Protein AF-A0AA96CML4-F1 (afdb_monomer)

Sequence (615 aa):
MNKSKNEIIFENEDHRKCHQTLMEILKNGTLKPNLGMIVRLTKGVSQSLFKPQCINSFWKIEFISLVKQEAQKWEKEGGTVGEKLRQTLQKMVNAEEQILPKWICDKAGVEQWYLRKYNLKYQWQKDLYRLVKKEQLKWEKNGGNAFKLGIEALKNITISGERPSIKTIALKMGKNPSYLHKKSYIWQKRLIKNIERADYQWKQKGGKYRRLFNKILNEYIQKGIRPQINTICDEINYNSTNILKPHFFWQRTIKNNIINAEKYWLTHGGSNATKCKIALIQIVKEGKKPTQNNVLKKAGFGSSFLKRELNEWKIKILNLIERKASKGLDKINIIYIDINSLINKEIIKNYHKIGIIIKSEKTDIYNYFILSKIMYDESHIIKYKTRNSLYANKNTFKEKRKVYIDGIINACEGIKYSLIITLIPRMIKAALWLGDNIPVTLNDAKKSFFEYSIFLRKKIKSTELSNSVANQEQLAITKLLAGMFNVDYDEIIKDNRSLLIPQKPPRSNAFTKETKFTQKELSYAFNFYFSLFNQITNFLLNKENFPHIIQLPRGSAIILGVGQNLIVPSYNLPKQQCIGIDYLDGHILDDTELKNLAIKKIKSNVYIVTIKIEK

Structure (mmCIF, N/CA/C/O backbone):
data_AF-A0AA96CML4-F1
#
_entry.id   AF-A0AA96CML4-F1
#
loop_
_atom_site.group_PDB
_atom_site.id
_atom_site.type_symbol
_atom_site.label_atom_id
_atom_site.label_alt_id
_atom_site.label_comp_id
_atom_site.label_asym_id
_atom_site.label_entity_id
_atom_site.label_seq_id
_atom_site.pdbx_PDB_ins_code
_atom_site.Cartn_x
_atom_site.Cartn_y
_atom_site.Cartn_z
_atom_site.occupancy
_atom_site.B_iso_or_equiv
_atom_site.auth_seq_id
_atom_site.auth_comp_id
_atom_site.auth_asym_id
_atom_site.auth_atom_id
_atom_site.pdbx_PDB_model_num
ATOM 1 N N . MET A 1 1 ? 67.243 16.226 -54.005 1.00 31.83 1 MET A N 1
ATOM 2 C CA . MET A 1 1 ? 67.588 16.449 -55.425 1.00 31.83 1 MET A CA 1
ATOM 3 C C . MET A 1 1 ? 66.656 17.506 -55.990 1.00 31.83 1 MET A C 1
ATOM 5 O O . MET A 1 1 ? 65.458 17.270 -56.091 1.00 31.83 1 MET A O 1
ATOM 9 N N . ASN A 1 2 ? 67.222 18.683 -56.252 1.00 33.56 2 ASN A N 1
ATOM 10 C CA . ASN A 1 2 ? 66.583 19.844 -56.863 1.00 33.56 2 ASN A CA 1
ATOM 11 C C . ASN A 1 2 ? 66.029 19.502 -58.251 1.00 33.56 2 ASN A C 1
ATOM 13 O O . ASN A 1 2 ? 66.779 19.042 -59.108 1.00 33.56 2 ASN A O 1
ATOM 17 N N . LYS A 1 3 ? 64.748 19.792 -58.491 1.00 30.28 3 LYS A N 1
ATOM 18 C CA . LYS A 1 3 ? 64.256 20.129 -59.831 1.00 30.28 3 LYS A CA 1
ATOM 19 C C . LYS A 1 3 ? 63.872 21.603 -59.811 1.00 30.28 3 LYS A C 1
ATOM 21 O O . LYS A 1 3 ? 63.048 22.019 -58.999 1.00 30.28 3 LYS A O 1
ATOM 26 N N . SER A 1 4 ? 64.549 22.366 -60.660 1.00 33.72 4 SER A N 1
ATOM 27 C CA . SER A 1 4 ? 64.314 23.775 -60.946 1.00 33.72 4 SER A CA 1
ATOM 28 C C . SER A 1 4 ? 62.830 24.049 -61.186 1.00 33.72 4 SER A C 1
ATOM 30 O O . SER A 1 4 ? 62.153 23.309 -61.901 1.00 33.72 4 SER A O 1
ATOM 32 N N . LYS A 1 5 ? 62.321 25.139 -60.602 1.00 36.78 5 LYS A N 1
ATOM 33 C CA . LYS A 1 5 ? 61.106 25.789 -61.096 1.00 36.78 5 LYS A CA 1
ATOM 34 C C . LYS A 1 5 ? 61.408 26.217 -62.531 1.00 36.78 5 LYS A C 1
ATOM 36 O O . LYS A 1 5 ? 62.173 27.154 -62.723 1.00 36.78 5 LYS A O 1
ATOM 41 N N . ASN A 1 6 ? 60.860 25.515 -63.518 1.00 42.59 6 ASN A N 1
ATOM 42 C CA . ASN A 1 6 ? 60.774 26.057 -64.867 1.00 42.59 6 ASN A CA 1
ATOM 43 C C . ASN A 1 6 ? 59.948 27.343 -64.754 1.00 42.59 6 ASN A C 1
ATOM 45 O O . ASN A 1 6 ? 58.765 27.279 -64.411 1.00 42.59 6 ASN A O 1
ATOM 49 N N . GLU A 1 7 ? 60.571 28.503 -64.949 1.00 51.88 7 GLU A N 1
ATOM 50 C CA . GLU A 1 7 ? 59.820 29.728 -65.196 1.00 51.88 7 GLU A CA 1
ATOM 51 C C . GLU A 1 7 ? 58.997 29.494 -66.461 1.00 51.88 7 GLU A C 1
ATOM 53 O O . GLU A 1 7 ? 59.535 29.222 -67.533 1.00 51.88 7 GLU A O 1
ATOM 58 N N . ILE A 1 8 ? 57.674 29.497 -66.310 1.00 65.25 8 ILE A N 1
ATOM 59 C CA . ILE A 1 8 ? 56.764 29.351 -67.440 1.00 65.25 8 ILE A CA 1
ATOM 60 C C . ILE A 1 8 ? 56.857 30.652 -68.233 1.00 65.25 8 ILE A C 1
ATOM 62 O O . ILE A 1 8 ? 56.418 31.702 -67.760 1.00 65.25 8 ILE A O 1
ATOM 66 N N . ILE A 1 9 ? 57.454 30.586 -69.420 1.00 72.62 9 ILE A N 1
ATOM 67 C CA . ILE A 1 9 ? 57.553 31.727 -70.327 1.00 72.62 9 ILE A CA 1
ATOM 68 C C . ILE A 1 9 ? 56.206 31.872 -71.038 1.00 72.62 9 ILE A C 1
ATOM 70 O O . ILE A 1 9 ? 55.790 31.008 -71.810 1.00 72.62 9 ILE A O 1
ATOM 74 N N . PHE A 1 10 ? 55.495 32.964 -70.763 1.00 81.81 10 PHE A N 1
ATOM 75 C CA . PHE A 1 10 ? 54.211 33.236 -71.400 1.00 81.81 10 PHE A CA 1
ATOM 76 C C . PHE A 1 10 ? 54.414 33.973 -72.725 1.00 81.81 10 PHE A C 1
ATOM 78 O O . PHE A 1 10 ? 54.804 35.134 -72.733 1.00 81.81 10 PHE A O 1
ATOM 85 N N . GLU A 1 11 ? 54.099 33.311 -73.842 1.00 78.69 11 GLU A N 1
ATOM 86 C CA . GLU A 1 11 ? 54.179 33.904 -75.191 1.00 78.69 11 GLU A CA 1
ATOM 87 C C . GLU A 1 11 ? 53.303 35.159 -75.391 1.00 78.69 11 GLU A C 1
ATOM 89 O O . GLU A 1 11 ? 53.599 35.980 -76.254 1.00 78.69 11 GLU A O 1
ATOM 94 N N . ASN A 1 12 ? 52.210 35.319 -74.636 1.00 82.62 12 ASN A N 1
ATOM 95 C CA . ASN A 1 12 ? 51.372 36.522 -74.652 1.00 82.62 12 ASN A CA 1
ATOM 96 C C . ASN A 1 12 ? 50.469 36.610 -73.409 1.00 82.62 12 ASN A C 1
ATOM 98 O O . ASN A 1 12 ? 50.395 35.697 -72.580 1.00 82.62 12 ASN A O 1
ATOM 102 N N . GLU A 1 13 ? 49.749 37.724 -73.302 1.00 84.81 13 GLU A N 1
ATOM 103 C CA . GLU A 1 13 ? 48.842 38.015 -72.193 1.00 84.81 13 GLU A CA 1
ATOM 104 C C . GLU A 1 13 ? 47.680 37.010 -72.078 1.00 84.81 13 GLU A C 1
ATOM 106 O O . GLU A 1 13 ? 47.296 36.634 -70.968 1.00 84.81 13 GLU A O 1
ATOM 111 N N . ASP A 1 14 ? 47.154 36.513 -73.200 1.00 86.25 14 ASP A N 1
ATOM 112 C CA . ASP A 1 14 ? 46.079 35.512 -73.209 1.00 86.25 14 ASP A CA 1
ATOM 113 C C . ASP A 1 14 ? 46.573 34.152 -72.694 1.00 86.25 14 ASP A C 1
ATOM 115 O O . ASP A 1 14 ? 45.872 33.491 -71.923 1.00 86.25 14 ASP A O 1
ATOM 119 N N . HIS A 1 15 ? 47.805 33.761 -73.041 1.00 88.19 15 HIS A N 1
ATOM 120 C CA . HIS A 1 15 ? 48.468 32.565 -72.521 1.00 88.19 15 HIS A CA 1
ATOM 121 C C . HIS A 1 15 ? 48.595 32.645 -70.993 1.00 88.19 15 HIS A C 1
ATOM 123 O O . HIS A 1 15 ? 48.174 31.723 -70.287 1.00 88.19 15 HIS A O 1
ATOM 129 N N . ARG A 1 16 ? 49.079 33.779 -70.466 1.00 87.88 16 ARG A N 1
ATOM 130 C CA . ARG A 1 16 ? 49.189 34.012 -69.017 1.00 87.88 16 ARG A CA 1
ATOM 131 C C . ARG A 1 16 ? 47.835 33.911 -68.317 1.00 87.88 16 ARG A C 1
ATOM 133 O O . ARG A 1 16 ? 47.713 33.200 -67.318 1.00 87.88 16 ARG A O 1
ATOM 140 N N . LYS A 1 17 ? 46.811 34.587 -68.845 1.00 89.31 17 LYS A N 1
ATOM 141 C CA . LYS A 1 17 ? 45.460 34.604 -68.263 1.00 89.31 17 LYS A CA 1
ATOM 142 C C . LYS A 1 17 ? 44.814 33.215 -68.268 1.00 89.31 17 LYS A C 1
ATOM 144 O O . LYS A 1 17 ? 44.288 32.788 -67.241 1.00 89.31 17 LYS A O 1
ATOM 149 N N . CYS A 1 18 ? 44.892 32.475 -69.377 1.00 89.44 18 CYS A N 1
ATOM 150 C CA . CYS A 1 18 ? 44.371 31.106 -69.448 1.00 89.44 18 CYS A CA 1
ATOM 151 C C . CYS A 1 18 ? 45.097 30.162 -68.482 1.00 89.44 18 CYS A C 1
ATOM 153 O O . CYS A 1 18 ? 44.452 29.336 -67.831 1.00 89.44 18 CYS A O 1
ATOM 155 N N . HIS A 1 19 ? 46.417 30.307 -68.338 1.00 89.25 19 HIS A N 1
ATOM 156 C CA . HIS A 1 19 ? 47.195 29.527 -67.381 1.00 89.25 19 HIS A CA 1
ATOM 157 C C . HIS A 1 19 ? 46.820 29.845 -65.926 1.00 89.25 19 HIS A C 1
ATOM 159 O O . HIS A 1 19 ? 46.624 28.929 -65.129 1.00 89.25 19 HIS A O 1
ATOM 165 N N . GLN A 1 20 ? 46.636 31.120 -65.571 1.00 89.00 20 GLN A N 1
ATOM 166 C CA . GLN A 1 20 ? 46.151 31.513 -64.241 1.00 89.00 20 GLN A CA 1
ATOM 167 C C . GLN A 1 20 ? 44.767 30.922 -63.942 1.00 89.00 20 GLN A C 1
ATOM 169 O O . GLN A 1 20 ? 44.580 30.318 -62.887 1.00 89.00 20 GLN A O 1
ATOM 174 N N . THR A 1 21 ? 43.827 30.994 -64.891 1.00 90.50 21 THR A N 1
ATOM 175 C CA . THR A 1 21 ? 42.500 30.376 -64.741 1.00 90.50 21 THR A CA 1
ATOM 176 C C . THR A 1 21 ? 42.584 28.853 -64.585 1.00 90.50 21 THR A C 1
ATOM 178 O O . THR A 1 21 ? 41.874 28.284 -63.757 1.00 90.50 21 THR A O 1
ATOM 181 N N . LEU A 1 22 ? 43.463 28.168 -65.329 1.00 89.81 22 LEU A N 1
ATOM 182 C CA . LEU A 1 22 ? 43.710 26.735 -65.132 1.00 89.81 22 LEU A CA 1
ATOM 183 C C . LEU A 1 22 ? 44.209 26.456 -63.708 1.00 89.81 22 LEU A C 1
ATOM 185 O O . LEU A 1 22 ? 43.660 25.584 -63.039 1.00 89.81 22 LEU A O 1
ATOM 189 N N . MET A 1 23 ? 45.186 27.218 -63.212 1.00 88.69 23 MET A N 1
ATOM 190 C CA . MET A 1 23 ? 45.703 27.049 -61.851 1.00 88.69 23 MET A CA 1
ATOM 191 C C . MET A 1 23 ? 44.637 27.313 -60.780 1.00 88.69 23 MET A C 1
ATOM 193 O O . MET A 1 23 ? 44.584 26.590 -59.788 1.00 88.69 23 MET A O 1
ATOM 197 N N . GLU A 1 24 ? 43.746 28.286 -60.981 1.00 88.19 24 GLU A N 1
ATOM 198 C CA . GLU A 1 24 ? 42.595 28.523 -60.100 1.00 88.19 24 GLU A CA 1
ATOM 199 C C . GLU A 1 24 ? 41.609 27.348 -60.103 1.00 88.19 24 GLU A C 1
ATOM 201 O O . GLU A 1 24 ? 41.159 26.915 -59.039 1.00 88.19 24 GLU A O 1
ATOM 206 N N . ILE A 1 25 ? 41.315 26.782 -61.278 1.00 86.12 25 ILE A N 1
ATOM 207 C CA . ILE A 1 25 ? 40.468 25.589 -61.415 1.00 86.12 25 ILE A CA 1
ATOM 208 C C . ILE A 1 25 ? 41.101 24.398 -60.692 1.00 86.12 25 ILE A C 1
ATOM 210 O O . ILE A 1 25 ? 40.403 23.696 -59.959 1.00 86.12 25 ILE A O 1
ATOM 214 N N . LEU A 1 26 ? 42.408 24.178 -60.856 1.00 84.69 26 LEU A N 1
ATOM 215 C CA . LEU A 1 26 ? 43.132 23.091 -60.193 1.00 84.69 26 LEU A CA 1
ATOM 216 C C . LEU A 1 26 ? 43.193 23.291 -58.675 1.00 84.69 26 LEU A C 1
ATOM 218 O O . LEU A 1 26 ? 42.973 22.338 -57.928 1.00 84.69 26 LEU A O 1
ATOM 222 N N . LYS A 1 27 ? 43.412 24.529 -58.214 1.00 84.19 27 LYS A N 1
ATOM 223 C CA . LYS A 1 27 ? 43.420 24.892 -56.789 1.00 84.19 27 LYS A CA 1
ATOM 224 C C . LYS A 1 27 ? 42.047 24.702 -56.141 1.00 84.19 27 LYS A C 1
ATOM 226 O O . LYS A 1 27 ? 41.968 24.229 -55.011 1.00 84.19 27 LYS A O 1
ATOM 231 N N . ASN A 1 28 ? 40.968 25.041 -56.846 1.00 82.44 28 ASN A N 1
ATOM 232 C CA . ASN A 1 28 ? 39.603 24.757 -56.403 1.00 82.44 28 ASN A CA 1
ATOM 233 C C . ASN A 1 28 ? 39.341 23.237 -56.412 1.00 82.44 28 ASN A C 1
ATOM 235 O O . ASN A 1 28 ? 38.815 22.677 -55.450 1.00 82.44 28 ASN A O 1
ATOM 239 N N . GLY A 1 29 ? 39.765 22.550 -57.477 1.00 78.94 29 GLY A N 1
ATOM 240 C CA . GLY A 1 29 ? 39.794 21.090 -57.613 1.00 78.94 29 GLY A CA 1
ATOM 241 C C . GLY A 1 29 ? 38.424 20.404 -57.684 1.00 78.94 29 GLY A C 1
ATOM 242 O O . GLY A 1 29 ? 38.355 19.17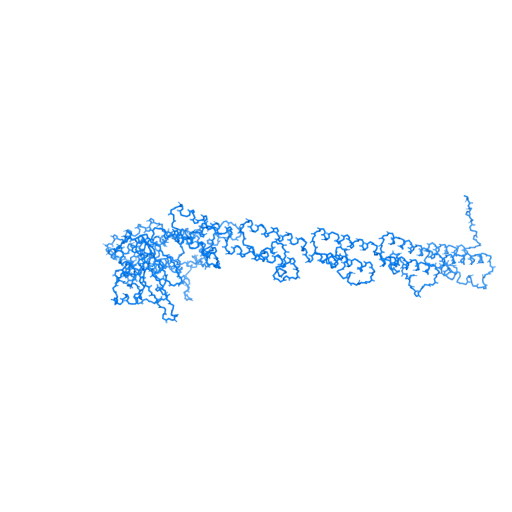4 -57.722 1.00 78.94 29 GLY A O 1
ATOM 243 N N . THR A 1 30 ? 37.336 21.177 -57.718 1.00 79.19 30 THR A N 1
ATOM 244 C CA . THR A 1 30 ? 35.944 20.699 -57.723 1.00 79.19 30 THR A CA 1
ATOM 245 C C . THR A 1 30 ? 35.438 20.274 -59.097 1.00 79.19 30 THR A C 1
ATOM 247 O O . THR A 1 30 ? 34.530 19.448 -59.185 1.00 79.19 30 THR A O 1
ATOM 250 N N . LEU A 1 31 ? 36.030 20.798 -60.171 1.00 82.12 31 LEU A N 1
ATOM 251 C CA . LEU A 1 31 ? 35.610 20.554 -61.548 1.00 82.12 31 LEU A CA 1
ATOM 252 C C . LEU A 1 31 ? 36.766 20.010 -62.387 1.00 82.12 31 LEU A C 1
ATOM 254 O O . LEU A 1 31 ? 37.912 20.427 -62.234 1.00 82.12 31 LEU A O 1
ATOM 258 N N . LYS A 1 32 ? 36.437 19.120 -63.330 1.00 87.19 32 LYS A N 1
ATOM 259 C CA . LYS A 1 32 ? 37.379 18.638 -64.345 1.00 87.19 32 LYS A CA 1
ATOM 260 C C . LYS A 1 32 ? 37.802 19.810 -65.251 1.00 87.19 32 LYS A C 1
ATOM 262 O O . LYS A 1 32 ? 36.918 20.392 -65.898 1.00 87.19 32 LYS A O 1
ATOM 267 N N . PRO A 1 33 ? 39.104 20.140 -65.362 1.00 89.06 33 PRO A N 1
ATOM 268 C CA . PRO A 1 33 ? 39.558 21.193 -66.263 1.00 89.06 33 PRO A CA 1
ATOM 269 C C . PRO A 1 33 ? 39.229 20.818 -67.713 1.00 89.06 33 PRO A C 1
ATOM 271 O O . PRO A 1 33 ? 39.392 19.676 -68.141 1.00 89.06 33 PRO A O 1
ATOM 274 N N . ASN A 1 34 ? 38.704 21.779 -68.468 1.00 91.25 34 ASN A N 1
ATOM 275 C CA . ASN A 1 34 ? 38.456 21.642 -69.897 1.00 91.25 34 ASN A CA 1
ATOM 276 C C . ASN A 1 34 ? 38.580 23.010 -70.570 1.00 91.25 34 ASN A C 1
ATOM 278 O O . ASN A 1 34 ? 38.327 24.039 -69.941 1.00 91.25 34 ASN A O 1
ATOM 282 N N . LEU A 1 35 ? 38.949 23.009 -71.849 1.00 88.25 3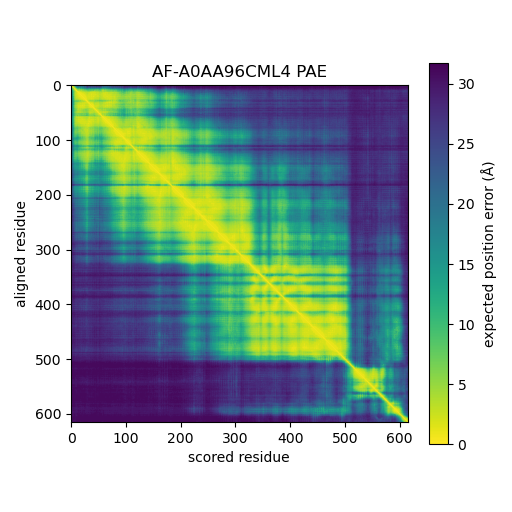5 LEU A N 1
ATOM 283 C CA . LEU A 1 35 ? 39.263 24.230 -72.593 1.00 88.25 35 LEU A CA 1
ATOM 284 C C . LEU A 1 35 ? 38.089 25.213 -72.637 1.00 88.25 35 LEU A C 1
ATOM 286 O O . LEU A 1 35 ? 38.285 26.398 -72.395 1.00 88.25 35 LEU A O 1
ATOM 290 N N . GLY A 1 36 ? 36.867 24.728 -72.872 1.00 86.25 36 GLY A N 1
ATOM 291 C CA . GLY A 1 36 ? 35.680 25.587 -72.926 1.00 86.25 36 GLY A CA 1
ATOM 292 C C . GLY A 1 36 ? 35.395 26.294 -71.598 1.00 86.25 36 GLY A C 1
ATOM 293 O O . GLY A 1 36 ? 35.060 27.475 -71.579 1.00 86.25 36 GLY A O 1
ATOM 294 N N . MET A 1 37 ? 35.577 25.598 -70.474 1.00 86.38 37 MET A N 1
ATOM 295 C CA . MET A 1 37 ? 35.417 26.170 -69.138 1.00 86.38 37 MET A CA 1
ATOM 296 C C . MET A 1 37 ? 36.507 27.186 -68.816 1.00 86.38 37 MET A C 1
ATOM 298 O O . MET A 1 37 ? 36.186 28.235 -68.270 1.00 86.38 37 MET A O 1
ATOM 302 N N . ILE A 1 38 ? 37.762 26.880 -69.155 1.00 89.94 38 ILE A N 1
ATOM 303 C CA . ILE A 1 38 ? 38.891 27.789 -68.941 1.00 89.94 38 ILE A CA 1
ATOM 304 C C . ILE A 1 38 ? 38.626 29.090 -69.695 1.00 89.94 38 ILE A C 1
ATOM 306 O O . ILE A 1 38 ? 38.529 30.132 -69.066 1.00 89.94 38 ILE A O 1
ATOM 310 N N . VAL A 1 39 ? 38.355 29.020 -71.001 1.00 88.50 39 VAL A N 1
ATOM 311 C CA . VAL A 1 39 ? 38.077 30.208 -71.825 1.00 88.50 39 VAL A CA 1
ATOM 312 C C . VAL A 1 39 ? 36.883 31.011 -71.312 1.00 88.50 39 VAL A C 1
ATOM 314 O O . VAL A 1 39 ? 36.936 32.233 -71.279 1.00 88.50 39 VAL A O 1
ATOM 317 N N . ARG A 1 40 ? 35.807 30.344 -70.877 1.00 87.75 40 ARG A N 1
ATOM 318 C CA . ARG A 1 40 ? 34.625 31.028 -70.330 1.00 87.75 40 ARG A CA 1
ATOM 319 C C . ARG A 1 40 ? 34.923 31.777 -69.028 1.00 87.75 40 ARG A C 1
ATOM 321 O O . ARG A 1 40 ? 34.283 32.786 -68.756 1.00 87.75 40 ARG A O 1
ATOM 328 N N . LEU A 1 41 ? 35.823 31.250 -68.198 1.00 87.69 41 LEU A N 1
ATOM 329 C CA . LEU A 1 41 ? 36.177 31.833 -66.902 1.00 87.69 41 LEU A CA 1
ATOM 330 C C . LEU A 1 41 ? 37.317 32.856 -67.007 1.00 87.69 41 LEU A C 1
ATOM 332 O O . LEU A 1 41 ? 37.432 33.729 -66.148 1.00 87.69 41 LEU A O 1
ATOM 336 N N . THR A 1 42 ? 38.136 32.785 -68.057 1.00 90.06 42 THR A N 1
ATOM 337 C CA . THR A 1 42 ? 39.227 33.728 -68.295 1.00 90.06 42 THR A CA 1
ATOM 338 C C . THR A 1 42 ? 38.692 35.068 -68.817 1.00 90.06 42 THR A C 1
ATOM 340 O O . THR A 1 42 ? 38.213 35.176 -69.944 1.00 90.06 42 THR A O 1
ATOM 343 N N . LYS A 1 43 ? 38.791 36.130 -68.005 1.00 86.81 43 LYS A N 1
ATOM 344 C CA . LYS A 1 43 ? 38.324 37.476 -68.382 1.00 86.81 43 LYS A CA 1
ATOM 345 C C . LYS A 1 43 ? 39.161 38.079 -69.517 1.00 86.81 43 LYS A C 1
ATOM 347 O O . LYS A 1 43 ? 40.388 38.123 -69.439 1.00 86.81 43 LYS A O 1
ATOM 352 N N . GLY A 1 44 ? 38.481 38.631 -70.523 1.00 82.44 44 GLY A N 1
ATOM 353 C CA . GLY A 1 44 ? 39.109 39.382 -71.616 1.00 82.44 44 GLY A CA 1
ATOM 354 C C . GLY A 1 44 ? 39.783 38.523 -72.687 1.00 82.44 44 GLY A C 1
ATOM 355 O O . GLY A 1 44 ? 40.557 39.063 -73.465 1.00 82.44 44 GLY A O 1
ATOM 356 N N . VAL A 1 45 ? 39.498 37.217 -72.726 1.00 86.19 45 VAL A N 1
ATOM 357 C CA . VAL A 1 45 ? 39.981 36.290 -73.757 1.00 86.19 45 VAL A CA 1
ATOM 358 C C . VAL A 1 45 ? 38.823 35.880 -74.669 1.00 86.19 45 VAL A C 1
ATOM 360 O O . VAL A 1 45 ? 37.699 35.672 -74.210 1.00 86.19 45 VAL A O 1
ATOM 363 N N . SER A 1 46 ? 39.084 35.759 -75.974 1.00 82.50 46 SER A N 1
ATOM 364 C CA . SER A 1 46 ? 38.058 35.374 -76.950 1.00 82.50 46 SER A CA 1
ATOM 365 C C . SER A 1 46 ? 37.506 33.966 -76.698 1.00 82.50 46 SER A C 1
ATOM 367 O O . SER A 1 46 ? 38.257 33.000 -76.557 1.00 82.50 46 SER A O 1
ATOM 369 N N . GLN A 1 47 ? 36.181 33.808 -76.784 1.00 82.44 47 GLN A N 1
ATOM 370 C CA . GLN A 1 47 ? 35.524 32.496 -76.719 1.00 82.44 47 GLN A CA 1
ATOM 371 C C . GLN A 1 47 ? 35.905 31.559 -77.877 1.00 82.44 47 GLN A C 1
ATOM 373 O O . GLN A 1 47 ? 35.737 30.344 -77.778 1.00 82.44 47 GLN A O 1
ATOM 378 N N . SER A 1 48 ? 36.434 32.104 -78.977 1.00 84.25 48 SER A N 1
ATOM 379 C CA . SER A 1 48 ? 36.923 31.327 -80.117 1.00 84.25 48 SER A CA 1
ATOM 380 C C . SER A 1 48 ? 38.398 30.921 -80.015 1.00 84.25 48 SER A C 1
ATOM 382 O O . SER A 1 48 ? 38.873 30.237 -80.918 1.00 84.25 48 SER A O 1
ATOM 384 N N . LEU A 1 49 ? 39.110 31.286 -78.938 1.00 83.62 49 LEU A N 1
ATOM 385 C CA . LEU A 1 49 ? 40.575 31.182 -78.832 1.00 83.62 49 LEU A CA 1
ATOM 386 C C . LEU A 1 49 ? 41.142 29.790 -79.178 1.00 83.62 49 LEU A C 1
ATOM 388 O O . LEU A 1 49 ? 42.186 29.707 -79.827 1.00 83.62 49 LEU A O 1
ATOM 392 N N . PHE A 1 50 ? 40.449 28.719 -78.777 1.00 85.56 50 PHE A N 1
ATOM 393 C CA . PHE A 1 50 ? 40.838 27.322 -79.028 1.00 85.56 50 PHE A CA 1
ATOM 394 C C . PHE A 1 50 ? 39.927 26.598 -80.037 1.00 85.56 50 PHE A C 1
ATOM 396 O O . PHE A 1 50 ? 39.855 25.368 -80.028 1.00 85.56 50 PHE A O 1
ATOM 403 N N . LYS A 1 51 ? 39.201 27.320 -80.907 1.00 84.12 51 LYS A N 1
ATOM 404 C CA . LYS A 1 51 ? 38.528 26.674 -82.050 1.00 84.12 51 LYS A CA 1
ATOM 405 C C . LYS A 1 51 ? 39.584 26.067 -82.986 1.00 84.12 51 LYS A C 1
ATOM 407 O O . LYS A 1 51 ? 40.656 26.655 -83.098 1.00 84.12 51 LYS A O 1
ATOM 412 N N . PRO A 1 52 ? 39.296 24.955 -83.694 1.00 80.56 52 PRO A N 1
ATOM 413 C CA . PRO A 1 52 ? 40.280 24.260 -84.536 1.00 80.56 52 PRO A CA 1
ATOM 414 C C . PRO A 1 52 ? 41.041 25.184 -85.498 1.00 80.56 52 PRO A C 1
ATOM 416 O O . PRO A 1 52 ? 42.256 25.108 -85.602 1.00 80.56 52 PRO A O 1
ATOM 419 N N . GLN A 1 53 ? 40.325 26.132 -86.103 1.00 78.69 53 GLN A N 1
ATOM 420 C CA . GLN A 1 53 ? 40.838 27.147 -87.033 1.00 78.69 53 GLN A CA 1
ATOM 421 C C . GLN A 1 53 ? 41.702 28.263 -86.403 1.00 78.69 53 GLN A C 1
ATOM 423 O O . GLN A 1 53 ? 42.175 29.146 -87.110 1.00 78.69 53 GLN A O 1
ATOM 428 N N . CYS A 1 54 ? 41.901 28.253 -85.081 1.00 75.44 54 CYS A N 1
ATOM 429 C CA . CYS A 1 54 ? 42.658 29.265 -84.334 1.00 75.44 54 CYS A CA 1
ATOM 430 C C . CYS A 1 54 ? 43.891 28.686 -83.607 1.00 75.44 54 CYS A C 1
ATOM 432 O O . CYS A 1 54 ? 44.557 29.416 -82.862 1.00 75.44 54 CYS A O 1
ATOM 434 N N . ILE A 1 55 ? 44.191 27.393 -83.786 1.00 80.25 55 ILE A N 1
ATOM 435 C CA . ILE A 1 55 ? 45.310 26.681 -83.145 1.00 80.25 55 ILE A CA 1
ATOM 436 C C . ILE A 1 55 ? 46.545 26.773 -84.051 1.00 80.25 55 ILE A C 1
ATOM 438 O O . ILE A 1 55 ? 46.985 25.793 -84.639 1.00 80.25 55 ILE A O 1
ATOM 442 N N . ASN A 1 56 ? 47.086 27.984 -84.176 1.00 78.81 56 ASN A N 1
ATOM 443 C CA . ASN A 1 56 ? 48.173 28.277 -85.120 1.00 78.81 56 ASN A CA 1
ATOM 444 C C . ASN A 1 56 ? 49.478 28.670 -84.401 1.00 78.81 56 ASN A C 1
ATOM 446 O O . ASN A 1 56 ? 50.457 29.010 -85.054 1.00 78.81 56 ASN A O 1
ATOM 450 N N . SER A 1 57 ? 49.490 28.663 -83.062 1.00 82.56 57 SER A N 1
ATOM 451 C CA . SER A 1 57 ? 50.634 29.065 -82.234 1.00 82.56 57 SER A CA 1
ATOM 452 C C . SER A 1 57 ? 51.071 27.946 -81.292 1.00 82.56 57 SER A C 1
ATOM 454 O O . SER A 1 57 ? 50.241 27.178 -80.792 1.00 82.56 57 SER A O 1
ATOM 456 N N . PHE A 1 58 ? 52.377 27.883 -81.026 1.00 82.12 58 PHE A N 1
ATOM 457 C CA . PHE A 1 58 ? 53.010 26.825 -80.241 1.00 82.12 58 PHE A CA 1
ATOM 458 C C . PHE A 1 58 ? 52.435 26.728 -78.819 1.00 82.12 58 PHE A C 1
ATOM 460 O O . PHE A 1 58 ? 51.946 25.660 -78.439 1.00 82.12 58 PHE A O 1
ATOM 467 N N . TRP A 1 59 ? 52.323 27.849 -78.091 1.00 86.94 59 TRP A N 1
ATOM 468 C CA . TRP A 1 59 ? 51.726 27.845 -76.749 1.00 86.94 59 TRP A CA 1
ATOM 469 C C . TRP A 1 59 ? 50.307 27.267 -76.681 1.00 86.94 59 TRP A C 1
ATOM 471 O O . TRP A 1 59 ? 49.929 26.683 -75.668 1.00 86.94 59 TRP A O 1
ATOM 481 N N . LYS A 1 60 ? 49.483 27.413 -77.732 1.00 87.88 60 LYS A N 1
ATOM 482 C CA . LYS A 1 60 ? 48.110 26.875 -77.723 1.00 87.88 60 LYS A CA 1
ATOM 483 C C . LYS A 1 60 ? 48.136 25.354 -77.767 1.00 87.88 60 LYS A C 1
ATOM 485 O O . LYS A 1 60 ? 47.346 24.718 -77.075 1.00 87.88 60 LYS A O 1
ATOM 490 N N . ILE A 1 61 ? 49.038 24.777 -78.559 1.00 84.56 61 ILE A N 1
ATOM 491 C CA . ILE A 1 61 ? 49.227 23.325 -78.656 1.00 84.56 61 ILE A CA 1
ATOM 492 C C . ILE A 1 61 ? 49.718 22.779 -77.310 1.00 84.56 61 ILE A C 1
ATOM 494 O O . ILE A 1 61 ? 49.150 21.814 -76.790 1.00 84.56 61 ILE A O 1
ATOM 498 N N . GLU A 1 62 ? 50.712 23.437 -76.711 1.00 86.06 62 GLU A N 1
ATOM 499 C CA . GLU A 1 62 ? 51.264 23.066 -75.406 1.00 86.06 62 GLU A CA 1
ATOM 500 C C . GLU A 1 62 ? 50.217 23.181 -74.286 1.00 86.06 62 GLU A C 1
ATOM 502 O O . GLU A 1 62 ? 50.000 22.231 -73.531 1.00 86.06 62 GLU A O 1
ATOM 507 N N . PHE A 1 63 ? 49.474 24.288 -74.236 1.00 89.06 63 PHE A N 1
ATOM 508 C CA . PHE A 1 63 ? 48.419 24.504 -73.249 1.00 89.06 63 PHE A CA 1
ATOM 509 C C . PHE A 1 63 ? 47.277 23.488 -73.386 1.00 89.06 63 PHE A C 1
ATOM 511 O O . PHE A 1 63 ? 46.785 22.965 -72.385 1.00 89.06 63 PHE A O 1
ATOM 518 N N . ILE A 1 64 ? 46.871 23.136 -74.614 1.00 88.62 64 ILE A N 1
ATOM 519 C CA . ILE A 1 64 ? 45.890 22.066 -74.854 1.00 88.62 64 ILE A CA 1
ATOM 520 C C . ILE A 1 64 ? 46.401 20.726 -74.311 1.00 88.62 64 ILE A C 1
ATOM 522 O O . ILE A 1 64 ? 45.625 19.980 -73.705 1.00 88.62 64 ILE A O 1
ATOM 526 N N . SER A 1 65 ? 47.683 20.413 -74.518 1.00 87.62 65 SER A N 1
ATOM 527 C CA . SER A 1 65 ? 48.313 19.202 -73.983 1.00 87.62 65 SER A CA 1
ATOM 528 C C . SER A 1 65 ? 48.301 19.193 -72.452 1.00 87.62 65 SER A C 1
ATOM 530 O O . SER A 1 65 ? 47.829 18.226 -71.850 1.00 87.62 65 SER A O 1
ATOM 532 N N . LEU A 1 66 ? 48.695 20.301 -71.818 1.00 88.81 66 LEU A N 1
ATOM 533 C CA . LEU A 1 66 ? 48.675 20.473 -70.364 1.00 88.81 66 LEU A CA 1
ATOM 534 C C . LEU A 1 66 ? 47.261 20.306 -69.786 1.00 88.81 66 LEU A C 1
ATOM 536 O O . LEU A 1 66 ? 47.053 19.536 -68.849 1.00 88.81 66 LEU A O 1
ATOM 540 N N . VAL A 1 67 ? 46.256 20.957 -70.383 1.00 89.62 67 VAL A N 1
ATOM 541 C CA . VAL A 1 67 ? 44.852 20.825 -69.958 1.00 89.62 67 VAL A CA 1
ATOM 542 C C . VAL A 1 67 ? 44.372 19.380 -70.090 1.00 89.62 67 VAL A C 1
ATOM 544 O O . VAL A 1 67 ? 43.660 18.898 -69.210 1.00 89.62 67 VAL A O 1
ATOM 547 N N . LYS A 1 68 ? 44.767 18.656 -71.148 1.00 89.06 68 LYS A N 1
ATOM 548 C CA . LYS A 1 68 ? 44.445 17.227 -71.306 1.00 89.06 68 LYS A CA 1
ATOM 549 C C . LYS A 1 68 ? 45.113 16.363 -70.233 1.00 89.06 68 LYS A C 1
ATOM 551 O O . LYS A 1 68 ? 44.445 15.481 -69.692 1.00 89.06 68 LYS A O 1
ATOM 556 N N . GLN A 1 69 ? 46.381 16.612 -69.907 1.00 89.75 69 GLN A N 1
ATOM 557 C CA . GLN A 1 69 ? 47.103 15.881 -68.859 1.00 89.75 69 GLN A CA 1
ATOM 558 C C . GLN A 1 69 ? 46.454 16.089 -67.484 1.00 89.75 69 GLN A C 1
ATOM 560 O O . GLN A 1 69 ? 46.120 15.121 -66.798 1.00 89.75 69 GLN A O 1
ATOM 565 N N . GLU A 1 70 ? 46.173 17.338 -67.115 1.00 89.69 70 GLU A N 1
ATOM 566 C CA . GLU A 1 70 ? 45.524 17.667 -65.843 1.00 89.69 70 GLU A CA 1
ATOM 567 C C . GLU A 1 70 ? 44.070 17.170 -65.782 1.00 89.69 70 GLU A C 1
ATOM 569 O O . GLU A 1 70 ? 43.599 16.692 -64.746 1.00 89.69 70 GLU A O 1
ATOM 574 N N . ALA A 1 71 ? 43.355 17.178 -66.910 1.00 87.81 71 ALA A N 1
ATOM 575 C CA . ALA A 1 71 ? 42.029 16.579 -67.020 1.00 87.81 71 ALA A CA 1
ATOM 576 C C . ALA A 1 71 ? 42.051 15.064 -66.760 1.00 87.81 71 ALA A C 1
ATOM 578 O O . ALA A 1 71 ? 41.176 14.558 -66.052 1.00 87.81 71 ALA A O 1
ATOM 579 N N . GLN A 1 72 ? 43.040 14.343 -67.299 1.00 88.00 72 GLN A N 1
ATOM 580 C CA . GLN A 1 72 ? 43.219 12.908 -67.055 1.00 88.00 72 GLN A CA 1
ATOM 581 C C . GLN A 1 72 ? 43.601 12.619 -65.600 1.00 88.00 72 GLN A C 1
ATOM 583 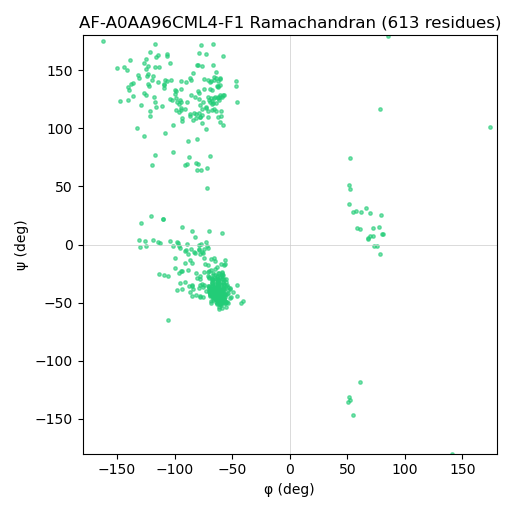O O . GLN A 1 72 ? 43.088 11.669 -65.004 1.00 88.00 72 GLN A O 1
ATOM 588 N N . LYS A 1 73 ? 44.468 13.446 -65.005 1.00 87.44 73 LYS A N 1
ATOM 589 C CA . LYS A 1 73 ? 44.824 13.347 -63.585 1.00 87.44 73 LYS A CA 1
ATOM 590 C C . LYS A 1 73 ? 43.591 13.519 -62.700 1.00 87.44 73 LYS A C 1
ATOM 592 O O . LYS A 1 73 ? 43.319 12.676 -61.844 1.00 87.44 73 LYS A O 1
ATOM 597 N N . TRP A 1 74 ? 42.768 14.531 -62.976 1.00 89.56 74 TRP A N 1
ATOM 598 C CA . TRP A 1 74 ? 41.511 14.739 -62.260 1.00 89.56 74 TRP A CA 1
ATOM 599 C C . TRP A 1 74 ? 40.537 13.558 -62.429 1.00 89.56 74 TRP A C 1
ATOM 601 O O . TRP A 1 74 ? 39.898 13.149 -61.465 1.00 89.56 74 TRP A O 1
ATOM 611 N N . GLU A 1 75 ? 40.440 12.935 -63.607 1.00 86.81 75 GLU A N 1
ATOM 612 C CA . GLU A 1 75 ? 39.592 11.744 -63.812 1.00 86.81 75 GLU A CA 1
ATOM 613 C C . GLU A 1 75 ? 40.052 10.496 -63.045 1.00 86.81 75 GLU A C 1
ATOM 615 O O . GLU A 1 75 ? 39.224 9.635 -62.719 1.00 86.81 75 GLU A O 1
ATOM 620 N N . LYS A 1 76 ? 41.347 10.403 -62.735 1.00 86.12 76 LYS A N 1
ATOM 621 C CA . LYS A 1 76 ? 41.922 9.331 -61.912 1.00 86.12 76 LYS A CA 1
ATOM 622 C C . LYS A 1 76 ? 41.820 9.617 -60.415 1.00 86.12 76 LYS A C 1
ATOM 624 O O . LYS A 1 76 ? 41.596 8.697 -59.630 1.00 86.12 76 LYS A O 1
ATOM 629 N N . GLU A 1 77 ? 41.961 10.874 -60.005 1.00 86.56 77 GLU A N 1
ATOM 630 C CA . GLU A 1 77 ? 42.139 11.228 -58.590 1.00 86.56 77 GLU A CA 1
ATOM 631 C C . GLU A 1 77 ? 40.929 11.931 -57.965 1.00 86.56 77 GLU A C 1
ATOM 633 O O . GLU A 1 77 ? 40.712 11.789 -56.761 1.00 86.56 77 GLU A O 1
ATOM 638 N N . GLY A 1 78 ? 40.118 12.617 -58.772 1.00 86.69 78 GLY A N 1
ATOM 639 C CA . GLY A 1 78 ? 38.946 13.398 -58.363 1.00 86.69 78 GLY A CA 1
ATOM 640 C C . GLY A 1 78 ? 39.258 14.785 -57.805 1.00 86.69 78 GLY A C 1
ATOM 641 O O . GLY A 1 78 ? 38.362 15.420 -57.247 1.00 86.69 78 GLY A O 1
ATOM 642 N N . GLY A 1 79 ? 40.513 15.236 -57.913 1.00 87.19 79 GLY A N 1
ATOM 643 C CA . GLY A 1 79 ? 40.978 16.497 -57.339 1.00 87.19 79 GLY A CA 1
ATOM 644 C C . GLY A 1 79 ? 40.711 16.596 -55.832 1.00 87.19 79 GLY A C 1
ATOM 645 O O . GLY A 1 79 ? 40.684 15.594 -55.111 1.00 87.19 79 GLY A O 1
ATOM 646 N N . THR A 1 80 ? 40.448 17.814 -55.364 1.00 86.38 80 THR A N 1
ATOM 647 C CA . THR A 1 80 ? 40.165 18.110 -53.949 1.00 86.38 80 THR A CA 1
ATOM 648 C C . THR A 1 80 ? 38.885 17.429 -53.452 1.00 86.38 80 THR A C 1
ATOM 650 O O . THR A 1 80 ? 38.787 17.071 -52.279 1.00 86.38 80 THR A O 1
ATOM 653 N N . VAL A 1 81 ? 37.900 17.199 -54.329 1.00 88.56 81 VAL A N 1
ATOM 654 C CA . VAL A 1 81 ? 36.644 16.507 -53.986 1.00 88.56 81 VAL A CA 1
ATOM 655 C C . VAL A 1 81 ? 36.896 15.032 -53.690 1.00 88.56 81 VAL A C 1
ATOM 657 O O . VAL A 1 81 ? 36.437 14.520 -52.666 1.00 88.56 81 VAL A O 1
ATOM 660 N N . GLY A 1 82 ? 37.642 14.350 -54.563 1.00 89.12 82 GLY A N 1
ATOM 661 C CA . GLY A 1 82 ? 38.022 12.951 -54.371 1.00 89.12 82 GLY A CA 1
ATOM 662 C C . GLY A 1 82 ? 38.826 12.755 -53.085 1.00 89.12 82 GLY A C 1
ATOM 663 O O . GLY A 1 82 ? 38.545 11.835 -52.312 1.00 89.12 82 GLY A O 1
ATOM 664 N N . GLU A 1 83 ? 39.767 13.659 -52.810 1.00 89.62 83 GLU A N 1
ATOM 665 C CA . GLU A 1 83 ? 40.558 13.650 -51.580 1.00 89.62 83 GLU A CA 1
ATOM 666 C C . GLU A 1 83 ? 39.698 13.862 -50.326 1.00 89.62 83 GLU A C 1
ATOM 668 O O . GLU A 1 83 ? 39.741 13.032 -49.414 1.00 89.62 83 GLU A O 1
ATOM 673 N N . LYS A 1 84 ? 38.850 14.902 -50.295 1.00 91.25 84 LYS A N 1
ATOM 674 C CA . LYS A 1 84 ? 37.934 15.168 -49.171 1.00 91.25 84 LYS A CA 1
ATOM 675 C C . LYS A 1 84 ? 37.049 13.965 -48.859 1.00 91.25 84 LYS A C 1
ATOM 677 O O . LYS A 1 84 ? 36.868 13.613 -47.694 1.00 91.25 84 LYS A O 1
ATOM 682 N N . LEU A 1 85 ? 36.510 13.302 -49.883 1.00 92.75 85 LEU A N 1
ATOM 683 C CA . LEU A 1 85 ? 35.668 12.122 -49.689 1.00 92.75 85 LEU A CA 1
ATOM 684 C C . LEU A 1 85 ? 36.460 10.921 -49.146 1.00 92.75 85 LEU A C 1
ATOM 686 O O . LEU A 1 85 ? 35.958 10.225 -48.262 1.00 92.75 85 LEU A O 1
ATOM 690 N N . ARG A 1 86 ? 37.695 10.687 -49.618 1.00 93.88 86 ARG A N 1
ATOM 691 C CA . ARG A 1 86 ? 38.577 9.630 -49.083 1.00 93.88 86 ARG A CA 1
ATOM 692 C C . ARG A 1 86 ? 38.953 9.892 -47.626 1.00 93.88 86 ARG A C 1
ATOM 694 O O . ARG A 1 86 ? 38.844 8.987 -46.802 1.00 93.88 86 ARG A O 1
ATOM 701 N N . GLN A 1 87 ? 39.337 11.124 -47.295 1.00 94.38 87 GLN A N 1
ATOM 702 C CA . GLN A 1 87 ? 39.667 11.515 -45.924 1.00 94.38 87 GLN A CA 1
ATOM 703 C C . GLN A 1 87 ? 38.455 11.375 -44.992 1.00 94.38 87 GLN A C 1
ATOM 705 O O . GLN A 1 87 ? 38.586 10.841 -43.891 1.00 94.38 87 GLN A O 1
ATOM 710 N N . THR A 1 88 ? 37.263 11.791 -45.433 1.00 94.88 88 THR A N 1
ATOM 711 C CA . THR A 1 88 ? 36.019 11.615 -44.667 1.00 94.88 88 THR A CA 1
ATOM 712 C C . THR A 1 88 ? 35.700 10.138 -44.449 1.00 94.88 88 THR A C 1
ATOM 714 O O . THR A 1 88 ? 35.412 9.751 -43.318 1.00 94.88 88 THR A O 1
ATOM 717 N N . LEU A 1 89 ? 35.818 9.291 -45.480 1.00 94.94 89 LEU A N 1
ATOM 718 C CA . LEU A 1 89 ? 35.658 7.843 -45.324 1.00 94.94 89 LEU A CA 1
ATOM 719 C C . LEU A 1 89 ? 36.637 7.288 -44.279 1.00 94.94 89 LEU A C 1
ATOM 721 O O . LEU A 1 89 ? 36.207 6.578 -43.374 1.00 94.94 89 LEU A O 1
ATOM 725 N N . GLN A 1 90 ? 37.923 7.640 -44.362 1.00 95.06 90 GLN A N 1
ATOM 726 C CA . GLN A 1 90 ? 38.929 7.150 -43.418 1.00 95.06 90 GLN A CA 1
ATOM 727 C C . GLN A 1 90 ? 38.628 7.588 -41.978 1.00 95.06 90 GLN A C 1
ATOM 729 O O . GLN A 1 90 ? 38.714 6.773 -41.061 1.00 95.06 90 GLN A O 1
ATOM 734 N N . LYS A 1 91 ? 38.218 8.847 -41.773 1.00 95.56 91 LYS A N 1
ATOM 735 C CA . LYS A 1 91 ? 37.798 9.350 -40.455 1.00 95.56 91 LYS A CA 1
ATOM 736 C C . LYS A 1 91 ? 36.617 8.553 -39.902 1.00 95.56 91 LYS A C 1
ATOM 738 O O . LYS A 1 91 ? 36.652 8.146 -38.745 1.00 95.56 91 LYS A O 1
ATOM 743 N N . MET A 1 92 ? 35.603 8.287 -40.727 1.00 95.25 92 MET A N 1
ATOM 744 C CA . MET A 1 92 ? 34.433 7.506 -40.313 1.00 95.25 92 MET A CA 1
ATOM 745 C C . MET A 1 92 ? 34.786 6.046 -39.994 1.00 95.25 92 MET A C 1
ATOM 747 O O . MET A 1 92 ? 34.261 5.494 -39.030 1.00 95.25 92 MET A O 1
ATOM 751 N N . VAL A 1 93 ? 35.689 5.427 -40.765 1.00 93.62 93 VAL A N 1
ATOM 752 C CA . VAL A 1 93 ? 36.185 4.063 -40.510 1.00 93.62 93 VAL A CA 1
ATOM 753 C C . VAL A 1 93 ? 36.954 4.002 -39.192 1.00 93.62 93 VAL A C 1
ATOM 755 O O . VAL A 1 93 ? 36.674 3.131 -38.373 1.00 93.62 93 VAL A O 1
ATOM 758 N N . ASN A 1 94 ? 37.864 4.951 -38.952 1.00 92.62 94 ASN A N 1
ATOM 759 C CA . ASN A 1 94 ? 38.641 5.025 -37.712 1.00 92.62 94 ASN A CA 1
ATOM 760 C C . ASN A 1 94 ? 37.746 5.248 -36.484 1.00 92.62 94 ASN A C 1
ATOM 762 O O . ASN A 1 94 ? 38.001 4.687 -35.424 1.00 92.62 94 ASN A O 1
ATOM 766 N N . ALA A 1 95 ? 36.677 6.033 -36.633 1.00 92.25 95 ALA A N 1
ATOM 767 C CA . ALA A 1 95 ? 35.675 6.249 -35.592 1.00 92.25 95 ALA A CA 1
ATOM 768 C C . ALA A 1 95 ? 34.655 5.093 -35.464 1.00 92.25 95 ALA A C 1
ATOM 770 O O . ALA A 1 95 ? 33.751 5.153 -34.629 1.00 92.25 95 ALA A O 1
ATOM 771 N N . GLU A 1 96 ? 34.779 4.046 -36.290 1.00 92.25 96 GLU A N 1
ATOM 772 C CA . GLU A 1 96 ? 33.859 2.906 -36.375 1.00 92.25 96 GLU A CA 1
ATOM 773 C C . GLU A 1 96 ? 32.379 3.313 -36.543 1.00 92.25 96 GLU A C 1
ATOM 775 O O . GLU A 1 96 ? 31.455 2.673 -36.017 1.00 92.25 96 GLU A O 1
ATOM 780 N N . GLU A 1 97 ? 32.147 4.404 -37.272 1.00 91.56 97 GLU A N 1
ATOM 781 C CA . GLU A 1 97 ? 30.823 4.946 -37.543 1.00 91.56 97 GLU A CA 1
ATOM 782 C C . GLU A 1 97 ? 30.100 4.182 -38.657 1.00 91.56 97 GLU A C 1
ATOM 784 O O . GLU A 1 97 ? 30.686 3.439 -39.443 1.00 91.56 97 GLU A O 1
ATOM 789 N N . GLN A 1 98 ? 28.787 4.397 -38.751 1.00 90.56 98 GLN A N 1
ATOM 790 C CA . GLN A 1 98 ? 27.987 3.842 -39.833 1.00 90.56 98 GLN A CA 1
ATOM 791 C C . GLN A 1 98 ? 28.380 4.454 -41.182 1.00 90.56 98 GLN A C 1
ATOM 793 O O . GLN A 1 98 ? 28.261 5.660 -41.397 1.00 90.56 98 GLN A O 1
ATOM 798 N N . ILE A 1 99 ? 28.786 3.589 -42.110 1.00 92.38 99 ILE A N 1
ATOM 799 C CA . ILE A 1 99 ? 29.259 3.972 -43.440 1.00 92.38 99 ILE A CA 1
ATOM 800 C C . ILE A 1 99 ? 28.108 3.905 -44.449 1.00 92.38 99 ILE A C 1
ATOM 802 O O . ILE A 1 99 ? 27.580 2.832 -44.738 1.00 92.38 99 ILE A O 1
ATOM 806 N N . LEU A 1 100 ? 27.736 5.055 -45.019 1.00 90.50 100 LEU A N 1
ATOM 807 C CA . LEU A 1 100 ? 26.762 5.158 -46.108 1.00 90.50 100 LEU A CA 1
ATOM 808 C C . LEU A 1 100 ? 27.245 6.161 -47.167 1.00 90.50 100 LEU A C 1
ATOM 810 O O . LEU A 1 100 ? 27.680 7.250 -46.794 1.00 90.50 100 LEU A O 1
ATOM 814 N N . PRO A 1 101 ? 27.099 5.869 -48.478 1.00 88.94 101 PRO A N 1
ATOM 815 C CA . PRO A 1 101 ? 27.553 6.768 -49.544 1.00 88.94 101 PRO A CA 1
ATOM 816 C C . PRO A 1 101 ? 27.017 8.198 -49.429 1.00 88.94 101 PRO A C 1
ATOM 818 O O . PRO A 1 101 ? 27.748 9.149 -49.672 1.00 88.94 101 PRO A O 1
ATOM 821 N N . LYS A 1 102 ? 25.745 8.352 -49.039 1.00 88.50 102 LYS A N 1
ATOM 822 C CA . LYS A 1 102 ? 25.127 9.665 -48.818 1.00 88.50 102 LYS A CA 1
ATOM 823 C C . LYS A 1 102 ? 25.802 10.419 -47.671 1.00 88.50 102 LYS A C 1
ATOM 825 O O . LYS A 1 102 ? 26.219 11.549 -47.856 1.00 88.50 102 LYS A O 1
ATOM 830 N N . TRP A 1 103 ? 25.984 9.765 -46.526 1.00 89.81 103 TRP A N 1
ATOM 831 C CA . TRP A 1 103 ? 26.538 10.403 -45.330 1.00 89.81 103 TRP A CA 1
ATOM 832 C C . TRP A 1 103 ? 27.997 10.808 -45.489 1.00 89.81 103 TRP A C 1
ATOM 834 O O . TRP A 1 103 ? 28.412 11.799 -44.903 1.00 89.81 103 TRP A O 1
ATOM 844 N N . ILE A 1 104 ? 28.766 10.077 -46.298 1.00 90.81 104 ILE A N 1
ATOM 845 C CA . ILE A 1 104 ? 30.134 10.479 -46.640 1.00 90.81 104 ILE A CA 1
ATOM 846 C C . ILE A 1 104 ? 30.113 11.778 -47.446 1.00 90.81 104 ILE A C 1
ATOM 848 O O . ILE A 1 104 ? 30.897 12.674 -47.152 1.00 90.81 104 ILE A O 1
ATOM 852 N N . CYS A 1 105 ? 29.216 11.901 -48.433 1.00 89.62 105 CYS A N 1
ATOM 853 C CA . CYS A 1 105 ? 29.055 13.144 -49.189 1.00 89.62 105 CYS A CA 1
ATOM 854 C C . CYS A 1 105 ? 28.607 14.299 -48.280 1.00 89.62 105 CYS A C 1
ATOM 856 O O . CYS A 1 105 ? 29.250 15.347 -48.282 1.00 89.62 105 CYS A O 1
ATOM 858 N N . ASP A 1 106 ? 27.587 14.072 -47.449 1.00 88.75 106 ASP A N 1
ATOM 859 C CA . ASP A 1 106 ? 27.063 15.077 -46.518 1.00 88.75 106 ASP A CA 1
ATOM 860 C C . ASP A 1 106 ? 28.163 15.559 -45.544 1.00 88.75 106 ASP A C 1
ATOM 862 O O . ASP A 1 106 ? 28.385 16.759 -45.396 1.00 88.75 106 ASP A O 1
ATOM 866 N N . LYS A 1 107 ? 28.921 14.637 -44.926 1.00 91.38 107 LYS A N 1
ATOM 867 C CA . LYS A 1 107 ? 30.012 14.969 -43.986 1.00 91.38 107 LYS A CA 1
ATOM 868 C C . LYS A 1 107 ? 31.238 15.591 -44.652 1.00 91.38 107 LYS A C 1
ATOM 870 O O . LYS A 1 107 ? 31.954 16.348 -44.005 1.00 91.38 107 LYS A O 1
ATOM 875 N N . ALA A 1 108 ? 31.500 15.269 -45.916 1.00 89.00 108 ALA A N 1
ATOM 876 C CA . ALA A 1 108 ? 32.576 15.896 -46.676 1.00 89.00 108 ALA A CA 1
ATOM 877 C C . ALA A 1 108 ? 32.217 17.318 -47.145 1.00 89.00 108 ALA A C 1
ATOM 879 O O . ALA A 1 108 ? 33.083 17.996 -47.700 1.00 89.00 108 ALA A O 1
ATOM 880 N N . GLY A 1 109 ? 30.966 17.757 -46.945 1.00 86.50 109 GLY A N 1
ATOM 881 C CA . GLY A 1 109 ? 30.487 19.074 -47.359 1.00 86.50 109 GLY A CA 1
ATOM 882 C C . GLY A 1 109 ? 30.460 19.242 -48.877 1.00 86.50 109 GLY A C 1
ATOM 883 O O . GLY A 1 109 ? 30.727 20.332 -49.374 1.00 86.50 109 GLY A O 1
ATOM 884 N N . VAL A 1 110 ? 30.214 18.161 -49.626 1.00 84.31 110 VAL A N 1
ATOM 885 C CA . VAL A 1 110 ? 30.121 18.229 -51.090 1.00 84.31 110 VAL A CA 1
ATOM 886 C C . VAL A 1 110 ? 28.660 18.370 -51.513 1.00 84.31 110 VAL A C 1
ATOM 888 O O . VAL A 1 110 ? 27.824 17.541 -51.167 1.00 84.31 110 VAL A O 1
ATOM 891 N N . GLU A 1 111 ? 28.352 19.416 -52.279 1.00 68.75 111 GLU A N 1
ATOM 892 C CA . GLU A 1 111 ? 26.976 19.740 -52.694 1.00 68.75 111 GLU A CA 1
ATOM 893 C C . GLU A 1 111 ? 26.383 18.709 -53.668 1.00 68.75 111 GLU A C 1
ATOM 895 O O . GLU A 1 111 ? 25.178 18.462 -53.680 1.00 68.75 111 GLU A O 1
ATOM 900 N N . GLN A 1 112 ? 27.229 18.067 -54.482 1.00 73.75 112 GLN A N 1
ATOM 901 C CA . GLN A 1 112 ? 26.805 17.027 -55.419 1.00 73.75 112 GLN A CA 1
ATOM 902 C C . GLN A 1 112 ? 26.964 15.626 -54.823 1.00 73.75 112 GLN A C 1
ATOM 904 O O . GLN A 1 112 ? 27.969 15.286 -54.196 1.00 73.75 112 GLN A O 1
ATOM 909 N N . TRP A 1 113 ? 25.993 14.751 -55.101 1.00 79.50 113 TRP A N 1
ATOM 910 C CA . TRP A 1 113 ? 26.015 13.361 -54.642 1.00 79.50 113 TRP A CA 1
ATOM 911 C C . TRP A 1 113 ? 26.925 12.478 -55.516 1.00 79.50 113 TRP A C 1
ATOM 913 O O . TRP A 1 113 ? 26.469 11.591 -56.242 1.00 79.50 113 TRP A O 1
ATOM 923 N N . TYR A 1 114 ? 28.238 12.713 -55.425 1.00 81.81 114 TYR A N 1
ATOM 924 C CA . TYR A 1 114 ? 29.278 12.065 -56.238 1.00 81.81 114 TYR A CA 1
ATOM 925 C C . TYR A 1 114 ? 29.340 10.533 -56.113 1.00 81.81 114 TYR A C 1
ATOM 927 O O . TYR A 1 114 ? 29.949 9.885 -56.960 1.00 81.81 114 TYR A O 1
ATOM 935 N N . LEU A 1 115 ? 28.726 9.949 -55.078 1.00 83.81 115 LEU A N 1
ATOM 936 C CA . LEU A 1 115 ? 28.731 8.506 -54.799 1.00 83.81 115 LEU A CA 1
ATOM 937 C C . LEU A 1 115 ? 27.364 7.834 -55.018 1.00 83.81 115 LEU A C 1
ATOM 939 O O . LEU A 1 115 ? 27.085 6.764 -54.465 1.00 83.81 115 LEU A O 1
ATOM 943 N N . ARG A 1 116 ? 26.481 8.440 -55.820 1.00 84.56 116 ARG A N 1
ATOM 944 C CA . ARG A 1 116 ? 25.211 7.817 -56.216 1.00 84.56 116 ARG A CA 1
ATOM 945 C C . ARG A 1 116 ? 25.463 6.733 -57.271 1.00 84.56 116 ARG A C 1
ATOM 947 O O . ARG A 1 116 ? 25.965 7.034 -58.345 1.00 84.56 116 ARG A O 1
ATOM 954 N N . LYS A 1 117 ? 25.049 5.486 -56.991 1.00 80.56 117 LYS A N 1
ATOM 955 C CA . LYS A 1 117 ? 25.317 4.284 -57.822 1.00 80.56 117 LYS A CA 1
ATOM 956 C C . LYS A 1 117 ? 25.083 4.492 -59.327 1.00 80.56 117 LYS A C 1
ATOM 958 O O . LYS A 1 117 ? 25.902 4.064 -60.127 1.00 80.56 117 LYS A O 1
ATOM 963 N N . TYR A 1 118 ? 23.977 5.137 -59.693 1.00 80.62 118 TYR A N 1
ATOM 964 C CA . TYR A 1 118 ? 23.567 5.322 -61.090 1.00 80.62 118 TYR A CA 1
ATOM 965 C C . TYR A 1 118 ? 24.241 6.518 -61.791 1.00 80.62 118 TYR A C 1
ATOM 967 O O . TYR A 1 118 ? 24.100 6.657 -62.997 1.00 80.62 118 TYR A O 1
ATOM 975 N N . ASN A 1 119 ? 25.006 7.346 -61.065 1.00 78.81 119 ASN A N 1
ATOM 976 C CA . ASN A 1 119 ? 25.625 8.578 -61.578 1.00 78.81 119 ASN A CA 1
ATOM 977 C C . ASN A 1 119 ? 27.166 8.562 -61.448 1.00 78.81 119 ASN A C 1
ATOM 979 O O . ASN A 1 119 ? 27.799 9.615 -61.364 1.00 78.81 119 ASN A O 1
ATOM 983 N N . LEU A 1 120 ? 27.787 7.377 -61.390 1.00 86.81 120 LEU A N 1
ATOM 984 C CA . LEU A 1 120 ? 29.244 7.228 -61.284 1.00 86.81 120 LEU A CA 1
ATOM 985 C C . LEU A 1 120 ? 29.898 7.401 -62.666 1.00 86.81 120 LEU A C 1
ATOM 987 O O . LEU A 1 120 ? 30.058 6.436 -63.415 1.00 86.81 120 LEU A O 1
ATOM 991 N N . LYS A 1 121 ? 30.268 8.640 -63.001 1.00 85.56 121 LYS A N 1
ATOM 992 C CA . LYS A 1 121 ? 30.814 9.023 -64.311 1.00 85.56 121 LYS A CA 1
ATOM 993 C C . LYS A 1 121 ? 32.308 8.715 -64.443 1.00 85.56 121 LYS A C 1
ATOM 995 O O . LYS A 1 121 ? 32.735 8.188 -65.466 1.00 85.56 121 LYS A O 1
ATOM 1000 N N . TYR A 1 122 ? 33.093 9.016 -63.413 1.00 87.12 122 TYR A N 1
ATOM 1001 C CA . TYR A 1 122 ? 34.557 8.959 -63.440 1.00 87.12 122 TYR A CA 1
ATOM 1002 C C . TYR A 1 122 ? 35.113 7.731 -62.713 1.00 87.12 122 TYR A C 1
ATOM 1004 O O . TYR A 1 122 ? 34.471 7.171 -61.819 1.00 87.12 122 TYR A O 1
ATOM 1012 N N . GLN A 1 123 ? 36.332 7.321 -63.075 1.00 84.88 123 GLN A N 1
ATOM 1013 C CA . GLN A 1 123 ? 36.961 6.116 -62.531 1.00 84.88 123 GLN A CA 1
ATOM 1014 C C . GLN A 1 123 ? 37.184 6.218 -61.014 1.00 84.88 123 GLN A C 1
ATOM 1016 O O . GLN A 1 123 ? 36.802 5.308 -60.277 1.00 84.88 123 GLN A O 1
ATOM 1021 N N . TRP A 1 124 ? 37.657 7.371 -60.528 1.00 89.75 124 TRP A N 1
ATOM 1022 C CA . TRP A 1 124 ? 37.838 7.619 -59.093 1.00 89.75 124 TRP A CA 1
ATOM 1023 C C . TRP A 1 124 ? 36.546 7.441 -58.277 1.00 89.75 124 TRP A C 1
ATOM 1025 O O . TRP A 1 124 ? 36.596 6.963 -57.142 1.00 89.75 124 TRP A O 1
ATOM 1035 N N . GLN A 1 125 ? 35.380 7.781 -58.850 1.00 90.81 125 GLN A N 1
ATOM 1036 C CA . GLN A 1 125 ? 34.080 7.616 -58.189 1.00 90.81 125 GLN A CA 1
ATOM 1037 C C . GLN A 1 125 ? 33.723 6.138 -58.049 1.00 90.81 125 GLN A C 1
ATOM 1039 O O . GLN A 1 125 ? 33.229 5.720 -57.003 1.00 90.81 125 GLN A O 1
ATOM 1044 N N . LYS A 1 126 ? 33.980 5.340 -59.095 1.00 90.25 126 LYS A N 1
ATOM 1045 C CA . LYS A 1 126 ? 33.728 3.892 -59.100 1.00 90.25 126 LYS A CA 1
ATOM 1046 C C . LYS A 1 126 ? 34.595 3.189 -58.059 1.00 90.25 126 LYS A C 1
ATOM 1048 O O . LYS A 1 126 ? 34.082 2.378 -57.287 1.00 90.25 126 LYS A O 1
ATOM 1053 N N . ASP A 1 127 ? 35.876 3.538 -57.996 1.00 89.81 127 ASP A N 1
ATOM 1054 C CA . ASP A 1 127 ? 36.818 2.923 -57.061 1.00 89.81 127 ASP A CA 1
ATOM 1055 C C . ASP A 1 127 ? 36.525 3.319 -55.613 1.00 89.81 127 ASP A C 1
ATOM 1057 O O . ASP A 1 127 ? 36.428 2.451 -54.741 1.00 89.81 127 ASP A O 1
ATOM 1061 N N . LEU A 1 128 ? 36.247 4.601 -55.357 1.00 92.19 128 LEU A N 1
ATOM 1062 C CA . LEU A 1 128 ? 35.826 5.044 -54.031 1.00 92.19 128 LEU A CA 1
ATOM 1063 C C . LEU A 1 128 ? 34.496 4.404 -53.614 1.00 92.19 128 LEU A C 1
ATOM 1065 O O . LEU A 1 128 ? 34.367 3.946 -52.483 1.00 92.19 128 LEU A O 1
ATOM 1069 N N . TYR A 1 129 ? 33.519 4.296 -54.515 1.00 92.31 129 TYR A N 1
ATOM 1070 C CA . TYR A 1 129 ? 32.246 3.639 -54.217 1.00 92.31 129 TYR A CA 1
ATOM 1071 C C . TYR A 1 129 ? 32.424 2.165 -53.818 1.00 92.31 129 TYR A C 1
ATOM 1073 O O . TYR A 1 129 ? 31.778 1.704 -52.875 1.00 92.31 129 TYR A O 1
ATOM 1081 N N . ARG A 1 130 ? 33.323 1.425 -54.485 1.00 91.94 130 ARG A N 1
ATOM 1082 C CA . ARG A 1 130 ? 33.669 0.040 -54.109 1.00 91.94 130 ARG A CA 1
ATOM 1083 C C . ARG A 1 130 ? 34.263 -0.029 -52.701 1.00 91.94 130 ARG A C 1
ATOM 1085 O O . ARG A 1 130 ? 33.845 -0.880 -51.916 1.00 91.94 130 ARG A O 1
ATOM 1092 N N . LEU A 1 131 ? 35.180 0.880 -52.363 1.00 93.12 131 LEU A N 1
ATOM 1093 C CA . LEU A 1 131 ? 35.757 0.973 -51.016 1.00 93.12 131 LEU A CA 1
ATOM 1094 C C . LEU A 1 131 ? 34.686 1.281 -49.965 1.00 93.12 131 LEU A C 1
ATOM 1096 O O . LEU A 1 131 ? 34.578 0.568 -48.970 1.00 93.12 131 LEU A O 1
ATOM 1100 N N . VAL A 1 132 ? 33.830 2.271 -50.227 1.00 93.31 132 VAL A N 1
ATOM 1101 C CA . VAL A 1 132 ? 32.694 2.610 -49.360 1.00 93.31 132 VAL A CA 1
ATOM 1102 C C . VAL A 1 132 ? 31.791 1.400 -49.144 1.00 93.31 132 VAL A C 1
ATOM 1104 O O . VAL A 1 132 ? 31.379 1.141 -48.017 1.00 93.31 132 VAL A O 1
ATOM 1107 N N . LYS A 1 133 ? 31.501 0.624 -50.194 1.00 92.88 133 LYS A N 1
ATOM 1108 C CA . LYS A 1 133 ? 30.679 -0.585 -50.075 1.00 92.88 133 LYS A CA 1
ATOM 1109 C C . LYS A 1 133 ? 31.344 -1.682 -49.254 1.00 92.88 133 LYS A C 1
ATOM 1111 O O . LYS A 1 133 ? 30.665 -2.315 -48.448 1.00 92.88 133 LYS A O 1
ATOM 1116 N N . LYS A 1 134 ? 32.652 -1.879 -49.411 1.00 94.62 134 LYS A N 1
ATOM 1117 C CA . LYS A 1 134 ? 33.426 -2.828 -48.603 1.00 94.62 134 LYS A CA 1
ATOM 1118 C C . LYS A 1 134 ? 33.370 -2.467 -47.115 1.00 94.62 134 LYS A C 1
ATOM 1120 O O . LYS A 1 134 ? 33.073 -3.331 -46.291 1.00 94.62 134 LYS A O 1
ATOM 1125 N N . GLU A 1 135 ? 33.599 -1.201 -46.776 1.00 94.50 135 GLU A N 1
ATOM 1126 C CA . GLU A 1 135 ? 33.562 -0.733 -45.384 1.00 94.50 135 GLU A CA 1
ATOM 1127 C C . GLU A 1 135 ? 32.134 -0.697 -44.814 1.00 94.50 135 GLU A C 1
ATOM 1129 O O . GLU A 1 135 ? 31.922 -1.081 -43.664 1.00 94.50 135 GLU A O 1
ATOM 1134 N N . GLN A 1 136 ? 31.129 -0.364 -45.633 1.00 93.06 136 GLN A N 1
ATOM 1135 C CA . GLN A 1 136 ? 29.716 -0.503 -45.269 1.00 93.06 136 GLN A CA 1
ATOM 1136 C C . GLN A 1 136 ? 29.388 -1.943 -44.855 1.00 93.06 136 GLN A C 1
ATOM 1138 O O . GLN A 1 136 ? 28.844 -2.147 -43.774 1.00 93.06 136 GLN A O 1
ATOM 1143 N N . LEU A 1 137 ? 29.759 -2.949 -45.654 1.00 92.50 137 LEU A N 1
ATOM 1144 C CA . LEU A 1 137 ? 29.483 -4.356 -45.333 1.00 92.50 137 LEU A CA 1
ATOM 1145 C C . LEU A 1 137 ? 30.182 -4.815 -44.045 1.00 92.50 137 LEU A C 1
ATOM 1147 O O . LEU A 1 137 ? 29.593 -5.545 -43.243 1.00 92.50 137 LEU A O 1
ATOM 1151 N N . LYS A 1 138 ? 31.423 -4.369 -43.805 1.00 93.44 138 LYS A N 1
ATOM 1152 C CA . LYS A 1 138 ? 32.123 -4.632 -42.537 1.00 93.44 138 LYS A CA 1
ATOM 1153 C C . LYS A 1 138 ? 31.362 -4.043 -41.350 1.00 93.44 138 LYS A C 1
ATOM 1155 O O . LYS A 1 138 ? 31.169 -4.733 -40.345 1.00 93.44 138 LYS A O 1
ATOM 1160 N N . TRP A 1 139 ? 30.896 -2.800 -41.468 1.00 94.00 139 TRP A N 1
ATOM 1161 C CA . TRP A 1 139 ? 30.096 -2.163 -40.427 1.00 94.00 139 TRP A CA 1
ATOM 1162 C C . TRP A 1 139 ? 28.745 -2.867 -40.231 1.00 94.00 139 TRP A C 1
ATOM 1164 O O . TRP A 1 139 ? 28.361 -3.149 -39.103 1.00 94.00 139 TRP A O 1
ATOM 1174 N N . GLU A 1 140 ? 28.037 -3.253 -41.291 1.00 91.50 140 GLU A N 1
ATOM 1175 C CA . GLU A 1 140 ? 26.760 -3.981 -41.191 1.00 91.50 140 GLU A CA 1
ATOM 1176 C C . GLU A 1 140 ? 26.905 -5.360 -40.521 1.00 91.50 140 GLU A C 1
ATOM 1178 O O . GLU A 1 140 ? 25.976 -5.847 -39.862 1.00 91.50 140 GLU A O 1
ATOM 1183 N N . LYS A 1 141 ? 28.087 -5.977 -40.630 1.00 92.56 141 LYS A N 1
ATOM 1184 C CA . LYS A 1 141 ? 28.425 -7.227 -39.940 1.00 92.56 141 LYS A CA 1
ATOM 1185 C C . LYS A 1 141 ? 28.764 -7.012 -38.462 1.00 92.56 141 LYS A C 1
ATOM 1187 O O . LYS A 1 141 ? 28.294 -7.776 -37.618 1.00 92.56 141 LYS A O 1
ATOM 1192 N N . ASN A 1 142 ? 29.559 -5.988 -38.145 1.00 92.69 142 ASN A N 1
ATOM 1193 C CA . ASN A 1 142 ? 30.185 -5.837 -36.824 1.00 92.69 142 ASN A CA 1
ATOM 1194 C C . ASN A 1 142 ? 29.549 -4.758 -35.932 1.00 92.69 142 ASN A C 1
ATOM 1196 O O . ASN A 1 142 ? 29.604 -4.874 -34.710 1.00 92.69 142 ASN A O 1
ATOM 1200 N N . GLY A 1 143 ? 28.940 -3.738 -36.530 1.00 91.00 143 GLY A N 1
ATOM 1201 C CA . GLY A 1 143 ? 28.259 -2.608 -35.892 1.00 91.00 143 GLY A CA 1
ATOM 1202 C C . GLY A 1 143 ? 29.166 -1.516 -35.341 1.00 91.00 143 GLY A C 1
ATOM 1203 O O . GLY A 1 143 ? 28.658 -0.471 -34.933 1.00 91.00 143 GLY A O 1
ATOM 1204 N N . GLY A 1 144 ? 30.482 -1.746 -35.325 1.00 92.62 144 GLY A N 1
ATOM 1205 C CA . GLY A 1 144 ? 31.472 -0.779 -34.859 1.00 92.62 144 GLY A CA 1
ATOM 1206 C C . GLY A 1 144 ? 31.149 -0.242 -33.465 1.00 92.62 144 GLY A C 1
ATOM 1207 O O . GLY A 1 144 ? 30.726 -0.990 -32.572 1.00 92.62 144 GLY A O 1
ATOM 1208 N N . ASN A 1 145 ? 31.248 1.077 -33.316 1.00 92.25 145 ASN A N 1
ATOM 1209 C CA . ASN A 1 145 ? 30.978 1.758 -32.056 1.00 92.25 145 ASN A CA 1
ATOM 1210 C C . ASN A 1 145 ? 29.529 1.552 -31.565 1.00 92.25 145 ASN A C 1
ATOM 1212 O O . ASN A 1 145 ? 29.281 1.405 -30.370 1.00 92.25 145 ASN A O 1
ATOM 1216 N N . ALA A 1 146 ? 28.551 1.446 -32.473 1.00 92.06 146 ALA A N 1
ATOM 1217 C CA . ALA A 1 146 ? 27.151 1.242 -32.090 1.00 92.06 146 ALA A CA 1
ATOM 1218 C C . ALA A 1 146 ? 26.924 -0.111 -31.392 1.00 92.06 146 ALA A C 1
ATOM 1220 O O . ALA A 1 146 ? 26.149 -0.194 -30.438 1.00 92.06 146 ALA A O 1
ATOM 1221 N N . PHE A 1 147 ? 27.614 -1.171 -31.827 1.00 94.19 147 PHE A N 1
ATOM 1222 C CA . PHE A 1 147 ? 27.542 -2.466 -31.147 1.00 94.19 147 PHE A CA 1
ATOM 1223 C C . PHE A 1 147 ? 28.228 -2.417 -29.775 1.00 94.19 147 PHE A C 1
ATOM 1225 O O . PHE A 1 147 ? 27.670 -2.940 -28.810 1.00 94.19 147 PHE A O 1
ATOM 1232 N N . LYS A 1 148 ? 29.388 -1.749 -29.671 1.00 94.44 148 LYS A N 1
ATOM 1233 C CA . LYS A 1 148 ? 30.114 -1.559 -28.401 1.00 94.44 148 LYS A CA 1
ATOM 1234 C C . LYS A 1 148 ? 29.253 -0.835 -27.362 1.00 94.44 148 LYS A C 1
ATOM 1236 O O . LYS A 1 148 ? 29.039 -1.382 -26.282 1.00 94.44 148 LYS A O 1
ATOM 1241 N N . LEU A 1 149 ? 28.652 0.298 -27.734 1.00 94.88 149 LEU A N 1
ATOM 1242 C CA . LEU A 1 149 ? 27.721 1.049 -26.881 1.00 94.88 149 LEU A CA 1
ATOM 1243 C C . LEU A 1 149 ? 26.529 0.196 -26.424 1.00 94.88 149 LEU A C 1
ATOM 1245 O O . LEU A 1 149 ? 26.093 0.288 -25.279 1.00 94.88 149 LEU A O 1
ATOM 1249 N N . GLY A 1 150 ? 26.002 -0.664 -27.300 1.00 95.31 150 GLY A N 1
ATOM 1250 C CA . GLY A 1 150 ? 24.914 -1.578 -26.948 1.00 95.31 150 GLY A CA 1
ATOM 1251 C C . GLY A 1 150 ? 25.313 -2.634 -25.915 1.00 95.31 150 GLY A C 1
ATOM 1252 O O . GLY A 1 150 ? 24.543 -2.922 -24.997 1.00 95.31 150 GLY A O 1
ATOM 1253 N N . ILE A 1 151 ? 26.516 -3.200 -26.037 1.00 96.31 151 ILE A N 1
ATOM 1254 C CA . ILE A 1 151 ? 27.056 -4.164 -25.069 1.00 96.31 151 ILE A CA 1
ATOM 1255 C C . ILE A 1 151 ? 27.361 -3.489 -23.729 1.00 96.31 151 ILE A C 1
ATOM 1257 O O . ILE A 1 151 ? 27.036 -4.045 -22.680 1.00 96.31 151 ILE A O 1
ATOM 1261 N N . GLU A 1 152 ? 27.931 -2.289 -23.749 1.00 96.44 152 GLU A N 1
ATOM 1262 C CA . GLU A 1 152 ? 28.204 -1.515 -22.540 1.00 96.44 152 GLU A CA 1
ATOM 1263 C C . GLU A 1 152 ? 26.910 -1.144 -21.802 1.00 96.44 152 GLU A C 1
ATOM 1265 O O . GLU A 1 152 ? 26.777 -1.405 -20.605 1.00 96.44 152 GLU A O 1
ATOM 1270 N N . ALA A 1 153 ? 25.903 -0.644 -22.527 1.00 96.19 153 ALA A N 1
ATOM 1271 C CA . ALA A 1 153 ? 24.580 -0.373 -21.975 1.00 96.19 153 ALA A CA 1
ATOM 1272 C C . ALA A 1 153 ? 23.961 -1.627 -21.334 1.00 96.19 153 ALA A C 1
ATOM 1274 O O . ALA A 1 153 ? 23.421 -1.557 -20.226 1.00 96.19 153 ALA A O 1
ATOM 1275 N N . LEU A 1 154 ? 24.076 -2.785 -21.996 1.00 96.88 154 LEU A N 1
ATOM 1276 C CA . LEU A 1 154 ? 23.612 -4.066 -21.461 1.00 96.88 154 LEU A CA 1
ATOM 1277 C C . LEU A 1 154 ? 24.338 -4.449 -20.171 1.00 96.88 154 LEU A C 1
ATOM 1279 O O . LEU A 1 154 ? 23.687 -4.847 -19.202 1.00 96.88 154 LEU A O 1
ATOM 1283 N N . LYS A 1 155 ? 25.666 -4.309 -20.139 1.00 95.56 155 LYS A N 1
ATOM 1284 C CA . LYS A 1 155 ? 26.482 -4.597 -18.956 1.00 95.56 155 LYS A CA 1
ATOM 1285 C C . LYS A 1 155 ? 26.070 -3.703 -17.785 1.00 95.56 155 LYS A C 1
ATOM 1287 O O . LYS A 1 155 ? 25.773 -4.219 -16.710 1.00 95.56 155 LYS A O 1
ATOM 1292 N N . ASN A 1 156 ? 25.946 -2.399 -18.016 1.00 94.25 156 ASN A N 1
ATOM 1293 C CA . ASN A 1 156 ? 25.586 -1.422 -16.988 1.00 94.25 156 ASN A CA 1
ATOM 1294 C C . ASN A 1 156 ? 24.186 -1.679 -16.405 1.00 94.25 156 ASN A C 1
ATOM 1296 O O . ASN A 1 156 ? 24.015 -1.669 -15.187 1.00 94.25 156 ASN A O 1
ATOM 1300 N N . ILE A 1 157 ? 23.196 -1.988 -17.250 1.00 93.94 157 ILE A N 1
ATOM 1301 C CA . ILE A 1 157 ? 21.836 -2.341 -16.803 1.00 93.94 157 ILE A CA 1
ATOM 1302 C C . ILE A 1 157 ? 21.818 -3.660 -16.021 1.00 93.94 157 ILE A C 1
ATOM 1304 O O . ILE A 1 157 ? 21.110 -3.795 -15.023 1.00 93.94 157 ILE A O 1
ATOM 1308 N N . THR A 1 158 ? 22.604 -4.643 -16.458 1.00 92.06 158 THR A N 1
ATOM 1309 C CA . THR A 1 158 ? 22.678 -5.940 -15.776 1.00 92.06 158 THR A CA 1
ATOM 1310 C C . THR A 1 158 ? 23.306 -5.791 -14.389 1.00 92.06 158 THR A C 1
ATOM 1312 O O . THR A 1 158 ? 22.798 -6.368 -13.428 1.00 92.06 158 THR A O 1
ATOM 1315 N N . ILE A 1 159 ? 24.356 -4.970 -14.263 1.00 91.69 159 ILE A N 1
ATOM 1316 C CA . ILE A 1 159 ? 25.011 -4.655 -12.984 1.00 91.69 159 ILE A CA 1
ATOM 1317 C C . ILE A 1 159 ? 24.053 -3.913 -12.045 1.00 91.69 159 ILE A C 1
ATOM 1319 O O . ILE A 1 159 ? 23.935 -4.285 -10.878 1.00 91.69 159 ILE A O 1
ATOM 1323 N N . SER A 1 160 ? 23.315 -2.917 -12.548 1.00 90.38 160 SER A N 1
ATOM 1324 C CA . SER A 1 160 ? 22.331 -2.182 -11.739 1.00 90.38 160 SER A CA 1
ATOM 1325 C C . SER A 1 160 ? 21.119 -3.035 -11.332 1.00 90.38 160 SER A C 1
ATOM 1327 O O . SER A 1 160 ? 20.333 -2.642 -10.467 1.00 90.38 160 SER A O 1
ATOM 1329 N N . GLY A 1 161 ? 20.949 -4.216 -11.937 1.00 90.56 161 GLY A N 1
ATOM 1330 C CA . GLY A 1 161 ? 19.824 -5.116 -11.695 1.00 90.56 161 GLY A CA 1
ATOM 1331 C C . GLY A 1 161 ? 18.505 -4.616 -12.293 1.00 90.56 161 GLY A C 1
ATOM 1332 O O . GLY A 1 161 ? 17.434 -5.122 -11.935 1.00 90.56 161 GLY A O 1
ATOM 1333 N N . GLU A 1 162 ? 18.562 -3.623 -13.177 1.00 91.62 162 GLU A N 1
ATOM 1334 C CA . GLU A 1 162 ? 17.422 -3.147 -13.953 1.00 91.62 162 GLU A CA 1
ATOM 1335 C C . GLU A 1 162 ? 17.030 -4.135 -15.048 1.00 91.62 162 GLU A C 1
ATOM 1337 O O . GLU A 1 162 ? 17.780 -5.046 -15.390 1.00 91.62 162 GLU A O 1
ATOM 1342 N N . ARG A 1 163 ? 15.819 -3.976 -15.591 1.00 92.19 163 ARG A N 1
ATOM 1343 C CA . ARG A 1 163 ? 15.331 -4.852 -16.656 1.00 92.19 163 ARG A CA 1
ATOM 1344 C C . ARG A 1 163 ? 15.995 -4.478 -17.993 1.00 92.19 163 ARG A C 1
ATOM 1346 O O . ARG A 1 163 ? 15.717 -3.385 -18.502 1.00 92.19 163 ARG A O 1
ATOM 1353 N N . PRO A 1 164 ? 16.787 -5.372 -18.615 1.00 94.25 164 PRO A N 1
ATOM 1354 C CA . PRO A 1 164 ? 17.444 -5.113 -19.893 1.00 94.25 164 PRO A CA 1
ATOM 1355 C C . PRO A 1 164 ? 16.473 -5.340 -21.056 1.00 94.25 164 PRO A C 1
ATOM 1357 O O . PRO A 1 164 ? 16.589 -6.297 -21.809 1.00 94.25 164 PRO A O 1
ATOM 1360 N N . SER A 1 165 ? 15.474 -4.468 -21.203 1.00 92.75 165 SER A N 1
ATOM 1361 C CA . SER A 1 165 ? 14.579 -4.511 -22.365 1.00 92.75 165 SER A CA 1
ATOM 1362 C C . SER A 1 165 ? 15.225 -3.849 -23.587 1.00 92.75 165 SER A C 1
ATOM 1364 O O . SER A 1 165 ? 16.040 -2.939 -23.437 1.00 92.75 165 SER A O 1
ATOM 1366 N N . ILE A 1 166 ? 14.807 -4.238 -24.798 1.00 92.75 166 ILE A N 1
ATOM 1367 C CA . ILE A 1 166 ? 15.270 -3.622 -26.059 1.00 92.75 166 ILE A CA 1
ATOM 1368 C C . ILE A 1 166 ? 15.125 -2.093 -26.007 1.00 92.75 166 ILE A C 1
ATOM 1370 O O . ILE A 1 166 ? 16.067 -1.369 -26.327 1.00 92.75 166 ILE A O 1
ATOM 1374 N N . LYS A 1 167 ? 13.975 -1.606 -25.521 1.00 93.19 167 LYS A N 1
ATOM 1375 C CA . LYS A 1 167 ? 13.699 -0.176 -25.331 1.00 93.19 167 LYS A CA 1
ATOM 1376 C C . LYS A 1 167 ? 14.693 0.477 -24.369 1.00 93.19 167 LYS A C 1
ATOM 1378 O O . LYS A 1 167 ? 15.228 1.536 -24.681 1.00 93.19 167 LYS A O 1
ATOM 1383 N N . THR A 1 168 ? 14.946 -0.143 -23.215 1.00 93.00 168 THR A N 1
ATOM 1384 C CA . THR A 1 168 ? 15.868 0.396 -22.199 1.00 93.00 168 THR A CA 1
ATOM 1385 C C . THR A 1 168 ? 17.289 0.511 -22.750 1.00 93.00 168 THR A C 1
ATOM 1387 O O . THR A 1 168 ? 17.949 1.527 -22.555 1.00 93.00 168 THR A O 1
ATOM 1390 N N . ILE A 1 169 ? 17.743 -0.514 -23.476 1.00 94.75 169 ILE A N 1
ATOM 1391 C CA . ILE A 1 169 ? 19.085 -0.557 -24.062 1.00 94.75 169 ILE A CA 1
ATOM 1392 C C . ILE A 1 169 ? 19.230 0.511 -25.145 1.00 94.75 169 ILE A C 1
ATOM 1394 O O . ILE A 1 169 ? 20.183 1.282 -25.104 1.00 94.75 169 ILE A O 1
ATOM 1398 N N . ALA A 1 170 ? 18.261 0.623 -26.059 1.00 93.06 170 ALA A N 1
ATOM 1399 C CA . ALA A 1 170 ? 18.282 1.644 -27.106 1.00 93.06 170 ALA A CA 1
ATOM 1400 C C . ALA A 1 170 ? 18.356 3.070 -26.528 1.00 93.06 170 ALA A C 1
ATOM 1402 O O . ALA A 1 170 ? 19.156 3.878 -26.995 1.00 93.06 170 ALA A O 1
ATOM 1403 N N . LEU A 1 171 ? 17.595 3.354 -25.465 1.00 93.69 171 LEU A N 1
ATOM 1404 C CA . LEU A 1 171 ? 17.651 4.643 -24.770 1.00 93.69 171 LEU A CA 1
ATOM 1405 C C . LEU A 1 171 ? 19.018 4.895 -24.118 1.00 93.69 171 LEU A C 1
ATOM 1407 O O . LEU A 1 171 ? 19.554 5.992 -24.242 1.00 93.69 171 LEU A O 1
ATOM 1411 N N . LYS A 1 172 ? 19.621 3.886 -23.474 1.00 93.44 172 LYS A N 1
ATOM 1412 C CA . LYS A 1 172 ? 20.971 4.002 -22.889 1.00 93.44 172 LYS A CA 1
ATOM 1413 C C . LYS A 1 172 ? 22.074 4.178 -23.932 1.00 93.44 172 LYS A C 1
ATOM 1415 O O . LYS A 1 172 ? 23.094 4.775 -23.621 1.00 93.44 172 LYS A O 1
ATOM 1420 N N . MET A 1 173 ? 21.852 3.727 -25.163 1.00 92.50 173 MET A N 1
ATOM 1421 C CA . MET A 1 173 ? 22.725 4.016 -26.305 1.00 92.50 173 MET A CA 1
ATOM 1422 C C . MET A 1 173 ? 22.537 5.440 -26.870 1.00 92.50 173 MET A C 1
ATOM 1424 O O . MET A 1 173 ? 23.157 5.774 -27.880 1.00 92.50 173 MET A O 1
ATOM 1428 N N . GLY A 1 174 ? 21.641 6.259 -26.301 1.00 92.00 174 GLY A N 1
ATOM 1429 C CA . GLY A 1 174 ? 21.289 7.578 -26.840 1.00 92.00 174 GLY A CA 1
ATOM 1430 C C . GLY A 1 174 ? 20.492 7.502 -28.146 1.00 92.00 174 GLY A C 1
ATOM 1431 O O . GLY A 1 174 ? 20.597 8.386 -28.995 1.00 92.00 174 GLY A O 1
ATOM 1432 N N . LYS A 1 175 ? 19.741 6.414 -28.363 1.00 90.56 175 LYS A N 1
ATOM 1433 C CA . LYS A 1 175 ? 18.957 6.174 -29.581 1.00 90.56 175 LYS A CA 1
ATOM 1434 C C . LYS A 1 175 ? 17.460 6.130 -29.283 1.00 90.56 175 LYS A C 1
ATOM 1436 O O . LYS A 1 175 ? 17.020 5.907 -28.158 1.00 90.56 175 LYS A O 1
ATOM 1441 N N . ASN A 1 176 ? 16.661 6.307 -30.334 1.00 89.81 176 ASN A N 1
ATOM 1442 C CA . ASN A 1 176 ? 15.213 6.132 -30.261 1.00 89.81 176 ASN A CA 1
ATOM 1443 C C . ASN A 1 176 ? 14.872 4.681 -29.840 1.00 89.81 176 ASN A C 1
ATOM 1445 O O . ASN A 1 176 ? 15.527 3.755 -30.324 1.00 89.81 176 ASN A O 1
ATOM 1449 N N . PRO A 1 177 ? 13.829 4.449 -29.016 1.00 87.12 177 PRO A N 1
ATOM 1450 C CA . PRO A 1 177 ? 13.356 3.113 -28.640 1.00 87.12 177 PRO A CA 1
ATOM 1451 C C . PRO A 1 177 ? 13.220 2.111 -29.793 1.00 87.12 177 PRO A C 1
ATOM 1453 O O . PRO A 1 177 ? 13.488 0.928 -29.612 1.00 87.12 177 PRO A O 1
ATOM 1456 N N . SER A 1 178 ? 12.834 2.583 -30.980 1.00 86.50 178 SER A N 1
ATOM 1457 C CA . SER A 1 178 ? 12.633 1.765 -32.182 1.00 86.50 178 SER A CA 1
ATOM 1458 C C . SER A 1 178 ? 13.928 1.359 -32.903 1.00 86.50 178 SER A C 1
ATOM 1460 O O . SER A 1 178 ? 13.885 0.525 -33.808 1.00 86.50 178 SER A O 1
ATOM 1462 N N . TYR A 1 179 ? 15.086 1.895 -32.502 1.00 87.69 179 TYR A N 1
ATOM 1463 C CA . TYR A 1 179 ? 16.361 1.726 -33.208 1.00 87.69 179 TYR A CA 1
ATOM 1464 C C . TYR A 1 179 ? 16.777 0.258 -33.380 1.00 87.69 179 TYR A C 1
ATOM 1466 O O . TYR A 1 179 ? 17.299 -0.123 -34.426 1.00 87.69 179 TYR A O 1
ATOM 1474 N N . LEU A 1 180 ? 16.504 -0.573 -32.372 1.00 87.00 180 LEU A N 1
ATOM 1475 C CA . LEU A 1 180 ? 16.807 -2.006 -32.384 1.00 87.00 180 LEU A CA 1
ATOM 1476 C C . LEU A 1 180 ? 15.612 -2.879 -32.810 1.00 87.00 180 LEU A C 1
ATOM 1478 O O . LEU A 1 180 ? 15.750 -4.095 -32.881 1.00 87.00 180 LEU A O 1
ATOM 1482 N N . HIS A 1 181 ? 14.438 -2.306 -33.098 1.00 77.94 181 HIS A N 1
ATOM 1483 C CA . HIS A 1 181 ? 13.268 -3.095 -33.512 1.00 77.94 181 HIS A CA 1
ATOM 1484 C C . HIS A 1 181 ? 13.361 -3.569 -34.965 1.00 77.94 181 HIS A C 1
ATOM 1486 O O . HIS A 1 181 ? 12.915 -4.671 -35.291 1.00 77.94 181 HIS A O 1
ATOM 1492 N N . LYS A 1 182 ? 13.959 -2.763 -35.847 1.00 68.31 182 LYS A N 1
ATOM 1493 C CA . LYS A 1 182 ? 14.207 -3.161 -37.234 1.00 68.31 182 LYS A CA 1
ATOM 1494 C C . LYS A 1 182 ? 15.477 -4.012 -37.254 1.00 68.31 182 LYS A C 1
ATOM 1496 O O . LYS A 1 182 ? 16.565 -3.499 -37.017 1.00 68.31 182 LYS A O 1
ATOM 1501 N N . LYS A 1 183 ? 15.335 -5.325 -37.488 1.00 71.12 183 LYS A N 1
ATOM 1502 C CA . LYS A 1 183 ? 16.433 -6.318 -37.568 1.00 71.12 183 LYS A CA 1
ATOM 1503 C C . LYS A 1 183 ? 17.260 -6.153 -38.854 1.00 71.12 183 LYS A C 1
ATOM 1505 O O . LYS A 1 183 ? 17.486 -7.123 -39.578 1.00 71.12 183 LYS A O 1
ATOM 1510 N N . SER A 1 184 ? 17.667 -4.924 -39.142 1.00 77.75 184 SER A N 1
ATOM 1511 C CA . SER A 1 184 ? 18.253 -4.514 -40.413 1.00 77.75 184 SER A CA 1
ATOM 1512 C C . SER A 1 184 ? 19.652 -5.093 -40.600 1.00 77.75 184 SER A C 1
ATOM 1514 O O . SER A 1 184 ? 20.002 -5.496 -41.703 1.00 77.75 184 SER A O 1
ATOM 1516 N N . TYR A 1 185 ? 20.433 -5.189 -39.517 1.00 88.69 185 TYR A N 1
ATOM 1517 C CA . TYR A 1 185 ? 21.847 -5.568 -39.578 1.00 88.69 185 TYR A CA 1
ATOM 1518 C C . TYR A 1 185 ? 22.188 -6.801 -38.731 1.00 88.69 185 TYR A C 1
ATOM 1520 O O . TYR A 1 185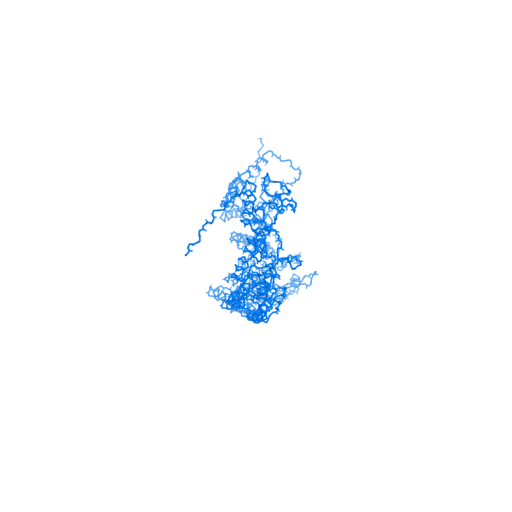 ? 21.539 -7.100 -37.724 1.00 88.69 185 TYR A O 1
ATOM 1528 N N . ILE A 1 186 ? 23.245 -7.522 -39.125 1.00 91.00 186 ILE A N 1
ATOM 1529 C CA . ILE A 1 186 ? 23.681 -8.769 -38.470 1.00 91.00 186 ILE A CA 1
ATOM 1530 C C . ILE A 1 186 ? 24.064 -8.505 -37.009 1.00 91.00 186 ILE A C 1
ATOM 1532 O O . ILE A 1 186 ? 23.634 -9.230 -36.108 1.00 91.00 186 ILE A O 1
ATOM 1536 N N . TRP A 1 187 ? 24.816 -7.431 -36.752 1.00 92.94 187 TRP A N 1
ATOM 1537 C CA . TRP A 1 187 ? 25.223 -7.065 -35.395 1.00 92.94 187 TRP A CA 1
ATOM 1538 C C . TRP A 1 187 ? 24.026 -6.743 -34.488 1.00 92.94 187 TRP A C 1
ATOM 1540 O O . TRP A 1 187 ? 24.056 -7.085 -33.305 1.00 92.94 187 TRP A O 1
ATOM 1550 N N . GLN A 1 188 ? 22.954 -6.145 -35.029 1.00 92.56 188 GLN A N 1
ATOM 1551 C CA . GLN A 1 188 ? 21.733 -5.846 -34.271 1.00 92.56 188 GLN A CA 1
ATOM 1552 C C . GLN A 1 188 ? 21.043 -7.138 -33.844 1.00 92.56 188 GLN A C 1
ATOM 1554 O O . GLN A 1 188 ? 20.684 -7.279 -32.679 1.00 92.56 188 GLN A O 1
ATOM 1559 N N . LYS A 1 189 ? 20.929 -8.121 -34.751 1.00 92.00 189 LYS A N 1
ATOM 1560 C CA . LYS A 1 189 ? 20.379 -9.451 -34.429 1.00 92.00 189 LYS A CA 1
ATOM 1561 C C . LYS A 1 189 ? 21.169 -10.119 -33.297 1.00 92.00 189 LYS A C 1
ATOM 1563 O O . LYS A 1 189 ? 20.573 -10.666 -32.371 1.00 92.00 189 LYS A O 1
ATOM 1568 N N . ARG A 1 190 ? 22.504 -10.029 -33.336 1.00 92.94 190 ARG A N 1
ATOM 1569 C CA . ARG A 1 190 ? 23.384 -10.551 -32.276 1.00 92.94 190 ARG A CA 1
ATOM 1570 C C . ARG A 1 190 ? 23.171 -9.834 -30.941 1.00 92.94 190 ARG A C 1
ATOM 1572 O O . ARG A 1 190 ? 23.048 -10.498 -29.916 1.00 92.94 190 ARG A O 1
ATOM 1579 N N . LEU A 1 191 ? 23.109 -8.501 -30.947 1.00 94.31 191 LEU A N 1
ATOM 1580 C CA . LEU A 1 191 ? 22.874 -7.710 -29.738 1.00 94.31 191 LEU A CA 1
ATOM 1581 C C . LEU A 1 191 ? 21.512 -8.040 -29.117 1.00 94.31 191 LEU A C 1
ATOM 1583 O O . LEU A 1 191 ? 21.438 -8.294 -27.920 1.00 94.31 191 LEU A O 1
ATOM 1587 N N . ILE A 1 192 ? 20.455 -8.119 -29.928 1.00 93.31 192 ILE A N 1
ATOM 1588 C CA . ILE A 1 192 ? 19.103 -8.471 -29.473 1.00 93.31 192 ILE A CA 1
ATOM 1589 C C . ILE A 1 192 ? 19.092 -9.841 -28.795 1.00 93.31 192 ILE A C 1
ATOM 1591 O O . ILE A 1 192 ? 18.551 -9.956 -27.703 1.00 93.31 192 ILE A O 1
ATOM 1595 N N . LYS A 1 193 ? 19.762 -10.853 -29.360 1.00 93.69 193 LYS A N 1
ATOM 1596 C CA . LYS A 1 193 ? 19.861 -12.181 -28.731 1.00 93.69 193 LYS A CA 1
ATOM 1597 C C . LYS A 1 193 ? 20.509 -12.124 -27.340 1.00 93.69 193 LYS A C 1
ATOM 1599 O O . LYS A 1 193 ? 20.097 -12.846 -26.433 1.00 93.69 193 LYS A O 1
ATOM 1604 N N . ASN A 1 194 ? 21.509 -11.261 -27.150 1.00 94.94 194 ASN A N 1
ATOM 1605 C CA . ASN A 1 194 ? 22.126 -11.047 -25.837 1.00 94.94 194 ASN A CA 1
ATOM 1606 C C . ASN A 1 194 ? 21.168 -10.338 -24.868 1.00 94.94 194 ASN A C 1
ATOM 1608 O O . ASN A 1 194 ? 21.061 -10.745 -23.712 1.00 94.94 194 ASN A O 1
ATOM 1612 N N . ILE A 1 195 ? 20.438 -9.327 -25.349 1.00 95.19 195 ILE A N 1
ATOM 1613 C CA . ILE A 1 195 ? 19.408 -8.614 -24.580 1.00 95.19 195 ILE A CA 1
ATOM 1614 C C . ILE A 1 195 ? 18.299 -9.583 -24.147 1.00 95.19 195 ILE A C 1
ATOM 1616 O O . ILE A 1 195 ? 17.945 -9.618 -22.975 1.00 95.19 195 ILE A O 1
ATOM 1620 N N . GLU A 1 196 ? 17.785 -10.415 -25.054 1.00 94.19 196 GLU A N 1
ATOM 1621 C CA . GLU A 1 196 ? 16.727 -11.397 -24.780 1.00 94.19 196 GLU A CA 1
ATOM 1622 C C . GLU A 1 196 ? 17.151 -12.418 -23.718 1.00 94.19 196 GLU A C 1
ATOM 1624 O O . GLU A 1 196 ? 16.380 -12.716 -22.805 1.00 94.19 196 GLU A O 1
ATOM 1629 N N . ARG A 1 197 ? 18.396 -12.909 -23.783 1.00 94.62 197 ARG A N 1
ATOM 1630 C CA . ARG A 1 197 ? 18.961 -13.799 -22.754 1.00 94.62 197 ARG A CA 1
ATOM 1631 C C . ARG A 1 197 ? 19.022 -13.119 -21.386 1.00 94.62 197 ARG A C 1
ATOM 1633 O O . ARG A 1 197 ? 18.634 -13.725 -20.388 1.00 94.62 197 ARG A O 1
ATOM 1640 N N . ALA A 1 198 ? 19.477 -11.869 -21.332 1.00 94.56 198 ALA A N 1
ATOM 1641 C CA . ALA A 1 198 ? 19.541 -11.109 -20.087 1.00 94.56 198 ALA A CA 1
ATOM 1642 C C . ALA A 1 198 ? 18.137 -10.779 -19.538 1.00 94.56 198 ALA A C 1
ATOM 1644 O O . ALA A 1 198 ? 17.896 -10.924 -18.339 1.00 94.56 198 ALA A O 1
ATOM 1645 N N . ASP A 1 199 ? 17.182 -10.408 -20.400 1.00 94.44 199 ASP A N 1
ATOM 1646 C CA . ASP A 1 199 ? 15.788 -10.140 -20.013 1.00 94.44 199 ASP A CA 1
ATOM 1647 C C . ASP A 1 199 ? 15.121 -11.408 -19.479 1.00 94.44 199 ASP A C 1
ATOM 1649 O O . ASP A 1 199 ? 14.406 -11.354 -18.481 1.00 94.44 199 ASP A O 1
ATOM 1653 N N . TYR A 1 200 ? 15.395 -12.567 -20.084 1.00 92.81 200 TYR A N 1
ATOM 1654 C CA . TYR A 1 200 ? 14.926 -13.854 -19.578 1.00 92.81 200 TYR A CA 1
ATOM 1655 C C . TYR A 1 200 ? 15.454 -14.136 -18.167 1.00 92.81 200 TYR A C 1
ATOM 1657 O O . TYR A 1 200 ? 14.674 -14.436 -17.263 1.00 92.81 200 TYR A O 1
ATOM 1665 N N . GLN A 1 201 ? 16.760 -13.969 -17.933 1.00 91.94 201 GLN A N 1
ATOM 1666 C CA . GLN A 1 201 ? 17.330 -14.136 -16.593 1.00 91.94 201 GLN A CA 1
ATOM 1667 C C . GLN A 1 201 ? 16.722 -13.155 -15.584 1.00 91.94 201 GLN A C 1
ATOM 1669 O O . GLN A 1 201 ? 16.416 -13.539 -14.452 1.00 91.94 201 GLN A O 1
ATOM 1674 N N . TRP A 1 202 ? 16.486 -11.908 -15.993 1.00 94.31 202 TRP A N 1
ATOM 1675 C CA . TRP A 1 202 ? 15.821 -10.916 -15.156 1.00 94.31 202 TRP A CA 1
ATOM 1676 C C . TRP A 1 202 ? 14.370 -11.309 -14.844 1.00 94.31 202 TRP A C 1
ATOM 1678 O O . TRP A 1 202 ? 13.953 -11.231 -13.694 1.00 94.31 202 TRP A O 1
ATOM 1688 N N . LYS A 1 203 ? 13.604 -11.817 -15.816 1.00 92.06 203 LYS A N 1
ATOM 1689 C CA . LYS A 1 203 ? 12.232 -12.322 -15.609 1.00 92.06 203 LYS A CA 1
ATOM 1690 C C . LYS A 1 203 ? 12.163 -13.509 -14.645 1.00 92.06 203 LYS A C 1
ATOM 1692 O O . LYS A 1 203 ? 11.127 -13.712 -14.020 1.00 92.06 203 LYS A O 1
ATOM 1697 N N . GLN A 1 204 ? 13.250 -14.263 -14.489 1.00 90.88 204 GLN A N 1
ATOM 1698 C CA . GLN A 1 204 ? 13.343 -15.345 -13.506 1.00 90.88 204 GLN A CA 1
ATOM 1699 C C . GLN A 1 204 ? 13.802 -14.848 -12.128 1.00 90.88 204 GLN A C 1
ATOM 1701 O O . GLN A 1 204 ? 13.277 -15.265 -11.096 1.00 90.88 204 GLN A O 1
ATOM 1706 N N . LYS A 1 205 ? 14.781 -13.935 -12.086 1.00 91.25 205 LYS A N 1
ATOM 1707 C CA . LYS A 1 205 ? 15.462 -13.535 -10.841 1.00 91.25 205 LYS A CA 1
ATOM 1708 C C . LYS A 1 205 ? 14.964 -12.221 -10.234 1.00 91.25 205 LYS A C 1
ATOM 1710 O O . LYS A 1 205 ? 15.187 -11.999 -9.052 1.00 91.25 205 LYS A O 1
ATOM 1715 N N . GLY A 1 206 ? 14.313 -11.355 -11.002 1.00 91.00 206 GLY A N 1
ATOM 1716 C CA . GLY A 1 206 ? 13.743 -10.068 -10.579 1.00 91.00 206 GLY A CA 1
ATOM 1717 C C . GLY A 1 206 ? 14.739 -8.941 -10.298 1.00 91.00 206 GLY A C 1
ATOM 1718 O O . GLY A 1 206 ? 14.319 -7.830 -9.969 1.00 91.00 206 GLY A O 1
ATOM 1719 N N . GLY A 1 207 ? 16.043 -9.207 -10.426 1.00 92.06 207 GLY A N 1
ATOM 1720 C CA . GLY A 1 207 ? 17.104 -8.206 -10.314 1.00 92.06 207 GLY A CA 1
ATOM 1721 C C . GLY A 1 207 ? 17.008 -7.363 -9.039 1.00 92.06 207 GLY A C 1
ATOM 1722 O O . GLY A 1 207 ? 16.839 -7.895 -7.938 1.00 92.06 207 GLY A O 1
ATOM 1723 N N . LYS A 1 208 ? 17.105 -6.037 -9.196 1.00 93.00 208 LYS A N 1
ATOM 1724 C CA . LYS A 1 208 ? 17.074 -5.078 -8.083 1.00 93.00 208 LYS A CA 1
ATOM 1725 C C . LYS A 1 208 ? 15.778 -5.145 -7.272 1.00 93.00 208 LYS A C 1
ATOM 1727 O O . LYS A 1 208 ? 15.824 -5.101 -6.047 1.00 93.00 208 LYS A O 1
ATOM 1732 N N . TYR A 1 209 ? 14.633 -5.328 -7.932 1.00 93.62 209 TYR A N 1
ATOM 1733 C CA . TYR A 1 209 ? 13.334 -5.273 -7.262 1.00 93.62 209 TYR A CA 1
ATOM 1734 C C . TYR A 1 209 ? 13.125 -6.453 -6.324 1.00 93.62 209 TYR A C 1
ATOM 1736 O O . TYR A 1 209 ? 12.701 -6.247 -5.193 1.00 93.62 209 TYR A O 1
ATOM 1744 N N . ARG A 1 210 ? 13.493 -7.678 -6.724 1.00 94.06 210 ARG A N 1
ATOM 1745 C CA . ARG A 1 210 ? 13.389 -8.838 -5.821 1.00 94.06 210 ARG A CA 1
ATOM 1746 C C . ARG A 1 210 ? 14.215 -8.642 -4.545 1.00 94.06 210 ARG A C 1
ATOM 1748 O O . ARG A 1 210 ? 13.749 -8.995 -3.466 1.00 94.06 210 ARG A O 1
ATOM 1755 N N . ARG A 1 211 ? 15.420 -8.066 -4.660 1.00 93.38 211 ARG A N 1
ATOM 1756 C CA . ARG A 1 211 ? 16.276 -7.755 -3.500 1.00 93.38 211 ARG A CA 1
ATOM 1757 C C . ARG A 1 211 ? 15.613 -6.733 -2.576 1.00 93.38 211 ARG A C 1
ATOM 1759 O O . ARG A 1 211 ? 15.568 -6.965 -1.373 1.00 93.38 211 ARG A O 1
ATOM 1766 N N . LEU A 1 212 ? 15.062 -5.655 -3.138 1.00 95.50 212 LEU A N 1
ATOM 1767 C CA . LEU A 1 212 ? 14.347 -4.625 -2.376 1.00 95.50 212 LEU A CA 1
ATOM 1768 C C . LEU A 1 212 ? 13.107 -5.191 -1.672 1.00 95.50 212 LEU A C 1
ATOM 1770 O O . LEU A 1 212 ? 12.953 -4.979 -0.475 1.00 95.50 212 LEU A O 1
ATOM 1774 N N . PHE A 1 213 ? 12.286 -5.984 -2.369 1.00 96.94 213 PHE A N 1
ATOM 1775 C CA . PHE A 1 213 ? 11.116 -6.634 -1.770 1.00 96.94 213 PHE A CA 1
ATOM 1776 C C . PHE A 1 213 ? 11.496 -7.537 -0.600 1.00 96.94 213 PHE A C 1
ATOM 1778 O O . PHE A 1 213 ? 10.881 -7.451 0.457 1.00 96.94 213 PHE A O 1
ATOM 1785 N N . ASN A 1 214 ? 12.521 -8.377 -0.764 1.00 94.94 214 ASN A N 1
ATOM 1786 C CA . ASN A 1 214 ? 12.980 -9.247 0.317 1.00 94.94 214 ASN A CA 1
ATOM 1787 C C . ASN A 1 214 ? 13.508 -8.443 1.513 1.00 94.94 214 ASN A C 1
ATOM 1789 O O . ASN A 1 214 ? 13.218 -8.798 2.651 1.00 94.94 214 ASN A O 1
ATOM 1793 N N . LYS A 1 215 ? 14.254 -7.357 1.267 1.00 96.81 215 LYS A N 1
ATOM 1794 C CA . LYS A 1 215 ? 14.770 -6.483 2.326 1.00 96.81 215 LYS A CA 1
ATOM 1795 C C . LYS A 1 215 ? 13.628 -5.855 3.129 1.00 96.81 215 LYS A C 1
ATOM 1797 O O . LYS A 1 215 ? 13.572 -6.048 4.338 1.00 96.81 215 LYS A O 1
ATOM 1802 N N . ILE A 1 216 ? 12.701 -5.167 2.459 1.00 96.94 216 ILE A N 1
ATOM 1803 C CA . ILE A 1 216 ? 11.590 -4.480 3.133 1.00 96.94 216 ILE A CA 1
ATOM 1804 C C . ILE A 1 216 ? 10.671 -5.479 3.834 1.00 96.94 216 ILE A C 1
ATOM 1806 O O . ILE A 1 216 ? 10.295 -5.266 4.982 1.00 96.94 216 ILE A O 1
ATOM 1810 N N . LEU A 1 217 ? 10.359 -6.612 3.200 1.00 97.12 217 LEU A N 1
ATOM 1811 C CA . LEU A 1 217 ? 9.543 -7.641 3.841 1.00 97.12 217 LEU A CA 1
ATOM 1812 C C . LEU A 1 217 ? 10.200 -8.170 5.125 1.00 97.12 217 LEU A C 1
ATOM 1814 O O . LEU A 1 217 ? 9.517 -8.321 6.137 1.00 97.12 217 LEU A O 1
ATOM 1818 N N . ASN A 1 218 ? 11.515 -8.403 5.114 1.00 96.31 218 ASN A N 1
ATOM 1819 C CA . ASN A 1 218 ? 12.245 -8.810 6.315 1.00 96.31 218 ASN A CA 1
ATOM 1820 C C . ASN A 1 218 ? 12.194 -7.736 7.408 1.00 96.31 218 ASN A C 1
ATOM 1822 O O . ASN A 1 218 ? 11.974 -8.073 8.569 1.00 96.31 218 ASN A O 1
ATOM 1826 N N . GLU A 1 219 ? 12.329 -6.456 7.055 1.00 96.19 219 GLU A N 1
ATOM 1827 C CA . GLU A 1 219 ? 12.191 -5.358 8.020 1.00 96.19 219 GLU A CA 1
ATOM 1828 C C . GLU A 1 219 ? 10.791 -5.316 8.645 1.00 96.19 219 GLU A C 1
ATOM 1830 O O . GLU A 1 219 ? 10.659 -5.135 9.857 1.00 96.19 219 GLU A O 1
ATOM 1835 N N . TYR A 1 220 ? 9.742 -5.528 7.847 1.00 96.56 220 TYR A N 1
ATOM 1836 C CA . TYR A 1 220 ? 8.364 -5.606 8.334 1.00 96.56 220 TYR A CA 1
ATOM 1837 C C . TYR A 1 220 ? 8.174 -6.761 9.319 1.00 96.56 220 TYR A C 1
ATOM 1839 O O . TYR A 1 220 ? 7.574 -6.570 10.379 1.00 96.56 220 TYR A O 1
ATOM 1847 N N . ILE A 1 221 ? 8.716 -7.939 8.995 1.00 93.81 221 ILE A N 1
ATOM 1848 C CA . ILE A 1 221 ? 8.663 -9.121 9.862 1.00 93.81 221 ILE A CA 1
ATOM 1849 C C . ILE A 1 221 ? 9.402 -8.847 11.179 1.00 93.81 221 ILE A C 1
ATOM 1851 O O . ILE A 1 221 ? 8.828 -9.058 12.247 1.00 93.81 221 ILE A O 1
ATOM 1855 N N . GLN A 1 222 ? 10.625 -8.311 11.123 1.00 93.69 222 GLN A N 1
ATOM 1856 C CA . GLN A 1 222 ? 11.434 -7.997 12.309 1.00 93.69 222 GLN A CA 1
ATOM 1857 C C . GLN A 1 222 ? 10.779 -6.942 13.208 1.00 93.69 222 GLN A C 1
ATOM 1859 O O . GLN A 1 222 ? 10.750 -7.091 14.427 1.00 93.69 222 GLN A O 1
ATOM 1864 N N . LYS A 1 223 ? 10.197 -5.892 12.617 1.00 93.69 223 LYS A N 1
ATOM 1865 C CA . LYS A 1 223 ? 9.483 -4.832 13.351 1.00 93.69 223 LYS A CA 1
ATOM 1866 C C . LYS A 1 223 ? 8.060 -5.244 13.766 1.00 93.69 223 LYS A C 1
ATOM 1868 O O . LYS A 1 223 ? 7.362 -4.480 14.438 1.00 93.69 223 LYS A O 1
ATOM 1873 N N . GLY A 1 224 ? 7.591 -6.427 13.359 1.00 92.12 224 GLY A N 1
ATOM 1874 C CA . GLY A 1 224 ? 6.237 -6.920 13.624 1.00 92.12 224 GLY A CA 1
ATOM 1875 C C . GLY A 1 224 ? 5.128 -6.056 13.008 1.00 92.12 224 GLY A C 1
ATOM 1876 O O . GLY A 1 224 ? 4.028 -5.985 13.564 1.00 92.12 224 GLY A O 1
ATOM 1877 N N . ILE A 1 225 ? 5.417 -5.366 11.904 1.00 93.56 225 ILE A N 1
ATOM 1878 C CA . ILE A 1 225 ? 4.477 -4.508 11.169 1.00 93.56 225 ILE A CA 1
ATOM 1879 C C . ILE A 1 225 ? 3.657 -5.385 10.214 1.00 93.56 225 ILE A C 1
ATOM 1881 O O . ILE A 1 225 ? 4.158 -6.389 9.715 1.00 93.56 225 ILE A O 1
ATOM 1885 N N . ARG A 1 226 ? 2.392 -5.026 9.955 1.00 93.88 226 ARG A N 1
ATOM 1886 C CA . ARG A 1 226 ? 1.540 -5.749 8.995 1.00 93.88 226 ARG A CA 1
ATOM 1887 C C . ARG A 1 226 ? 2.080 -5.545 7.570 1.00 93.88 226 ARG A C 1
ATOM 1889 O O . ARG A 1 226 ? 2.024 -4.415 7.092 1.00 93.88 226 ARG A O 1
ATOM 1896 N N . PRO A 1 227 ? 2.550 -6.591 6.870 1.00 94.94 227 PRO A N 1
ATOM 1897 C CA . PRO A 1 227 ? 3.063 -6.452 5.513 1.00 94.94 227 PRO A CA 1
ATOM 1898 C C . PRO A 1 227 ? 1.910 -6.489 4.510 1.00 94.94 227 PRO A C 1
ATOM 1900 O O . PRO A 1 227 ? 1.326 -7.540 4.270 1.00 94.94 227 PRO A O 1
ATOM 1903 N N . GLN A 1 228 ? 1.567 -5.342 3.923 1.00 94.12 228 GLN A N 1
ATOM 1904 C CA . GLN A 1 228 ? 0.558 -5.255 2.863 1.00 94.12 228 GLN A CA 1
ATOM 1905 C C . GLN A 1 228 ? 1.225 -5.018 1.510 1.00 94.12 228 GLN A C 1
ATOM 1907 O O . GLN A 1 228 ? 2.165 -4.233 1.407 1.00 94.12 228 GLN A O 1
ATOM 1912 N N . ILE A 1 229 ? 0.712 -5.673 0.460 1.00 94.19 229 ILE A N 1
ATOM 1913 C CA . ILE A 1 229 ? 1.286 -5.581 -0.894 1.00 94.19 229 ILE A CA 1
ATOM 1914 C C . ILE A 1 229 ? 1.369 -4.126 -1.357 1.00 94.19 229 ILE A C 1
ATOM 1916 O O . ILE A 1 229 ? 2.433 -3.712 -1.802 1.00 94.19 229 ILE A O 1
ATOM 1920 N N . ASN A 1 230 ? 0.281 -3.359 -1.235 1.00 93.62 230 ASN A N 1
ATOM 1921 C CA . ASN A 1 230 ? 0.247 -1.969 -1.695 1.00 93.62 230 ASN A CA 1
ATOM 1922 C C . ASN A 1 230 ? 1.274 -1.113 -0.946 1.00 93.62 230 ASN A C 1
ATOM 1924 O O . ASN A 1 230 ? 2.103 -0.486 -1.587 1.00 93.62 230 ASN A O 1
ATOM 1928 N N . THR A 1 231 ? 1.308 -1.200 0.385 1.00 93.69 231 THR A N 1
ATOM 1929 C CA . THR A 1 231 ? 2.244 -0.432 1.219 1.00 93.69 231 THR A CA 1
ATOM 1930 C C . THR A 1 231 ? 3.705 -0.735 0.886 1.00 93.69 231 THR A C 1
ATOM 1932 O O . THR A 1 231 ? 4.490 0.181 0.671 1.00 93.69 231 THR A O 1
ATOM 1935 N N . ILE A 1 232 ? 4.070 -2.017 0.767 1.00 95.56 232 ILE A N 1
ATOM 1936 C CA . ILE A 1 232 ? 5.440 -2.411 0.402 1.00 95.56 232 ILE A CA 1
ATOM 1937 C C . ILE A 1 232 ? 5.774 -1.959 -1.030 1.00 95.56 232 ILE A C 1
ATOM 1939 O O . ILE A 1 232 ? 6.902 -1.563 -1.309 1.00 95.56 232 ILE A O 1
ATOM 1943 N N . CYS A 1 233 ? 4.815 -2.025 -1.956 1.00 94.75 233 CYS A N 1
ATOM 1944 C CA . CYS A 1 233 ? 5.012 -1.569 -3.332 1.00 94.75 233 CYS A CA 1
ATOM 1945 C C . CYS A 1 233 ? 5.255 -0.055 -3.409 1.00 94.75 233 CYS A C 1
ATOM 1947 O O . CYS A 1 233 ? 6.155 0.363 -4.141 1.00 94.75 233 CYS A O 1
ATOM 1949 N N . ASP A 1 234 ? 4.519 0.736 -2.628 1.00 92.56 234 ASP A N 1
ATOM 1950 C CA . ASP A 1 234 ? 4.680 2.189 -2.552 1.00 92.56 234 ASP A CA 1
ATOM 1951 C C . ASP A 1 234 ? 6.075 2.564 -2.020 1.00 92.56 234 ASP A C 1
ATOM 1953 O O . ASP A 1 234 ? 6.762 3.385 -2.626 1.00 92.56 234 ASP A O 1
ATOM 1957 N N . GLU A 1 235 ? 6.562 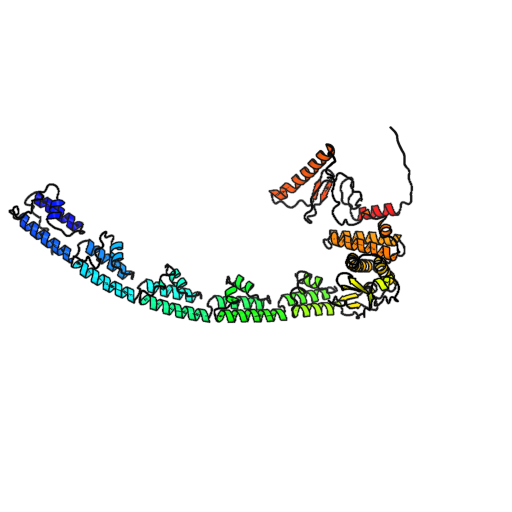1.889 -0.970 1.00 94.19 235 GLU A N 1
ATOM 1958 C CA . GLU A 1 235 ? 7.914 2.107 -0.418 1.00 94.19 235 GLU A CA 1
ATOM 1959 C C . GLU A 1 235 ? 9.045 1.788 -1.412 1.00 94.19 235 GLU A C 1
ATOM 1961 O O . GLU A 1 235 ? 10.114 2.397 -1.372 1.00 94.19 235 GLU A O 1
ATOM 1966 N N . ILE A 1 236 ? 8.823 0.839 -2.325 1.00 92.69 236 ILE A N 1
ATOM 1967 C CA . ILE A 1 236 ? 9.810 0.424 -3.341 1.00 92.69 236 ILE A CA 1
ATOM 1968 C C . ILE A 1 236 ? 9.660 1.244 -4.632 1.00 92.69 236 ILE A C 1
ATOM 1970 O O . ILE A 1 236 ? 10.466 1.098 -5.556 1.00 92.69 236 ILE A O 1
ATOM 1974 N N . ASN A 1 237 ? 8.643 2.107 -4.717 1.00 92.38 237 ASN A N 1
ATOM 1975 C CA . ASN A 1 237 ? 8.232 2.781 -5.945 1.00 92.38 237 ASN A CA 1
ATOM 1976 C C . ASN A 1 237 ? 8.018 1.775 -7.097 1.00 92.38 237 ASN A C 1
ATOM 1978 O O . ASN A 1 237 ? 8.601 1.867 -8.184 1.00 92.38 237 ASN A O 1
ATOM 1982 N N . TYR A 1 238 ? 7.220 0.740 -6.821 1.00 92.12 238 TYR A N 1
ATOM 1983 C CA . TYR A 1 238 ? 6.858 -0.305 -7.773 1.00 92.12 238 TYR A CA 1
ATOM 1984 C C . TYR A 1 238 ? 5.342 -0.375 -7.930 1.00 92.12 238 TYR A C 1
ATOM 1986 O O . TYR A 1 238 ? 4.608 -0.354 -6.954 1.00 92.12 238 TYR A O 1
ATOM 1994 N N . ASN A 1 239 ? 4.848 -0.505 -9.161 1.00 91.69 239 ASN A N 1
ATOM 1995 C CA . ASN A 1 239 ? 3.407 -0.577 -9.390 1.00 91.69 239 ASN A CA 1
ATOM 1996 C C . ASN A 1 239 ? 2.822 -1.866 -8.781 1.00 91.69 239 ASN A C 1
ATOM 1998 O O . ASN A 1 239 ? 3.138 -2.972 -9.233 1.00 91.69 239 ASN A O 1
ATOM 2002 N N . SER A 1 240 ? 1.938 -1.716 -7.792 1.00 93.00 240 SER A N 1
ATOM 2003 C CA . SER A 1 240 ? 1.318 -2.817 -7.047 1.00 93.00 240 SER A CA 1
ATOM 2004 C C . SER A 1 240 ? 0.540 -3.790 -7.932 1.00 93.00 240 SER A C 1
ATOM 2006 O O . SER A 1 240 ? 0.518 -4.993 -7.654 1.00 93.00 240 SER A O 1
ATOM 2008 N N . THR A 1 241 ? -0.016 -3.324 -9.056 1.00 94.38 241 THR A N 1
ATOM 2009 C CA . THR A 1 241 ? -0.731 -4.183 -10.015 1.00 94.38 241 THR A CA 1
ATOM 2010 C C . THR A 1 241 ? 0.149 -5.314 -10.549 1.00 94.38 241 THR A C 1
ATOM 2012 O O . THR A 1 241 ? -0.345 -6.426 -10.719 1.00 94.38 241 THR A O 1
ATOM 2015 N N . ASN A 1 242 ? 1.459 -5.087 -10.694 1.00 92.75 242 ASN A N 1
ATOM 2016 C CA . ASN A 1 242 ? 2.420 -6.093 -11.153 1.00 92.75 242 ASN A CA 1
ATOM 2017 C C . ASN A 1 242 ? 2.677 -7.209 -10.129 1.00 92.75 242 ASN A C 1
ATOM 2019 O O . ASN A 1 242 ? 3.142 -8.282 -10.503 1.00 92.75 242 ASN A O 1
ATOM 2023 N N . ILE A 1 243 ? 2.429 -6.966 -8.839 1.00 95.50 243 ILE A N 1
ATOM 2024 C CA . ILE A 1 243 ? 2.530 -7.991 -7.789 1.00 95.50 243 ILE A CA 1
ATOM 2025 C C . ILE A 1 243 ? 1.168 -8.641 -7.552 1.00 95.50 243 ILE A C 1
ATOM 2027 O O . ILE A 1 243 ? 1.090 -9.854 -7.369 1.00 95.50 243 ILE A O 1
ATOM 2031 N N . LEU A 1 244 ? 0.082 -7.866 -7.606 1.00 92.31 244 LEU A N 1
ATOM 2032 C CA . LEU A 1 244 ? -1.281 -8.383 -7.476 1.00 92.31 244 LEU A CA 1
ATOM 2033 C C . LEU A 1 244 ? -1.637 -9.336 -8.627 1.00 92.31 244 LEU A C 1
ATOM 2035 O O . LEU A 1 244 ? -2.198 -10.410 -8.379 1.00 92.31 244 LEU A O 1
ATOM 2039 N N . LYS A 1 245 ? -1.252 -8.979 -9.857 1.00 94.50 245 LYS A N 1
ATOM 2040 C CA . LYS A 1 245 ? -1.400 -9.769 -11.087 1.00 94.50 245 LYS A CA 1
ATOM 2041 C C . LYS A 1 245 ? -0.005 -10.094 -11.651 1.00 94.50 245 LYS A C 1
ATOM 2043 O O . LYS A 1 245 ? 0.454 -9.428 -12.575 1.00 94.50 245 LYS A O 1
ATOM 2048 N N . PRO A 1 246 ? 0.706 -11.075 -11.065 1.00 92.25 246 PRO A N 1
ATOM 2049 C CA . PRO A 1 246 ? 2.091 -11.350 -11.424 1.00 92.25 246 PRO A CA 1
ATOM 2050 C C . PRO A 1 246 ? 2.195 -11.922 -12.839 1.00 92.25 246 PRO A C 1
ATOM 2052 O O . PRO A 1 246 ? 1.583 -12.941 -13.151 1.00 92.25 246 PRO A O 1
ATOM 2055 N N . HIS A 1 247 ? 3.025 -11.292 -13.667 1.00 92.56 247 HIS A N 1
ATOM 2056 C CA . HIS A 1 247 ? 3.375 -11.772 -15.007 1.00 92.56 247 HIS A CA 1
ATOM 2057 C C . HIS A 1 247 ? 4.658 -12.612 -15.006 1.00 92.56 247 HIS A C 1
ATOM 2059 O O . HIS A 1 247 ? 4.884 -13.410 -15.914 1.00 92.56 247 HIS A O 1
ATOM 2065 N N . PHE A 1 248 ? 5.515 -12.429 -13.998 1.00 92.50 248 PHE A N 1
ATOM 2066 C CA . PHE A 1 248 ? 6.810 -13.093 -13.882 1.00 92.50 248 PHE A CA 1
ATOM 2067 C C . PHE A 1 248 ? 6.883 -13.994 -12.651 1.00 92.50 248 PHE A C 1
ATOM 2069 O O . PHE A 1 248 ? 6.252 -13.738 -11.623 1.00 92.50 248 PHE A O 1
ATOM 2076 N N . PHE A 1 249 ? 7.721 -15.029 -12.734 1.00 89.56 249 PHE A N 1
ATOM 2077 C CA . PHE A 1 249 ? 7.864 -16.026 -11.673 1.00 89.56 249 PHE A CA 1
ATOM 2078 C C . PHE A 1 249 ? 8.258 -15.395 -10.332 1.00 89.56 249 PHE A C 1
ATOM 2080 O O . PHE A 1 249 ? 7.595 -15.622 -9.321 1.00 89.56 249 PHE A O 1
ATOM 2087 N N . TRP A 1 250 ? 9.271 -14.520 -10.326 1.00 94.50 250 TRP A N 1
ATOM 2088 C CA . TRP A 1 250 ? 9.709 -13.860 -9.094 1.00 94.50 250 TRP A CA 1
ATOM 2089 C C . TRP A 1 250 ? 8.615 -12.983 -8.468 1.00 94.50 250 TRP A C 1
ATOM 2091 O O . TRP A 1 250 ? 8.546 -12.900 -7.245 1.00 94.50 250 TRP A O 1
ATOM 2101 N N . GLN A 1 251 ? 7.737 -12.366 -9.270 1.00 95.81 251 GLN A N 1
ATOM 2102 C CA . GLN A 1 251 ? 6.617 -11.565 -8.758 1.00 95.81 251 GLN A CA 1
ATOM 2103 C C . GLN A 1 251 ? 5.618 -12.455 -8.016 1.00 95.81 251 GLN A C 1
ATOM 2105 O O . GLN A 1 251 ? 5.147 -12.088 -6.942 1.00 95.81 251 GLN A O 1
ATOM 2110 N N . ARG A 1 252 ? 5.342 -13.657 -8.546 1.00 94.75 252 ARG A N 1
ATOM 2111 C CA . ARG A 1 252 ? 4.491 -14.656 -7.882 1.00 94.75 252 ARG A CA 1
ATOM 2112 C C . ARG A 1 252 ? 5.105 -15.120 -6.561 1.00 94.75 252 ARG A C 1
ATOM 2114 O O . ARG A 1 252 ? 4.390 -15.214 -5.567 1.00 94.75 252 ARG A O 1
ATOM 2121 N N . THR A 1 253 ? 6.419 -15.350 -6.525 1.00 94.81 253 THR A N 1
ATOM 2122 C CA . THR A 1 253 ? 7.132 -15.683 -5.282 1.00 94.81 253 THR A CA 1
ATOM 2123 C C . THR A 1 253 ? 7.005 -14.564 -4.246 1.00 94.81 253 THR A C 1
ATOM 2125 O O . THR A 1 253 ? 6.630 -14.832 -3.109 1.00 94.81 253 THR A O 1
ATOM 2128 N N . ILE A 1 254 ? 7.250 -13.307 -4.635 1.00 96.38 254 ILE A N 1
ATOM 2129 C CA . ILE A 1 254 ? 7.114 -12.149 -3.737 1.00 96.38 254 ILE A CA 1
ATOM 2130 C C . ILE A 1 254 ? 5.681 -12.013 -3.217 1.00 96.38 254 ILE A C 1
ATOM 2132 O O . ILE A 1 254 ? 5.488 -11.867 -2.012 1.00 96.38 254 ILE A O 1
ATOM 2136 N N . LYS A 1 255 ? 4.676 -12.128 -4.094 1.00 96.69 255 LYS A N 1
ATOM 2137 C CA . LYS A 1 255 ? 3.259 -12.104 -3.707 1.00 96.69 255 LYS A CA 1
ATOM 2138 C C . LYS A 1 255 ? 2.967 -13.136 -2.616 1.00 96.69 255 LYS A C 1
ATOM 2140 O O . LYS A 1 255 ? 2.388 -12.790 -1.591 1.00 96.69 255 LYS A O 1
ATOM 2145 N N . ASN A 1 256 ? 3.389 -14.383 -2.819 1.00 96.38 256 ASN A N 1
ATOM 2146 C CA . ASN A 1 256 ? 3.157 -15.462 -1.859 1.00 96.38 256 ASN A CA 1
ATOM 2147 C C . ASN A 1 256 ? 3.869 -15.210 -0.524 1.00 96.38 256 ASN A C 1
ATOM 2149 O O . ASN A 1 256 ? 3.274 -15.428 0.528 1.00 96.38 256 ASN A O 1
ATOM 2153 N N . ASN A 1 257 ? 5.103 -14.703 -0.554 1.00 96.62 257 ASN A N 1
ATOM 2154 C CA . ASN A 1 257 ? 5.851 -14.378 0.661 1.00 96.62 257 ASN A CA 1
ATOM 2155 C C . ASN A 1 257 ? 5.157 -13.279 1.477 1.00 96.62 257 ASN A C 1
ATOM 2157 O O . ASN A 1 257 ? 5.006 -13.428 2.688 1.00 96.62 257 ASN A O 1
ATOM 2161 N N . ILE A 1 258 ? 4.684 -12.214 0.819 1.00 97.00 258 ILE A N 1
ATOM 2162 C CA . ILE A 1 258 ? 3.940 -11.136 1.486 1.00 97.00 258 ILE A CA 1
ATOM 2163 C C . ILE A 1 258 ? 2.626 -11.675 2.067 1.00 97.00 258 ILE A C 1
ATOM 2165 O O . ILE A 1 258 ? 2.341 -11.428 3.233 1.00 97.00 258 ILE A O 1
ATOM 2169 N N . ILE A 1 259 ? 1.862 -12.466 1.304 1.00 95.88 259 ILE A N 1
ATOM 2170 C CA . ILE A 1 259 ? 0.600 -13.066 1.777 1.00 95.88 259 ILE A CA 1
ATOM 2171 C C . ILE A 1 259 ? 0.831 -13.963 2.997 1.00 95.88 259 ILE A C 1
ATOM 2173 O O . ILE A 1 259 ? 0.065 -13.905 3.957 1.00 95.88 259 ILE A O 1
ATOM 2177 N N . ASN A 1 260 ? 1.873 -14.793 2.985 1.00 96.31 260 ASN A N 1
ATOM 2178 C CA . ASN A 1 260 ? 2.182 -15.676 4.108 1.00 96.31 260 ASN A CA 1
ATOM 2179 C C . ASN A 1 260 ? 2.592 -14.881 5.354 1.00 96.31 260 ASN A C 1
ATOM 2181 O O . ASN A 1 260 ? 2.122 -15.179 6.452 1.00 96.31 260 ASN A O 1
ATOM 2185 N N . ALA A 1 261 ? 3.402 -13.834 5.185 1.00 96.12 261 ALA A N 1
ATOM 2186 C CA . ALA A 1 261 ? 3.768 -12.937 6.276 1.00 96.12 261 ALA A CA 1
ATOM 2187 C C . ALA A 1 261 ? 2.549 -12.166 6.821 1.00 96.12 261 ALA A C 1
ATOM 2189 O O . ALA A 1 261 ? 2.408 -12.007 8.034 1.00 96.12 261 ALA A O 1
ATOM 2190 N N . GLU A 1 262 ? 1.624 -11.743 5.953 1.00 95.31 262 GLU A N 1
ATOM 2191 C CA . GLU A 1 262 ? 0.380 -11.092 6.369 1.00 95.31 262 GLU A CA 1
ATOM 2192 C C . GLU A 1 262 ? -0.522 -12.058 7.140 1.00 95.31 262 GLU A C 1
ATOM 2194 O O . GLU A 1 262 ? -1.024 -11.696 8.201 1.00 95.31 262 GLU A O 1
ATOM 2199 N N . LYS A 1 263 ? -0.685 -13.300 6.668 1.00 94.69 263 LYS A N 1
ATOM 2200 C CA . LYS A 1 263 ? -1.426 -14.345 7.393 1.00 94.69 263 LYS A CA 1
ATOM 2201 C C . LYS A 1 263 ? -0.842 -14.578 8.783 1.00 94.69 263 LYS A C 1
ATOM 2203 O O . LYS A 1 263 ? -1.582 -14.561 9.763 1.00 94.69 263 LYS A O 1
ATOM 2208 N N . TYR A 1 264 ? 0.481 -14.713 8.885 1.00 94.25 264 TYR A N 1
ATOM 2209 C CA . TYR A 1 264 ? 1.154 -14.847 10.175 1.00 94.25 264 TYR A CA 1
ATOM 2210 C C . TYR A 1 264 ? 0.858 -13.651 11.092 1.00 94.25 264 TYR A C 1
ATOM 2212 O O . TYR A 1 264 ? 0.525 -13.828 12.268 1.00 94.25 264 TYR A O 1
ATOM 2220 N N . TRP A 1 265 ? 0.905 -12.433 10.547 1.00 95.38 265 TRP A N 1
ATOM 2221 C CA . TRP A 1 265 ? 0.553 -11.222 11.280 1.00 95.38 265 TRP A CA 1
ATOM 2222 C C . TRP A 1 265 ? -0.925 -11.194 11.701 1.00 95.38 265 TRP A C 1
ATOM 2224 O O . TRP A 1 265 ? -1.232 -10.789 12.816 1.00 95.38 265 TRP A O 1
ATOM 2234 N N . LEU A 1 266 ? -1.862 -11.654 10.872 1.00 92.75 266 LEU A N 1
ATOM 2235 C CA . LEU A 1 266 ? -3.286 -11.726 11.225 1.00 92.75 266 LEU A CA 1
ATOM 2236 C C . LEU A 1 266 ? -3.570 -12.716 12.366 1.00 92.75 266 LEU A C 1
ATOM 2238 O O . LEU A 1 266 ? -4.518 -12.507 13.125 1.00 92.75 266 LEU A O 1
ATOM 2242 N N . THR A 1 267 ? -2.727 -13.734 12.541 1.00 92.62 267 THR A N 1
ATOM 2243 C CA . THR A 1 267 ? -2.821 -14.694 13.651 1.00 92.62 267 THR A CA 1
ATOM 2244 C C . THR A 1 267 ? -2.130 -14.212 14.932 1.00 92.62 267 THR A C 1
ATOM 2246 O O . THR A 1 267 ? -2.630 -14.472 16.027 1.00 92.62 267 THR A O 1
ATOM 2249 N N . HIS A 1 268 ? -1.010 -13.484 14.825 1.00 93.19 268 HIS A N 1
ATOM 2250 C CA . HIS A 1 268 ? -0.146 -13.151 15.975 1.00 93.19 268 HIS A CA 1
ATOM 2251 C C . HIS A 1 268 ? -0.108 -11.660 16.343 1.00 93.19 268 HIS A C 1
ATOM 2253 O O . HIS A 1 268 ? 0.168 -11.308 17.488 1.00 93.19 268 HIS A O 1
ATOM 2259 N N . GLY A 1 269 ? -0.378 -10.779 15.383 1.00 91.25 269 GLY A N 1
ATOM 2260 C CA . GLY A 1 269 ? -0.517 -9.328 15.528 1.00 91.25 269 GLY A CA 1
ATOM 2261 C C . GLY A 1 269 ? 0.762 -8.523 15.688 1.00 91.25 269 GLY A C 1
ATOM 2262 O O . GLY A 1 269 ? 0.687 -7.294 15.777 1.00 91.25 269 GLY A O 1
ATOM 2263 N N . GLY A 1 270 ? 1.918 -9.189 15.718 1.00 93.50 270 GLY A N 1
ATOM 2264 C CA . GLY A 1 270 ? 3.234 -8.557 15.758 1.00 93.50 270 GLY A CA 1
ATOM 2265 C C . GLY A 1 270 ? 3.353 -7.492 16.852 1.00 93.50 270 GLY A C 1
ATOM 2266 O O . GLY A 1 270 ? 2.900 -7.678 17.984 1.00 93.50 270 GLY A O 1
ATOM 2267 N N . SER A 1 271 ? 3.934 -6.344 16.503 1.00 93.50 271 SER A N 1
ATOM 2268 C CA . SER A 1 271 ? 4.167 -5.248 17.448 1.00 93.50 271 SER A CA 1
ATOM 2269 C C . SER A 1 271 ? 2.871 -4.641 17.990 1.00 93.50 271 SER A C 1
ATOM 2271 O O . SER A 1 271 ? 2.832 -4.224 19.148 1.00 93.50 271 SER A O 1
ATOM 2273 N N . ASN A 1 272 ? 1.782 -4.655 17.216 1.00 94.00 272 ASN A N 1
ATOM 2274 C CA . ASN A 1 272 ? 0.488 -4.142 17.666 1.00 94.00 272 ASN A CA 1
ATOM 2275 C C . ASN A 1 272 ? -0.108 -5.000 18.790 1.00 94.00 272 ASN A C 1
ATOM 2277 O O . ASN A 1 272 ? -0.559 -4.457 19.801 1.00 94.00 272 ASN A O 1
ATOM 2281 N N . ALA A 1 273 ? -0.058 -6.331 18.661 1.00 94.06 273 ALA A N 1
ATOM 2282 C CA . ALA A 1 273 ? -0.475 -7.229 19.737 1.00 94.06 273 ALA A CA 1
ATOM 2283 C C . ALA A 1 273 ? 0.398 -7.053 20.986 1.00 94.06 273 ALA A C 1
ATOM 2285 O O . ALA A 1 273 ? -0.133 -6.977 22.096 1.00 94.06 273 ALA A O 1
ATOM 2286 N N . THR A 1 274 ? 1.718 -6.940 20.815 1.00 94.06 274 THR A N 1
ATOM 2287 C CA . THR A 1 274 ? 2.663 -6.717 21.920 1.00 94.06 274 THR A CA 1
ATOM 2288 C C . THR A 1 274 ? 2.360 -5.420 22.670 1.00 94.06 274 THR A C 1
ATOM 2290 O O . THR A 1 274 ? 2.233 -5.448 23.893 1.00 94.06 274 THR A O 1
ATOM 2293 N N . LYS A 1 275 ? 2.134 -4.305 21.960 1.00 95.19 275 LYS A N 1
ATOM 2294 C CA . LYS A 1 275 ? 1.731 -3.022 22.564 1.00 95.19 275 LYS A CA 1
ATOM 2295 C C . LYS A 1 275 ? 0.451 -3.154 23.390 1.00 95.19 275 LYS A C 1
ATOM 2297 O O . LYS A 1 275 ? 0.414 -2.697 24.530 1.00 95.19 275 LYS A O 1
ATOM 2302 N N . CYS A 1 276 ? -0.575 -3.830 22.865 1.00 95.06 276 CYS A N 1
ATOM 2303 C CA . CYS A 1 276 ? -1.812 -4.070 23.615 1.00 95.06 276 CYS A CA 1
ATOM 2304 C C . CYS A 1 276 ? -1.590 -4.928 24.872 1.00 95.06 276 CYS A C 1
ATOM 2306 O O . CYS A 1 276 ? -2.167 -4.627 25.916 1.00 95.06 276 CYS A O 1
ATOM 2308 N N . LYS A 1 277 ? -0.753 -5.974 24.805 1.00 95.12 277 LYS A N 1
ATOM 2309 C CA . LYS A 1 277 ? -0.429 -6.817 25.971 1.00 95.12 277 LYS A CA 1
ATOM 2310 C C . LYS A 1 277 ? 0.318 -6.033 27.049 1.00 95.12 277 LYS A C 1
ATOM 2312 O O . LYS A 1 277 ? -0.044 -6.133 28.218 1.00 95.12 277 LYS A O 1
ATOM 2317 N N . ILE A 1 278 ? 1.314 -5.235 26.665 1.00 95.56 278 ILE A N 1
ATOM 2318 C CA . ILE A 1 278 ? 2.076 -4.386 27.594 1.00 95.56 278 ILE A CA 1
ATOM 2319 C C . ILE A 1 278 ? 1.147 -3.371 28.264 1.00 95.56 278 ILE A C 1
ATOM 2321 O O . ILE A 1 278 ? 1.141 -3.271 29.489 1.00 95.56 278 ILE A O 1
ATOM 2325 N N . ALA A 1 279 ? 0.310 -2.684 27.483 1.00 95.62 279 ALA A N 1
ATOM 2326 C CA . ALA A 1 279 ? -0.678 -1.745 28.005 1.00 95.62 279 ALA A CA 1
ATOM 2327 C C . ALA A 1 279 ? -1.635 -2.409 29.007 1.00 95.62 279 ALA A C 1
ATOM 2329 O O . ALA A 1 279 ? -1.895 -1.854 30.073 1.00 95.62 279 ALA A O 1
ATOM 2330 N N . LEU A 1 280 ? -2.123 -3.617 28.703 1.00 95.44 280 LEU A N 1
ATOM 2331 C CA . LEU A 1 280 ? -2.958 -4.396 29.619 1.00 95.44 280 LEU A CA 1
ATOM 2332 C C . LEU A 1 280 ? -2.226 -4.714 30.932 1.00 95.44 280 LEU A C 1
ATOM 2334 O O . LEU A 1 280 ? -2.790 -4.502 32.003 1.00 95.44 280 LEU A O 1
ATOM 2338 N N . ILE A 1 281 ? -0.979 -5.190 30.864 1.00 93.50 281 ILE A N 1
ATOM 2339 C CA . ILE A 1 281 ? -0.172 -5.505 32.054 1.00 93.50 281 ILE A CA 1
ATOM 2340 C C . ILE A 1 281 ? 0.044 -4.253 32.908 1.00 93.50 281 ILE A C 1
ATOM 2342 O O . ILE A 1 281 ? -0.134 -4.311 34.121 1.00 93.50 281 ILE A O 1
ATOM 2346 N N . GLN A 1 282 ? 0.389 -3.123 32.289 1.00 93.38 282 GLN A N 1
ATOM 2347 C CA . GLN A 1 282 ? 0.598 -1.857 32.994 1.00 93.38 282 GLN A CA 1
ATOM 2348 C C . GLN A 1 282 ? -0.674 -1.371 33.691 1.00 93.38 282 GLN A C 1
ATOM 2350 O O . GLN A 1 282 ? -0.620 -1.020 34.861 1.00 93.38 282 GLN A O 1
ATOM 2355 N N . ILE A 1 283 ? -1.827 -1.414 33.016 1.00 92.44 283 ILE A N 1
ATOM 2356 C CA . ILE A 1 283 ? -3.111 -1.005 33.609 1.00 92.44 283 ILE A CA 1
ATOM 2357 C C . ILE A 1 283 ? -3.439 -1.847 34.845 1.00 92.44 283 ILE A C 1
ATOM 2359 O O . ILE A 1 283 ? -3.857 -1.300 35.861 1.00 92.44 283 ILE A O 1
ATOM 2363 N N . VAL A 1 284 ? -3.205 -3.161 34.774 1.00 89.50 284 VAL A N 1
ATOM 2364 C CA . VAL A 1 284 ? -3.412 -4.060 35.915 1.00 89.50 284 VAL A CA 1
ATOM 2365 C C . VAL A 1 284 ? -2.418 -3.764 37.046 1.00 89.50 284 VAL A C 1
ATOM 2367 O O . VAL A 1 284 ? -2.823 -3.758 38.203 1.00 89.50 284 VAL A O 1
ATOM 2370 N N . LYS A 1 285 ? -1.143 -3.474 36.737 1.00 90.81 285 LYS A N 1
ATOM 2371 C CA . LYS A 1 285 ? -0.132 -3.074 37.737 1.00 90.81 285 LYS A CA 1
ATOM 2372 C C . LYS A 1 285 ? -0.464 -1.744 38.420 1.00 90.81 285 LYS A C 1
ATOM 2374 O O . LYS A 1 285 ? -0.189 -1.592 39.598 1.00 90.81 285 LYS A O 1
ATOM 2379 N N . GLU A 1 286 ? -1.090 -0.812 37.704 1.00 90.88 286 GLU A N 1
ATOM 2380 C CA . GLU A 1 286 ? -1.593 0.459 38.249 1.00 90.88 286 GLU A CA 1
ATOM 2381 C C . GLU A 1 286 ? -2.846 0.287 39.137 1.00 90.88 286 GLU A C 1
ATOM 2383 O O . GLU A 1 286 ? -3.434 1.282 39.552 1.00 90.88 286 GLU A O 1
ATOM 2388 N N . GLY A 1 287 ? -3.323 -0.944 39.373 1.00 83.12 287 GLY A N 1
ATOM 2389 C CA . GLY A 1 287 ? -4.547 -1.213 40.138 1.00 83.12 287 GLY A CA 1
ATOM 2390 C C . GLY A 1 287 ? -5.837 -0.798 39.419 1.00 83.12 287 GLY A C 1
ATOM 2391 O O . GLY A 1 287 ? -6.924 -0.858 39.989 1.00 83.12 287 GLY A O 1
ATOM 2392 N N . LYS A 1 288 ? -5.754 -0.382 38.150 1.00 84.75 288 LYS A N 1
ATOM 2393 C CA . LYS A 1 288 ? -6.912 0.056 37.366 1.00 84.75 288 LYS A CA 1
ATOM 2394 C C . LYS A 1 288 ? -7.587 -1.136 36.702 1.00 84.75 288 LYS A C 1
ATOM 2396 O O . LYS A 1 288 ? -6.943 -2.044 36.177 1.00 84.75 288 LYS A O 1
ATOM 2401 N N . LYS A 1 289 ? -8.918 -1.091 36.621 1.00 82.31 289 LYS A N 1
ATOM 2402 C CA . LYS A 1 289 ? -9.689 -2.111 35.905 1.00 82.31 289 LYS A CA 1
ATOM 2403 C C . LYS A 1 289 ? -9.407 -2.038 34.397 1.00 82.31 289 LYS A C 1
ATOM 2405 O O . LYS A 1 289 ? -9.630 -0.982 33.787 1.00 82.31 289 LYS A O 1
ATOM 2410 N N . PRO A 1 290 ? -8.955 -3.131 33.761 1.00 88.12 290 PRO A N 1
ATOM 2411 C CA . PRO A 1 290 ? -8.692 -3.118 32.335 1.00 88.12 290 PRO A CA 1
ATOM 2412 C C . PRO A 1 290 ? -10.004 -3.060 31.554 1.00 88.12 290 PRO A C 1
ATOM 2414 O O . PRO A 1 290 ? -10.911 -3.863 31.744 1.00 88.12 290 PRO A O 1
ATOM 2417 N N . THR A 1 291 ? -10.102 -2.091 30.650 1.00 85.44 291 THR A N 1
ATOM 2418 C CA . THR A 1 291 ? -11.187 -1.997 29.671 1.00 85.44 291 THR A CA 1
ATOM 2419 C C . THR A 1 291 ? -10.588 -1.880 28.283 1.00 85.44 291 THR A C 1
ATOM 2421 O O . THR A 1 291 ? -9.459 -1.408 28.127 1.00 85.44 291 THR A O 1
ATOM 2424 N N . GLN A 1 292 ? -11.353 -2.260 27.258 1.00 86.19 292 GLN A N 1
ATOM 2425 C CA . GLN A 1 292 ? -10.905 -2.147 25.871 1.00 86.19 292 GLN A CA 1
ATOM 2426 C C . GLN A 1 292 ? -10.399 -0.731 25.545 1.00 86.19 292 GLN A C 1
ATOM 2428 O O . GLN A 1 292 ? -9.323 -0.580 24.974 1.00 86.19 292 GLN A O 1
ATOM 2433 N N . ASN A 1 293 ? -11.145 0.304 25.942 1.00 85.50 293 ASN A N 1
ATOM 2434 C CA . ASN A 1 293 ? -10.784 1.693 25.656 1.00 85.50 293 ASN A CA 1
ATOM 2435 C C . ASN A 1 293 ? -9.498 2.117 26.369 1.00 85.50 293 ASN A C 1
ATOM 2437 O O . ASN A 1 293 ? -8.656 2.760 25.749 1.00 85.50 293 ASN A O 1
ATOM 2441 N N . ASN A 1 294 ? -9.317 1.739 27.636 1.00 88.25 294 ASN A N 1
ATOM 2442 C CA . ASN A 1 294 ? -8.119 2.125 28.382 1.00 88.25 294 ASN A CA 1
ATOM 2443 C C . ASN A 1 294 ? -6.874 1.424 27.832 1.00 88.25 294 ASN A C 1
ATOM 2445 O O . ASN A 1 294 ? -5.842 2.071 27.670 1.00 88.25 294 ASN A O 1
ATOM 2449 N N . VAL A 1 295 ? -6.982 0.137 27.478 1.00 91.25 295 VAL A N 1
ATOM 2450 C CA . VAL A 1 295 ? -5.884 -0.616 26.848 1.00 91.25 295 VAL A CA 1
ATOM 2451 C C . VAL A 1 295 ? -5.509 0.003 25.504 1.00 91.25 295 VAL A C 1
ATOM 2453 O O . VAL A 1 295 ? -4.329 0.211 25.243 1.00 91.25 295 VAL A O 1
ATOM 2456 N N . LEU A 1 296 ? -6.496 0.351 24.674 1.00 90.69 296 LEU A N 1
ATOM 2457 C CA . LEU A 1 296 ? -6.266 1.006 23.385 1.00 90.69 296 LEU A CA 1
ATOM 2458 C C . LEU A 1 296 ? -5.613 2.381 23.541 1.00 90.69 296 LEU A C 1
ATOM 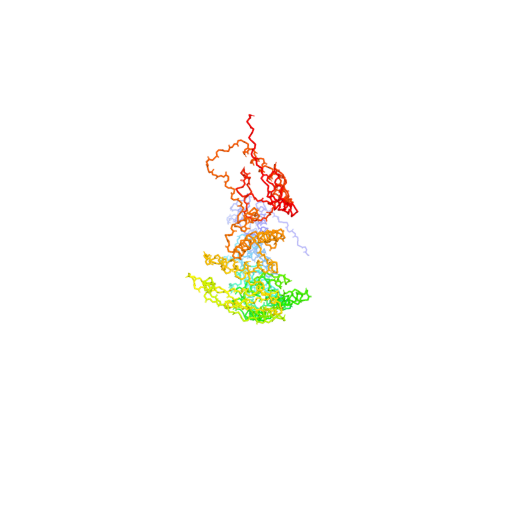2460 O O . LEU A 1 296 ? -4.597 2.636 22.900 1.00 90.69 296 LEU A O 1
ATOM 2464 N N . LYS A 1 297 ? -6.135 3.228 24.438 1.00 90.00 297 LYS A N 1
ATOM 2465 C CA . LYS A 1 297 ? -5.580 4.561 24.711 1.00 90.00 297 LYS A CA 1
ATOM 2466 C C . LYS A 1 297 ? -4.130 4.470 25.193 1.00 90.00 297 LYS A C 1
ATOM 2468 O O . LYS A 1 297 ? -3.275 5.177 24.676 1.00 90.00 297 LYS A O 1
ATOM 2473 N N . LYS A 1 298 ? -3.840 3.563 26.134 1.00 91.38 298 LYS A N 1
ATOM 2474 C CA . LYS A 1 298 ? -2.486 3.340 26.670 1.00 91.38 298 LYS A CA 1
ATOM 2475 C C . LYS A 1 298 ? -1.536 2.748 25.618 1.00 91.38 298 LYS A C 1
ATOM 2477 O O . LYS A 1 298 ? -0.359 3.078 25.614 1.00 91.38 298 LYS A O 1
ATOM 2482 N N . ALA A 1 299 ? -2.042 1.923 24.700 1.00 91.44 299 ALA A N 1
ATOM 2483 C CA . ALA A 1 299 ? -1.270 1.372 23.584 1.00 91.44 299 ALA A CA 1
ATOM 2484 C C . ALA A 1 299 ? -1.078 2.352 22.403 1.00 91.44 299 ALA A C 1
ATOM 2486 O O . ALA A 1 299 ? -0.387 2.003 21.445 1.00 91.44 299 ALA A O 1
ATOM 2487 N N . GLY A 1 300 ? -1.673 3.553 22.455 1.00 91.06 300 GLY A N 1
ATOM 2488 C CA . GLY A 1 300 ? -1.577 4.566 21.397 1.00 91.06 300 GLY A CA 1
ATOM 2489 C C . GLY A 1 300 ? -2.500 4.322 20.198 1.00 91.06 300 GLY A C 1
ATOM 2490 O O . GLY A 1 300 ? -2.203 4.761 19.091 1.00 91.06 300 GLY A O 1
ATOM 2491 N N . PHE A 1 301 ? -3.608 3.601 20.388 1.00 90.31 301 PHE A N 1
ATOM 2492 C CA . PHE A 1 301 ? -4.556 3.249 19.331 1.00 90.31 301 PHE A CA 1
ATOM 2493 C C . PHE A 1 301 ? -5.926 3.920 19.516 1.00 90.31 301 PHE A C 1
ATOM 2495 O O . PHE A 1 301 ? -6.376 4.180 20.633 1.00 90.31 301 PHE A O 1
ATOM 2502 N N . GLY A 1 302 ? -6.640 4.132 18.404 1.00 83.94 302 GLY A N 1
ATOM 2503 C CA . GLY A 1 302 ? -8.023 4.620 18.412 1.00 83.94 302 GLY A CA 1
ATOM 2504 C C . GLY A 1 302 ? -9.016 3.616 19.018 1.00 83.94 302 GLY A C 1
ATOM 2505 O O . GLY A 1 302 ? -8.806 2.402 18.973 1.00 83.94 302 GLY A O 1
ATOM 2506 N N . SER A 1 303 ? -10.138 4.115 19.545 1.00 77.69 303 SER A N 1
ATOM 2507 C CA . SER A 1 303 ? -11.132 3.347 20.326 1.00 77.69 303 SER A CA 1
ATOM 2508 C C . SER A 1 303 ? -11.753 2.147 19.590 1.00 77.69 303 SER A C 1
ATOM 2510 O O . SER A 1 303 ? -12.191 1.178 20.215 1.00 77.69 303 SER A O 1
ATOM 2512 N N . SER A 1 304 ? -11.763 2.167 18.257 1.00 79.25 304 SER A N 1
ATOM 2513 C CA . SER A 1 304 ? -12.327 1.115 17.404 1.00 79.25 304 SER A CA 1
ATOM 2514 C C . SER A 1 304 ? -11.306 0.084 16.905 1.00 79.25 304 SER A C 1
ATOM 2516 O O . SER A 1 304 ? -11.698 -0.889 16.262 1.00 79.25 304 SER A O 1
ATOM 2518 N N . PHE A 1 305 ? -10.014 0.232 17.215 1.00 87.06 305 PHE A N 1
ATOM 2519 C CA . PHE A 1 305 ? -8.938 -0.558 16.602 1.00 87.06 305 PHE A CA 1
ATOM 2520 C C . PHE A 1 305 ? -9.077 -2.080 16.793 1.00 87.06 305 PHE A C 1
ATOM 2522 O O . PHE A 1 305 ? -8.913 -2.836 15.834 1.00 87.06 305 PHE A O 1
ATOM 2529 N N . LEU A 1 306 ? -9.442 -2.542 17.997 1.00 84.25 306 LEU A N 1
ATOM 2530 C CA . LEU A 1 306 ? -9.672 -3.972 18.268 1.00 84.25 306 LEU A CA 1
ATOM 2531 C C . LEU A 1 306 ? -10.988 -4.506 17.669 1.00 84.25 306 LEU A C 1
ATOM 2533 O O . LEU A 1 306 ? -11.141 -5.716 17.552 1.00 84.25 306 LEU A O 1
ATOM 2537 N N . LYS A 1 307 ? -11.928 -3.630 17.282 1.00 77.19 307 LYS A N 1
ATOM 2538 C CA . LYS A 1 307 ? -13.232 -4.015 16.704 1.00 77.19 307 LYS A CA 1
ATOM 2539 C C . LYS A 1 307 ? -13.249 -3.989 15.177 1.00 77.19 307 LYS A C 1
ATOM 2541 O O . LYS A 1 307 ? -14.070 -4.667 14.569 1.00 77.19 307 LYS A O 1
ATOM 2546 N N . ARG A 1 308 ? -12.372 -3.200 14.556 1.00 68.00 308 ARG A N 1
ATOM 2547 C CA . ARG A 1 308 ? -12.230 -3.123 13.099 1.00 68.00 308 ARG A CA 1
ATOM 2548 C C . ARG A 1 308 ? -11.425 -4.326 12.611 1.00 68.00 308 ARG A C 1
ATOM 2550 O O . ARG A 1 308 ? -10.321 -4.523 13.108 1.00 68.00 308 ARG A O 1
ATOM 2557 N N . GLU A 1 309 ? -11.955 -5.099 11.660 1.00 72.06 309 GLU A N 1
ATOM 2558 C CA . GLU A 1 309 ? -11.318 -6.325 11.135 1.00 72.06 309 GLU A CA 1
ATOM 2559 C C . GLU A 1 309 ? -10.915 -7.292 12.264 1.00 72.06 309 GLU A C 1
ATOM 2561 O O . GLU A 1 309 ? -9.743 -7.378 12.646 1.00 72.06 309 GLU A O 1
ATOM 2566 N N . LEU A 1 310 ? -11.909 -7.971 12.850 1.00 78.44 310 LEU A N 1
ATOM 2567 C CA . LEU A 1 310 ? -11.692 -8.970 13.898 1.00 78.44 310 LEU A CA 1
ATOM 2568 C C . LEU A 1 310 ? -10.858 -10.129 13.346 1.00 78.44 310 LEU A C 1
ATOM 2570 O O . LEU A 1 310 ? -11.331 -10.921 12.538 1.00 78.44 310 LEU A O 1
ATOM 2574 N N . ASN A 1 311 ? -9.615 -10.210 13.806 1.00 87.31 311 ASN A N 1
ATOM 2575 C CA . ASN A 1 311 ? -8.702 -11.305 13.524 1.00 87.31 311 ASN A CA 1
ATOM 2576 C C . ASN A 1 311 ? -8.331 -12.025 14.827 1.00 87.31 311 ASN A C 1
ATOM 2578 O O . ASN A 1 311 ? -8.694 -11.602 15.930 1.00 87.31 311 ASN A O 1
ATOM 2582 N N . GLU A 1 312 ? -7.624 -13.138 14.694 1.00 89.81 312 GLU A N 1
ATOM 2583 C CA . GLU A 1 312 ? -7.440 -14.094 15.779 1.00 89.81 312 GLU A CA 1
ATOM 2584 C C . GLU A 1 312 ? -6.724 -13.488 16.994 1.00 89.81 312 GLU A C 1
ATOM 2586 O O . GLU A 1 312 ? -7.178 -13.647 18.131 1.00 89.81 312 GLU A O 1
ATOM 2591 N N . TRP A 1 313 ? -5.644 -12.725 16.784 1.00 93.12 313 TRP A N 1
ATOM 2592 C CA . TRP A 1 313 ? -4.938 -12.100 17.903 1.00 93.12 313 TRP A CA 1
ATOM 2593 C C . TRP A 1 313 ? -5.783 -11.022 18.585 1.00 93.12 313 TRP A C 1
ATOM 2595 O O . TRP A 1 313 ? -5.728 -10.907 19.809 1.00 93.12 313 TRP A O 1
ATOM 2605 N N . LYS A 1 314 ? -6.595 -10.252 17.844 1.00 91.69 314 LYS A N 1
ATOM 2606 C CA . LYS A 1 314 ? -7.495 -9.254 18.445 1.00 91.69 314 LYS A CA 1
ATOM 2607 C C . LYS A 1 314 ? -8.536 -9.918 19.337 1.00 91.69 314 LYS A C 1
ATOM 2609 O O . LYS A 1 314 ? -8.762 -9.435 20.444 1.00 91.69 314 LYS A O 1
ATOM 2614 N N . ILE A 1 315 ? -9.107 -11.043 18.901 1.00 87.06 315 ILE A N 1
ATOM 2615 C CA . ILE A 1 315 ? -10.037 -11.846 19.710 1.00 87.06 315 ILE A CA 1
ATOM 2616 C C . ILE A 1 315 ? -9.334 -12.347 20.977 1.00 87.06 315 ILE A C 1
ATOM 2618 O O . ILE A 1 315 ? -9.849 -12.165 22.079 1.00 87.06 315 ILE A O 1
ATOM 2622 N N . LYS A 1 316 ? -8.114 -12.892 20.855 1.00 90.38 316 LYS A N 1
ATOM 2623 C CA . LYS A 1 316 ? -7.310 -13.325 22.013 1.00 90.38 316 LYS A CA 1
ATOM 2624 C C . LYS A 1 316 ? -7.059 -12.178 23.001 1.00 90.38 316 LYS A C 1
ATOM 2626 O O . LYS A 1 316 ? -7.169 -12.384 24.207 1.00 90.38 316 LYS A O 1
ATOM 2631 N N . ILE A 1 317 ? -6.756 -10.971 22.515 1.00 91.56 317 ILE A N 1
ATOM 2632 C CA . ILE A 1 317 ? -6.572 -9.781 23.362 1.00 91.56 317 ILE A CA 1
ATOM 2633 C C . ILE A 1 317 ? -7.877 -9.369 24.044 1.00 91.56 317 ILE A C 1
ATOM 2635 O O . ILE A 1 317 ? -7.854 -9.106 25.242 1.00 91.56 317 ILE A O 1
ATOM 2639 N N . LEU A 1 318 ? -9.004 -9.335 23.330 1.00 88.62 318 LEU A N 1
ATOM 2640 C CA . LEU A 1 318 ? -10.307 -9.010 23.919 1.00 88.62 318 LEU A CA 1
ATOM 2641 C C . LEU A 1 318 ? -10.667 -9.992 25.043 1.00 88.62 318 LEU A C 1
ATOM 2643 O O . LEU A 1 318 ? -10.943 -9.557 26.158 1.00 88.62 318 LEU A O 1
ATOM 2647 N N . ASN A 1 319 ? -10.514 -11.295 24.801 1.00 86.50 319 ASN A N 1
ATOM 2648 C CA . ASN A 1 319 ? -10.750 -12.329 25.811 1.00 86.50 319 ASN A CA 1
ATOM 2649 C C . ASN A 1 319 ? -9.800 -12.194 27.017 1.00 86.50 319 ASN A C 1
ATOM 2651 O O . ASN A 1 319 ? -10.195 -12.432 28.158 1.00 86.50 319 ASN A O 1
ATOM 2655 N N . LEU A 1 320 ? -8.537 -11.808 26.797 1.00 89.56 320 LEU A N 1
ATOM 2656 C CA . LEU A 1 320 ? -7.581 -11.541 27.880 1.00 89.56 320 LEU A CA 1
ATOM 2657 C C . LEU A 1 320 ? -7.983 -10.322 28.718 1.00 89.56 320 LEU A C 1
ATOM 2659 O O . LEU A 1 320 ? -7.885 -10.377 29.944 1.00 89.56 320 LEU A O 1
ATOM 2663 N N . ILE A 1 321 ? -8.432 -9.241 28.073 1.00 89.31 321 ILE A N 1
ATOM 2664 C CA . ILE A 1 321 ? -8.949 -8.047 28.754 1.00 89.31 321 ILE A CA 1
ATOM 2665 C C . ILE A 1 321 ? -10.144 -8.439 29.622 1.00 89.31 321 ILE A C 1
ATOM 2667 O O . ILE A 1 321 ? -10.161 -8.103 30.802 1.00 89.31 321 ILE A O 1
ATOM 2671 N N . GLU A 1 322 ? -11.091 -9.194 29.066 1.00 84.00 322 GLU A N 1
ATOM 2672 C CA . GLU A 1 322 ? -12.281 -9.671 29.777 1.00 84.00 322 GLU A CA 1
ATOM 2673 C C . GLU A 1 322 ? -11.918 -10.528 30.992 1.00 84.00 322 GLU A C 1
ATOM 2675 O O . GLU A 1 322 ? -12.320 -10.198 32.105 1.00 84.00 322 GLU A O 1
ATOM 2680 N N . ARG A 1 323 ? -11.071 -11.555 30.817 1.00 85.31 323 ARG A N 1
ATOM 2681 C CA . ARG A 1 323 ? -10.608 -12.424 31.917 1.00 85.31 323 ARG A CA 1
ATOM 2682 C C . ARG A 1 323 ? -9.934 -11.644 33.044 1.00 85.31 323 ARG A C 1
ATOM 2684 O O . ARG A 1 323 ? -10.094 -11.983 34.213 1.00 85.31 323 ARG A O 1
ATOM 2691 N N . LYS A 1 324 ? -9.139 -10.622 32.710 1.00 87.31 324 LYS A N 1
ATOM 2692 C CA . LYS A 1 324 ? -8.479 -9.775 33.714 1.00 87.31 324 LYS A CA 1
ATOM 2693 C C . LYS A 1 324 ? -9.459 -8.805 34.374 1.00 87.31 324 LYS A C 1
ATOM 2695 O O . LYS A 1 324 ? -9.319 -8.552 35.563 1.00 87.31 324 LYS A O 1
ATOM 2700 N N . ALA A 1 325 ? -10.447 -8.297 33.639 1.00 84.75 325 ALA A N 1
ATOM 2701 C CA . ALA A 1 325 ? -11.474 -7.399 34.164 1.00 84.75 325 ALA A CA 1
ATOM 2702 C C . ALA A 1 325 ? -12.478 -8.102 35.092 1.00 84.75 325 ALA A C 1
ATOM 2704 O O . ALA A 1 325 ? -13.056 -7.448 35.960 1.00 84.75 325 ALA A O 1
ATOM 2705 N N . SER A 1 326 ? -12.687 -9.409 34.905 1.00 81.62 326 SER A N 1
ATOM 2706 C CA . SER A 1 326 ? -13.582 -10.243 35.714 1.00 81.62 326 SER A CA 1
ATOM 2707 C C . SER A 1 326 ? -12.874 -11.039 36.815 1.00 81.62 326 SER A C 1
ATOM 2709 O O . SER A 1 326 ? -13.521 -11.834 37.493 1.00 81.62 326 SER A O 1
ATOM 2711 N N . LYS A 1 327 ? -11.553 -10.891 36.990 1.00 83.50 327 LYS A N 1
ATOM 2712 C CA . LYS A 1 327 ? -10.803 -11.651 38.001 1.00 83.50 327 LYS A CA 1
ATOM 2713 C C . LYS A 1 327 ? -11.313 -11.296 39.405 1.00 83.50 327 LYS A C 1
ATOM 2715 O O . LYS A 1 327 ? -11.326 -10.123 39.758 1.00 83.50 327 LYS A O 1
ATOM 2720 N N . GLY A 1 328 ? -11.694 -12.309 40.186 1.00 80.44 328 GLY A N 1
ATOM 2721 C CA . GLY A 1 328 ? -12.235 -12.133 41.541 1.00 80.44 328 GLY A CA 1
ATOM 2722 C C . GLY A 1 328 ? -13.720 -11.752 41.598 1.00 80.44 328 GLY A C 1
ATOM 2723 O O . GLY A 1 328 ? -14.207 -11.421 42.670 1.00 80.44 328 GLY A O 1
ATOM 2724 N N . LEU A 1 329 ? -14.438 -11.784 40.468 1.00 85.38 329 LEU A N 1
ATOM 2725 C CA . LEU A 1 329 ? -15.871 -11.491 40.402 1.00 85.38 329 LEU A CA 1
ATOM 2726 C C . LEU A 1 329 ? -16.659 -12.742 40.005 1.00 85.38 329 LEU A C 1
ATOM 2728 O O . LEU A 1 329 ? -16.268 -13.464 39.086 1.00 85.38 329 LEU A O 1
ATOM 2732 N N . ASP A 1 330 ? -17.815 -12.940 40.630 1.00 85.94 330 ASP A N 1
ATOM 2733 C CA . ASP A 1 330 ? -18.720 -14.039 40.311 1.00 85.94 330 ASP A CA 1
ATOM 2734 C C . ASP A 1 330 ? -19.646 -13.673 39.157 1.00 85.94 330 ASP A C 1
ATOM 2736 O O . ASP A 1 330 ? -20.169 -12.559 39.083 1.00 85.94 330 ASP A O 1
ATOM 2740 N N . LYS A 1 331 ? -19.920 -14.634 38.271 1.00 87.38 331 LYS A N 1
ATOM 2741 C CA . LYS A 1 331 ? -20.935 -14.453 37.230 1.00 87.38 331 LYS A CA 1
ATOM 2742 C C . LYS A 1 331 ? -22.329 -14.427 37.864 1.00 87.38 331 LYS A C 1
ATOM 2744 O O . LYS A 1 331 ? -22.731 -15.382 38.525 1.00 87.38 331 LYS A O 1
ATOM 2749 N N . ILE A 1 332 ? -23.087 -13.364 37.607 1.00 87.69 332 ILE A N 1
ATOM 2750 C CA . ILE A 1 332 ? -24.485 -13.240 38.022 1.00 87.69 332 ILE A CA 1
ATOM 2751 C C . ILE A 1 332 ? -25.382 -13.611 36.840 1.00 87.69 332 ILE A C 1
ATOM 2753 O O . ILE A 1 332 ? -25.299 -13.020 35.759 1.00 87.69 332 ILE A O 1
ATOM 2757 N N . ASN A 1 333 ? -26.251 -14.598 37.045 1.00 86.75 333 ASN A N 1
ATOM 2758 C CA . ASN A 1 333 ? -27.224 -15.021 36.042 1.00 86.75 333 ASN A CA 1
ATOM 2759 C C . ASN A 1 333 ? -28.370 -14.008 35.972 1.00 86.75 333 ASN A C 1
ATOM 2761 O O . ASN A 1 333 ? -29.218 -13.975 36.861 1.00 86.75 333 ASN A O 1
ATOM 2765 N N . ILE A 1 334 ? -28.363 -13.182 34.925 1.00 89.69 334 ILE A N 1
ATOM 2766 C CA . ILE A 1 334 ? -29.366 -12.138 34.701 1.00 89.69 334 ILE A CA 1
ATOM 2767 C C . ILE A 1 334 ? -30.650 -12.732 34.119 1.00 89.69 334 ILE A C 1
ATOM 2769 O O . ILE A 1 334 ? -30.614 -13.447 33.117 1.00 89.69 334 ILE A O 1
ATOM 2773 N N . ILE A 1 335 ? -31.777 -12.378 34.733 1.00 88.88 335 ILE A N 1
ATOM 2774 C CA . ILE A 1 335 ? -33.136 -12.640 34.270 1.00 88.88 335 ILE A CA 1
ATOM 2775 C C . ILE A 1 335 ? -33.594 -11.382 33.543 1.00 88.88 335 ILE A C 1
ATOM 2777 O O . ILE A 1 335 ? -33.704 -10.313 34.140 1.00 88.88 335 ILE A O 1
ATOM 2781 N N . TYR A 1 336 ? -33.807 -11.510 32.241 1.00 89.06 336 TYR A N 1
ATOM 2782 C CA . TYR A 1 336 ? -34.209 -10.405 31.390 1.00 89.06 336 TYR A CA 1
ATOM 2783 C C . TYR A 1 336 ? -35.730 -10.400 31.223 1.00 89.06 336 TYR A C 1
ATOM 2785 O O . TYR A 1 336 ? -36.286 -11.385 30.746 1.00 89.06 336 TYR A O 1
ATOM 2793 N N . ILE A 1 337 ? -36.372 -9.301 31.613 1.00 89.44 337 ILE A N 1
ATOM 2794 C CA . ILE A 1 337 ? -37.833 -9.145 31.647 1.00 89.44 337 ILE A CA 1
ATOM 2795 C C . ILE A 1 337 ? -38.234 -8.003 30.707 1.00 89.44 337 ILE A C 1
ATOM 2797 O O . ILE A 1 337 ? -37.487 -7.033 30.576 1.00 89.44 337 ILE A O 1
ATOM 2801 N N . ASP A 1 338 ? -39.379 -8.110 30.037 1.00 88.38 338 ASP A N 1
ATOM 2802 C CA . ASP A 1 338 ? -39.904 -7.001 29.239 1.00 88.38 338 ASP A CA 1
ATOM 2803 C C . ASP A 1 338 ? -40.204 -5.779 30.125 1.00 88.38 338 ASP A C 1
ATOM 2805 O O . ASP A 1 338 ? -40.727 -5.907 31.236 1.00 88.38 338 ASP A O 1
ATOM 2809 N N . ILE A 1 339 ? -39.827 -4.588 29.653 1.00 87.75 339 ILE A N 1
ATOM 2810 C CA . ILE A 1 339 ? -39.986 -3.360 30.439 1.00 87.75 339 ILE A CA 1
ATOM 2811 C C . ILE A 1 339 ? -41.458 -3.053 30.746 1.00 87.75 339 ILE A C 1
ATOM 2813 O O . ILE A 1 339 ? -41.739 -2.572 31.842 1.00 87.75 339 ILE A O 1
ATOM 2817 N N . ASN A 1 340 ? -42.395 -3.382 29.849 1.00 86.62 340 ASN A N 1
ATOM 2818 C CA . ASN A 1 340 ? -43.815 -3.096 30.059 1.00 86.62 340 ASN A CA 1
ATOM 2819 C C . ASN A 1 340 ? -44.396 -3.986 31.162 1.00 86.62 340 ASN A C 1
ATOM 2821 O O . ASN A 1 340 ? -45.080 -3.481 32.047 1.00 86.62 340 ASN A O 1
ATOM 2825 N N . SER A 1 341 ? -44.028 -5.271 31.203 1.00 86.69 341 SER A N 1
ATOM 2826 C CA . SER A 1 341 ? -44.442 -6.170 32.293 1.00 86.69 341 SER A CA 1
ATOM 2827 C C . SER A 1 341 ? -43.938 -5.710 33.668 1.00 86.69 341 SER A C 1
ATOM 2829 O O . SER A 1 341 ? -44.591 -5.933 34.687 1.00 86.69 341 SER A O 1
ATOM 2831 N N . LEU A 1 342 ? -42.779 -5.041 33.722 1.00 85.81 342 LEU A N 1
ATOM 2832 C CA . LEU A 1 342 ? -42.263 -4.450 34.961 1.00 85.81 342 LEU A CA 1
ATOM 2833 C C . LEU A 1 342 ? -42.995 -3.167 35.369 1.00 85.81 342 LEU A C 1
ATOM 2835 O O . LEU A 1 342 ? -43.171 -2.946 36.569 1.00 85.81 342 LEU A O 1
ATOM 2839 N N . ILE A 1 343 ? -43.396 -2.337 34.401 1.00 84.81 343 ILE A N 1
ATOM 2840 C CA . ILE A 1 343 ? -44.188 -1.117 34.629 1.00 84.81 343 ILE A CA 1
ATOM 2841 C C . ILE A 1 343 ? -45.585 -1.491 35.141 1.00 84.81 343 ILE A C 1
ATOM 2843 O O . ILE A 1 343 ? -46.015 -0.977 36.171 1.00 84.81 343 ILE A O 1
ATOM 2847 N N . ASN A 1 344 ? -46.229 -2.479 34.513 1.00 83.75 344 ASN A N 1
ATOM 2848 C CA . ASN A 1 344 ? -47.555 -2.978 34.890 1.00 83.75 344 ASN A CA 1
ATOM 2849 C C . ASN A 1 344 ? -47.570 -3.774 36.210 1.00 83.75 344 ASN A C 1
ATOM 2851 O O . ASN A 1 344 ? -48.628 -4.199 36.665 1.00 83.75 344 ASN A O 1
ATOM 2855 N N . LYS A 1 345 ? -46.402 -3.982 36.839 1.00 79.94 345 LYS A N 1
ATOM 2856 C CA . LYS A 1 345 ? -46.226 -4.743 38.092 1.00 79.94 345 LYS A CA 1
ATOM 2857 C C . LYS A 1 345 ? -46.736 -6.191 38.013 1.00 79.94 345 LYS A C 1
ATOM 2859 O O . LYS A 1 345 ? -47.079 -6.782 39.031 1.00 79.94 345 LYS A O 1
ATOM 2864 N N . GLU A 1 346 ? -46.709 -6.787 36.823 1.00 76.81 346 GLU A N 1
ATOM 2865 C CA . GLU A 1 346 ? -47.187 -8.153 36.556 1.00 76.81 346 GLU A CA 1
ATOM 2866 C C . GLU A 1 346 ? -46.230 -9.241 37.086 1.00 76.81 346 GLU A C 1
ATOM 2868 O O . GLU A 1 346 ? -46.568 -10.423 37.096 1.00 76.81 346 GLU A O 1
ATOM 2873 N N . ILE A 1 347 ? -45.008 -8.871 37.498 1.00 78.75 347 ILE A N 1
ATOM 2874 C CA . ILE A 1 347 ? -43.927 -9.812 37.828 1.00 78.75 347 ILE A CA 1
ATOM 2875 C C . ILE A 1 347 ? -43.209 -9.405 39.123 1.00 78.75 347 ILE A C 1
ATOM 2877 O O . ILE A 1 347 ? -42.865 -8.239 39.332 1.00 78.75 347 ILE A O 1
ATOM 2881 N N . ILE A 1 348 ? -42.891 -10.396 39.966 1.00 68.12 348 ILE A N 1
ATOM 2882 C CA . ILE A 1 348 ? -42.060 -10.218 41.166 1.00 68.12 348 ILE A CA 1
ATOM 2883 C C . ILE A 1 348 ? -40.616 -9.873 40.763 1.00 68.12 348 ILE A C 1
ATOM 2885 O O . ILE A 1 348 ? -39.921 -10.643 40.093 1.00 68.12 348 ILE A O 1
ATOM 2889 N N . LYS A 1 349 ? -40.133 -8.710 41.210 1.00 76.56 349 LYS A N 1
ATOM 2890 C CA . LYS A 1 349 ? -38.801 -8.184 40.882 1.00 76.56 349 LYS A CA 1
ATOM 2891 C C . LYS A 1 349 ? -37.710 -8.867 41.710 1.00 76.56 349 LYS A C 1
ATOM 2893 O O . LYS A 1 349 ? -37.553 -8.595 42.896 1.00 76.56 349 LYS A O 1
ATOM 2898 N N . ASN A 1 350 ? -36.876 -9.692 41.076 1.00 85.12 350 ASN A N 1
ATOM 2899 C CA . ASN A 1 350 ? -35.635 -10.162 41.699 1.00 85.12 350 ASN A CA 1
ATOM 2900 C C . ASN A 1 350 ? -34.479 -9.181 41.425 1.00 85.12 350 ASN A C 1
ATOM 2902 O O . ASN A 1 350 ? -33.734 -9.338 40.453 1.00 85.12 350 ASN A O 1
ATOM 2906 N N . TYR A 1 351 ? -34.307 -8.181 42.295 1.00 86.50 351 TYR A N 1
ATOM 2907 C CA . TYR A 1 351 ? -33.320 -7.102 42.121 1.00 86.50 351 TYR A CA 1
ATOM 2908 C C . TYR A 1 351 ? -31.859 -7.577 42.008 1.00 86.50 351 TYR A C 1
ATOM 2910 O O . TYR A 1 351 ? -31.047 -6.908 41.368 1.00 86.50 351 TYR A O 1
ATOM 2918 N N . HIS A 1 352 ? -31.520 -8.763 42.526 1.00 86.06 352 HIS A N 1
ATOM 2919 C CA . HIS A 1 352 ? -30.176 -9.344 42.397 1.00 86.06 352 HIS A CA 1
ATOM 2920 C C . HIS A 1 352 ? -29.839 -9.725 40.949 1.00 86.06 352 HIS A C 1
ATOM 2922 O O . HIS A 1 352 ? -28.677 -9.746 40.542 1.00 86.06 352 HIS A O 1
ATOM 2928 N N . LYS A 1 353 ? -30.858 -10.062 40.156 1.00 89.06 353 LYS A N 1
ATOM 2929 C CA . LYS A 1 353 ? -30.703 -10.665 38.827 1.00 89.06 353 LYS A CA 1
ATOM 2930 C C . LYS A 1 353 ? -31.437 -9.897 37.734 1.00 89.06 353 LYS A C 1
ATOM 2932 O O . LYS A 1 353 ? -31.422 -10.337 36.593 1.00 89.06 353 LYS A O 1
ATOM 2937 N N . ILE A 1 354 ? -32.062 -8.769 38.050 1.00 90.75 354 ILE A N 1
ATOM 2938 C CA . ILE A 1 354 ? -32.930 -8.060 37.113 1.00 90.75 354 ILE A CA 1
ATOM 2939 C C . ILE A 1 354 ? -32.158 -7.416 35.951 1.00 90.75 354 ILE A C 1
ATOM 2941 O O . ILE A 1 354 ? -31.257 -6.586 36.113 1.00 90.75 354 ILE A O 1
ATOM 2945 N N . GLY A 1 355 ? -32.551 -7.800 34.745 1.00 91.31 355 GLY A N 1
ATOM 2946 C CA . GLY A 1 355 ? -32.264 -7.116 33.497 1.00 91.31 355 GLY A CA 1
ATOM 2947 C C . GLY A 1 355 ? -33.570 -6.811 32.775 1.00 91.31 355 GLY A C 1
ATOM 2948 O O . GLY A 1 355 ? -34.593 -7.441 33.028 1.00 91.31 355 GLY A O 1
ATOM 2949 N N . ILE A 1 356 ? -33.525 -5.852 31.861 1.00 90.44 356 ILE A N 1
ATOM 2950 C CA . ILE A 1 356 ? -34.677 -5.448 31.063 1.00 90.44 356 ILE A CA 1
ATOM 2951 C C . ILE A 1 356 ? -34.409 -5.660 29.580 1.00 90.44 356 ILE A C 1
ATOM 2953 O O . ILE A 1 356 ? -33.287 -5.445 29.102 1.00 90.44 356 ILE A O 1
ATOM 2957 N N . ILE A 1 357 ? -35.444 -6.104 28.877 1.00 89.25 357 ILE A N 1
ATOM 2958 C CA . ILE A 1 357 ? -35.500 -6.203 27.424 1.00 89.25 357 ILE A CA 1
ATOM 2959 C C . ILE A 1 357 ? -36.461 -5.140 26.933 1.00 89.25 357 ILE A C 1
ATOM 2961 O O . ILE A 1 357 ? -37.519 -4.929 27.518 1.00 89.25 357 ILE A O 1
ATOM 2965 N N . ILE A 1 358 ? -36.078 -4.475 25.852 1.00 87.12 358 ILE A N 1
ATOM 2966 C CA . ILE A 1 358 ? -36.932 -3.505 25.186 1.00 87.12 358 ILE A CA 1
ATOM 2967 C C . ILE A 1 358 ? -36.977 -3.855 23.715 1.00 87.12 358 ILE A C 1
ATOM 2969 O O . ILE A 1 358 ? -35.939 -3.883 23.045 1.00 87.12 358 ILE A O 1
ATOM 2973 N N . LYS A 1 359 ? -38.184 -4.129 23.233 1.00 84.12 359 LYS A N 1
ATOM 2974 C CA . LYS A 1 359 ? -38.457 -4.497 21.852 1.00 84.12 359 LYS A CA 1
ATOM 2975 C C . LYS A 1 359 ? -38.847 -3.266 21.037 1.00 84.12 359 LYS A C 1
ATOM 2977 O O . LYS A 1 359 ? -39.664 -2.460 21.473 1.00 84.12 359 LYS A O 1
ATOM 2982 N N . SER A 1 360 ? -38.269 -3.111 19.847 1.00 80.31 360 SER A N 1
ATOM 2983 C CA . SER A 1 360 ? -38.757 -2.116 18.891 1.00 80.31 360 SER A CA 1
ATOM 2984 C C . SER A 1 360 ? -40.016 -2.622 18.199 1.00 80.31 360 SER A C 1
ATOM 2986 O O . SER A 1 360 ? -39.950 -3.607 17.469 1.00 80.31 360 SER A O 1
ATOM 2988 N N . GLU A 1 361 ? -41.124 -1.898 18.336 1.00 76.31 361 GLU A N 1
ATOM 2989 C CA . GLU A 1 361 ? -42.374 -2.195 17.615 1.00 76.31 361 GLU A CA 1
ATOM 2990 C C . GLU A 1 361 ? -42.213 -2.145 16.087 1.00 76.31 361 GLU A C 1
ATOM 2992 O O . GLU A 1 361 ? -42.931 -2.825 15.366 1.00 76.31 361 GLU A O 1
ATOM 2997 N N . LYS A 1 362 ? -41.254 -1.356 15.578 1.00 78.50 362 LYS A N 1
ATOM 2998 C CA . LYS A 1 362 ? -41.053 -1.151 14.133 1.00 78.50 362 LYS A CA 1
ATOM 2999 C C . LYS A 1 362 ? -40.072 -2.123 13.485 1.00 78.50 362 LYS A C 1
ATOM 3001 O O . LYS A 1 362 ? -40.181 -2.370 12.291 1.00 78.50 362 LYS A O 1
ATOM 3006 N N . THR A 1 363 ? -39.056 -2.580 14.217 1.00 78.69 363 THR A N 1
ATOM 3007 C CA . THR A 1 363 ? -37.911 -3.301 13.624 1.00 78.69 363 THR A CA 1
ATOM 3008 C C . THR A 1 363 ? -37.655 -4.673 14.229 1.00 78.69 363 THR A C 1
ATOM 3010 O O . THR A 1 363 ? -36.708 -5.331 13.812 1.00 78.69 363 THR A O 1
ATOM 3013 N N . ASP A 1 364 ? -38.445 -5.091 15.223 1.00 75.62 364 ASP A N 1
ATOM 3014 C CA . ASP A 1 364 ? -38.274 -6.361 15.946 1.00 75.62 364 ASP A CA 1
ATOM 3015 C C . ASP A 1 364 ? -36.893 -6.508 16.631 1.00 75.62 364 ASP A C 1
ATOM 3017 O O . ASP A 1 364 ? -36.486 -7.581 17.069 1.00 75.62 364 ASP A O 1
ATOM 3021 N N . ILE A 1 365 ? -36.143 -5.404 16.758 1.00 80.75 365 ILE A N 1
ATOM 3022 C CA . ILE A 1 365 ? -34.829 -5.376 17.407 1.00 80.75 365 ILE A CA 1
ATOM 3023 C C . ILE A 1 365 ? -35.009 -5.335 18.924 1.00 80.75 365 ILE A C 1
ATOM 3025 O O . ILE A 1 365 ? -35.721 -4.481 19.455 1.00 80.75 365 ILE A O 1
ATOM 3029 N N . TYR A 1 366 ? -34.274 -6.202 19.619 1.00 83.38 366 TYR A N 1
ATOM 3030 C CA . TYR A 1 366 ? -34.239 -6.284 21.076 1.00 83.38 366 TYR A CA 1
ATOM 3031 C C . TYR A 1 366 ? -33.006 -5.578 21.650 1.00 83.38 366 TYR A C 1
ATOM 3033 O O . TYR A 1 366 ? -31.873 -5.848 21.245 1.00 83.38 366 TYR A O 1
ATOM 3041 N N . ASN A 1 367 ? -33.216 -4.705 22.635 1.00 86.25 367 ASN A N 1
ATOM 3042 C CA . ASN A 1 367 ? -32.154 -4.088 23.428 1.00 86.25 367 ASN A CA 1
ATOM 3043 C C . ASN A 1 367 ? -32.156 -4.631 24.856 1.00 86.25 367 ASN A C 1
ATOM 3045 O O . ASN A 1 367 ? -33.203 -4.712 25.488 1.00 86.25 367 ASN A O 1
ATOM 3049 N N . TYR A 1 368 ? -30.968 -4.960 25.368 1.00 87.88 368 TYR A N 1
ATOM 3050 C CA . TYR A 1 368 ? -30.784 -5.608 26.666 1.00 87.88 368 TYR A CA 1
ATOM 3051 C C . TYR A 1 368 ? -29.995 -4.709 27.620 1.00 87.88 368 TYR A C 1
ATOM 3053 O O . TYR A 1 368 ? -28.836 -4.368 27.349 1.00 87.88 368 TYR A O 1
ATOM 3061 N N . PHE A 1 369 ? -30.575 -4.387 28.775 1.00 90.38 369 PHE A N 1
ATOM 3062 C CA . PHE A 1 369 ? -29.917 -3.608 29.828 1.00 90.38 369 PHE A CA 1
ATOM 3063 C C . PHE A 1 369 ? -29.906 -4.385 31.147 1.00 90.38 369 PHE A C 1
ATOM 3065 O O . PHE A 1 369 ? -30.885 -5.025 31.504 1.00 90.38 369 PHE A O 1
ATOM 3072 N N . ILE A 1 370 ? -28.792 -4.348 31.880 1.00 91.56 370 ILE A N 1
ATOM 3073 C CA . ILE A 1 370 ? -28.658 -5.036 33.173 1.00 91.56 370 ILE A CA 1
ATOM 3074 C C . ILE A 1 370 ? -28.821 -3.999 34.282 1.00 91.56 370 ILE A C 1
ATOM 3076 O O . ILE A 1 370 ? -27.887 -3.234 34.538 1.00 91.56 370 ILE A O 1
ATOM 3080 N N . LEU A 1 371 ? -29.991 -3.967 34.922 1.00 92.44 371 LEU A N 1
ATOM 3081 C CA . LEU A 1 371 ? -30.284 -3.019 36.000 1.00 92.44 371 LEU A CA 1
ATOM 3082 C C . LEU A 1 371 ? -29.639 -3.447 37.322 1.00 92.44 371 LEU A C 1
ATOM 3084 O O . LEU A 1 371 ? -29.122 -2.598 38.044 1.00 92.44 371 LEU A O 1
ATOM 3088 N N . SER A 1 372 ? -29.559 -4.756 37.589 1.00 92.38 372 SER A N 1
ATOM 3089 C CA . SER A 1 372 ? -28.960 -5.302 38.815 1.00 92.38 372 SER A CA 1
ATOM 3090 C C . SER A 1 372 ? -27.509 -4.880 39.041 1.00 92.38 372 SER A C 1
ATOM 3092 O O . SER A 1 372 ? -27.040 -4.913 40.172 1.00 92.38 372 SER A O 1
ATOM 3094 N N . LYS A 1 373 ? -26.800 -4.398 38.006 1.00 92.19 373 LYS A N 1
ATOM 3095 C CA . LYS A 1 373 ? -25.468 -3.792 38.149 1.00 92.19 373 LYS A CA 1
ATOM 3096 C C . LYS A 1 373 ? -25.447 -2.693 39.222 1.00 92.19 373 LYS A C 1
ATOM 3098 O O . LYS A 1 373 ? -24.451 -2.573 39.926 1.00 92.19 373 LYS A O 1
ATOM 3103 N N . ILE A 1 374 ? -26.516 -1.902 39.333 1.00 93.81 374 ILE A N 1
ATOM 3104 C CA . ILE A 1 374 ? -26.619 -0.784 40.286 1.00 93.81 374 ILE A CA 1
ATOM 3105 C C . ILE A 1 374 ? -26.493 -1.273 41.738 1.00 93.81 374 ILE A C 1
ATOM 3107 O O . ILE A 1 374 ? -25.985 -0.554 42.594 1.00 93.81 374 ILE A O 1
ATOM 3111 N N . MET A 1 375 ? -26.881 -2.522 41.998 1.00 92.69 375 MET A N 1
ATOM 3112 C CA . MET A 1 375 ? -26.892 -3.118 43.330 1.00 92.69 375 MET A CA 1
ATOM 3113 C C . MET A 1 375 ? -25.504 -3.507 43.855 1.00 92.69 375 MET A C 1
ATOM 3115 O O . MET A 1 375 ? -25.413 -3.907 45.007 1.00 92.69 375 MET A O 1
ATOM 3119 N N . TYR A 1 376 ? -24.438 -3.433 43.050 1.00 91.19 376 TYR A N 1
ATOM 3120 C CA . TYR A 1 376 ? -23.102 -3.912 43.427 1.00 91.19 376 TYR A CA 1
ATOM 3121 C C . TYR A 1 376 ? -22.050 -2.806 43.288 1.00 91.19 376 TYR A C 1
ATOM 3123 O O . TYR A 1 376 ? -21.914 -2.234 42.202 1.00 91.19 376 TYR A O 1
ATOM 3131 N N . ASP A 1 377 ? -21.258 -2.562 44.339 1.00 85.94 377 ASP A N 1
ATOM 3132 C CA . ASP A 1 377 ? -20.124 -1.618 44.274 1.00 85.94 377 ASP A CA 1
ATOM 3133 C C . ASP A 1 377 ? -19.052 -2.093 43.294 1.00 85.94 377 ASP A C 1
ATOM 3135 O O . ASP A 1 377 ? -18.557 -1.336 42.454 1.00 85.94 377 ASP A O 1
ATOM 3139 N N . GLU A 1 378 ? -18.744 -3.387 43.336 1.00 85.00 378 GLU A N 1
ATOM 3140 C CA . GLU A 1 378 ? -17.739 -3.996 42.480 1.00 85.00 378 GLU A CA 1
ATOM 3141 C C . GLU A 1 378 ? -18.396 -4.874 41.420 1.00 85.00 378 GLU A C 1
ATOM 3143 O O . GLU A 1 378 ? -18.689 -6.053 41.628 1.00 85.00 378 GLU A O 1
ATOM 3148 N N . SER A 1 379 ? -18.601 -4.303 40.230 1.00 85.38 379 SER A N 1
ATOM 3149 C CA . SER A 1 379 ? -19.199 -5.023 39.105 1.00 85.38 379 SER A CA 1
ATOM 3150 C C . SER A 1 379 ? -18.536 -4.748 37.754 1.00 85.38 379 SER A C 1
ATOM 3152 O O . SER A 1 379 ? -17.813 -3.770 37.527 1.00 85.38 379 SER A O 1
ATOM 3154 N N . HIS A 1 380 ? -18.738 -5.666 36.816 1.00 82.31 380 HIS A N 1
ATOM 3155 C CA . HIS A 1 380 ? -18.299 -5.586 35.433 1.00 82.31 380 HIS A CA 1
ATOM 3156 C C . HIS A 1 380 ? -19.386 -6.123 34.508 1.00 82.31 380 HIS A C 1
ATOM 3158 O O . HIS A 1 380 ? -19.912 -7.208 34.731 1.00 82.31 380 HIS A O 1
ATOM 3164 N N . ILE A 1 381 ? -19.684 -5.388 33.437 1.00 81.81 381 ILE A N 1
ATOM 3165 C CA . ILE A 1 381 ? -20.539 -5.894 32.363 1.00 81.81 381 ILE A CA 1
ATOM 3166 C C . ILE A 1 381 ? -19.658 -6.264 31.180 1.00 81.81 381 ILE A C 1
ATOM 3168 O O . ILE A 1 381 ? -18.951 -5.406 30.647 1.00 81.81 381 ILE A O 1
ATOM 3172 N N . ILE A 1 382 ? -19.791 -7.507 30.729 1.00 72.50 382 ILE A N 1
ATOM 3173 C CA . ILE A 1 382 ? -19.277 -7.954 29.438 1.00 72.50 382 ILE A CA 1
ATOM 3174 C C . ILE A 1 382 ? -20.410 -7.830 28.423 1.00 72.50 382 ILE A C 1
ATOM 3176 O O . ILE A 1 382 ? -21.500 -8.380 28.615 1.00 72.50 382 ILE A O 1
ATOM 3180 N N . LYS A 1 383 ? -20.168 -7.057 27.361 1.00 70.19 383 LYS A N 1
ATOM 3181 C CA . LYS A 1 383 ? -21.156 -6.811 26.309 1.00 70.19 383 LYS A CA 1
ATOM 3182 C C . LYS A 1 383 ? -21.012 -7.841 25.197 1.00 70.19 383 LYS A C 1
ATOM 3184 O O . LYS A 1 383 ? -20.001 -7.836 24.502 1.00 70.19 383 LYS A O 1
ATOM 3189 N N . TYR A 1 384 ? -22.043 -8.650 24.987 1.00 64.00 384 TYR A N 1
ATOM 3190 C CA . TYR A 1 384 ? -22.124 -9.585 23.864 1.00 64.00 384 TYR A CA 1
ATOM 3191 C C . TYR A 1 384 ? -23.133 -9.090 22.826 1.00 64.00 384 TYR A C 1
ATOM 3193 O O . TYR A 1 384 ? -23.961 -8.231 23.119 1.00 64.00 384 TYR A O 1
ATOM 3201 N N . LYS A 1 385 ? -23.083 -9.647 21.607 1.00 56.41 385 LYS A N 1
ATOM 3202 C CA . LYS A 1 385 ? -24.073 -9.348 20.556 1.00 56.41 385 LYS A CA 1
ATOM 3203 C C . LYS A 1 385 ? -25.497 -9.775 20.936 1.00 56.41 385 LYS A C 1
ATOM 3205 O O . LYS A 1 385 ? -26.439 -9.192 20.423 1.00 56.41 385 LYS A O 1
ATOM 3210 N N . THR A 1 386 ? -25.639 -10.782 21.798 1.00 61.91 386 THR A N 1
ATOM 3211 C CA . THR A 1 386 ? -26.930 -11.386 22.158 1.00 61.91 386 THR A CA 1
ATOM 3212 C C . THR A 1 386 ? -27.395 -10.972 23.551 1.00 61.91 386 THR A C 1
ATOM 3214 O O . THR A 1 386 ? -28.397 -10.282 23.672 1.00 61.91 386 THR A O 1
ATOM 3217 N N . ARG A 1 387 ? -26.675 -11.353 24.616 1.00 67.50 387 ARG A N 1
ATOM 3218 C CA . ARG A 1 387 ? -27.024 -11.004 26.005 1.00 67.50 387 ARG A CA 1
ATOM 3219 C C . ARG A 1 387 ? -25.801 -10.571 26.790 1.00 67.50 387 ARG A C 1
ATOM 3221 O O . ARG A 1 387 ? -24.804 -11.285 26.852 1.00 67.50 387 ARG A O 1
ATOM 3228 N N . ASN A 1 388 ? -25.890 -9.413 27.431 1.00 79.12 388 ASN A N 1
ATOM 3229 C CA . ASN A 1 388 ? -24.825 -8.930 28.301 1.00 79.12 388 ASN A CA 1
ATOM 3230 C C . ASN A 1 388 ? -24.684 -9.863 29.518 1.00 79.12 388 ASN A C 1
ATOM 3232 O O . ASN A 1 388 ? -25.677 -10.389 30.023 1.00 79.12 388 ASN A O 1
ATOM 3236 N N . SER A 1 389 ? -23.457 -10.067 29.994 1.00 80.94 389 SER A N 1
ATOM 3237 C CA . SER A 1 389 ? -23.188 -10.816 31.228 1.00 80.94 389 SER A CA 1
ATOM 3238 C C . SER A 1 389 ? -22.723 -9.869 32.326 1.00 80.94 389 SER A C 1
ATOM 3240 O O . SER A 1 389 ? -21.893 -8.994 32.070 1.00 80.94 389 SER A O 1
ATOM 3242 N N . LEU A 1 390 ? -23.237 -10.060 33.541 1.00 87.56 390 LEU A N 1
ATOM 3243 C CA . LEU A 1 390 ? -22.787 -9.352 34.735 1.00 87.56 390 LEU A CA 1
ATOM 3244 C C . LEU A 1 390 ? -21.827 -10.237 35.524 1.00 87.56 390 LEU A C 1
ATOM 3246 O O . LEU A 1 390 ? -22.124 -11.399 35.789 1.00 87.56 390 LEU A O 1
ATOM 3250 N N . TYR A 1 391 ? -20.702 -9.660 35.921 1.00 87.06 391 TYR A N 1
ATOM 3251 C CA . TYR A 1 391 ? -19.795 -10.223 36.909 1.00 87.06 391 TYR A CA 1
ATOM 3252 C C . TYR A 1 391 ? -19.731 -9.257 38.082 1.00 87.06 391 TYR A C 1
ATOM 3254 O O . TYR A 1 391 ? -19.483 -8.071 37.865 1.00 87.06 391 TYR A O 1
ATOM 3262 N N . ALA A 1 392 ? -19.969 -9.725 39.299 1.00 87.19 392 ALA A N 1
ATOM 3263 C CA . ALA A 1 392 ? -19.977 -8.874 40.479 1.00 87.19 392 ALA A CA 1
ATOM 3264 C C . ALA A 1 392 ? -19.407 -9.595 41.697 1.00 87.19 392 ALA A C 1
ATOM 3266 O O . ALA A 1 392 ? -19.479 -10.819 41.803 1.00 87.19 392 ALA A O 1
ATOM 3267 N N . ASN A 1 393 ? -18.850 -8.822 42.623 1.00 88.62 393 ASN A N 1
ATOM 3268 C CA . ASN A 1 393 ? -18.503 -9.320 43.941 1.00 88.62 393 ASN A CA 1
ATOM 3269 C C . ASN A 1 393 ? -19.791 -9.391 44.767 1.00 88.62 393 ASN A C 1
ATOM 3271 O O . ASN A 1 393 ? -20.357 -8.352 45.121 1.00 88.62 393 ASN A O 1
ATOM 3275 N N . LYS A 1 394 ? -20.265 -10.606 45.061 1.00 87.06 394 LYS A N 1
ATOM 3276 C CA . LYS A 1 394 ? -21.527 -10.817 45.789 1.00 87.06 394 LYS A CA 1
ATOM 3277 C C . LYS A 1 394 ? -21.537 -10.146 47.164 1.00 87.06 394 LYS A C 1
ATOM 3279 O O . LYS A 1 394 ? -22.591 -9.691 47.588 1.00 87.06 394 LYS A O 1
ATOM 3284 N N . ASN A 1 395 ? -20.374 -10.004 47.800 1.00 87.25 395 ASN A N 1
ATOM 3285 C CA . ASN A 1 395 ? -20.241 -9.388 49.123 1.00 87.25 395 ASN A CA 1
ATOM 3286 C C . ASN A 1 395 ? -20.482 -7.869 49.099 1.00 87.25 395 ASN A C 1
ATOM 3288 O O . ASN A 1 395 ? -20.739 -7.268 50.134 1.00 87.25 395 ASN A O 1
ATOM 3292 N N . THR A 1 396 ? -20.425 -7.244 47.919 1.00 89.62 396 THR A N 1
ATOM 3293 C CA . THR A 1 396 ? -20.661 -5.800 47.739 1.00 89.62 396 THR A CA 1
ATOM 3294 C C . THR A 1 396 ? -22.107 -5.462 47.378 1.00 89.62 396 THR A C 1
ATOM 3296 O O . THR A 1 396 ? -22.392 -4.367 46.894 1.00 89.62 396 THR A O 1
ATOM 3299 N N . PHE A 1 397 ? -23.024 -6.412 47.559 1.00 90.38 397 PHE A N 1
ATOM 3300 C CA . PHE A 1 397 ? -24.434 -6.210 47.268 1.00 90.38 397 PHE A CA 1
ATOM 3301 C C . PHE A 1 397 ? -25.083 -5.226 48.257 1.00 90.38 397 PHE A C 1
ATOM 3303 O O . PHE A 1 397 ? -24.907 -5.331 49.471 1.00 90.38 397 PHE A O 1
ATOM 3310 N N . LYS A 1 398 ? -25.865 -4.276 47.736 1.00 91.50 398 LYS A N 1
ATOM 3311 C CA . LYS A 1 398 ? -26.529 -3.207 48.492 1.00 91.50 398 LYS A CA 1
ATOM 3312 C C . LYS A 1 398 ? -28.027 -3.187 48.196 1.00 91.50 398 LYS A C 1
ATOM 3314 O O . LYS A 1 398 ? -28.479 -2.499 47.283 1.00 91.50 398 LYS A O 1
ATOM 3319 N N . GLU A 1 399 ? -28.813 -3.875 49.024 1.00 90.50 399 GLU A N 1
ATOM 3320 C CA . GLU A 1 399 ? -30.279 -3.970 48.880 1.00 90.50 399 GLU A CA 1
ATOM 3321 C C . GLU A 1 399 ? -30.969 -2.594 48.829 1.00 90.50 399 GLU A C 1
ATOM 3323 O O . GLU A 1 399 ? -31.913 -2.386 48.068 1.00 90.50 399 GLU A O 1
ATOM 3328 N N . LYS A 1 400 ? -30.456 -1.608 49.580 1.00 91.38 400 LYS A N 1
ATOM 3329 C CA . LYS A 1 400 ? -31.011 -0.243 49.620 1.00 91.38 400 LYS A CA 1
ATOM 3330 C C . LYS A 1 400 ? -31.059 0.428 48.240 1.00 91.38 400 LYS A C 1
ATOM 3332 O O . LYS A 1 400 ? -31.934 1.252 48.004 1.00 91.38 400 LYS A O 1
ATOM 3337 N N . ARG A 1 401 ? -30.184 0.045 47.301 1.00 93.06 401 ARG A N 1
ATOM 3338 C CA . ARG A 1 401 ? -30.111 0.634 45.951 1.00 93.06 401 ARG A CA 1
ATOM 3339 C C . ARG A 1 401 ? -31.244 0.209 45.013 1.00 93.06 401 ARG A C 1
ATOM 3341 O O . ARG A 1 401 ? -31.332 0.745 43.906 1.00 93.06 401 ARG A O 1
ATOM 3348 N N . LYS A 1 402 ? -32.143 -0.690 45.440 1.00 93.06 402 LYS A N 1
ATOM 3349 C CA . LYS A 1 402 ? -33.308 -1.109 44.640 1.00 93.06 402 LYS A CA 1
ATOM 3350 C C . LYS A 1 402 ? -34.189 0.064 44.204 1.00 93.06 402 LYS A C 1
ATOM 3352 O O . LYS A 1 402 ? -34.731 0.037 43.104 1.00 93.06 402 LYS A O 1
ATOM 3357 N N . VAL A 1 403 ? -34.229 1.133 45.002 1.00 92.56 403 VAL A N 1
ATOM 3358 C CA . VAL A 1 403 ? -34.982 2.361 44.703 1.00 92.56 403 VAL A CA 1
ATOM 3359 C C . VAL A 1 403 ? -34.564 3.013 43.385 1.00 92.56 403 VAL A C 1
ATOM 3361 O O . VAL A 1 403 ? -35.404 3.562 42.681 1.00 92.56 403 VAL A O 1
ATOM 3364 N N . TYR A 1 404 ? -33.291 2.906 42.987 1.00 95.44 404 TYR A N 1
ATOM 3365 C CA . TYR A 1 404 ? -32.844 3.405 41.686 1.00 95.44 404 TYR A CA 1
ATOM 3366 C C . TYR A 1 404 ? -33.387 2.557 40.539 1.00 95.44 404 TYR A C 1
ATOM 3368 O O . TYR A 1 404 ? -33.717 3.089 39.484 1.00 95.44 404 TYR A O 1
ATOM 3376 N N . ILE A 1 405 ? -33.469 1.237 40.729 1.00 93.94 405 ILE A N 1
ATOM 3377 C CA . ILE A 1 405 ? -34.029 0.319 39.732 1.00 93.94 405 ILE A CA 1
ATOM 3378 C C . ILE A 1 405 ? -35.515 0.617 39.546 1.00 93.94 405 ILE A C 1
ATOM 3380 O O . ILE A 1 405 ? -35.965 0.732 38.408 1.00 93.94 405 ILE A O 1
ATOM 3384 N N . ASP A 1 406 ? -36.250 0.808 40.641 1.00 92.25 406 ASP A N 1
ATOM 3385 C CA . ASP A 1 406 ? -37.654 1.217 40.581 1.00 92.25 406 ASP A CA 1
ATOM 3386 C C . ASP A 1 406 ? -37.814 2.586 39.914 1.00 92.25 406 ASP A C 1
ATOM 3388 O O . ASP A 1 406 ? -38.633 2.722 39.009 1.00 92.25 406 ASP A O 1
ATOM 3392 N N . GLY A 1 407 ? -36.960 3.558 40.249 1.00 93.12 407 GLY A N 1
ATOM 3393 C CA . GLY A 1 407 ? -36.950 4.864 39.593 1.00 93.12 407 GLY A CA 1
ATOM 3394 C C . GLY A 1 407 ? -36.705 4.791 38.085 1.00 93.12 407 GLY A C 1
ATOM 3395 O O . GLY A 1 407 ? -37.364 5.497 37.329 1.00 93.12 407 GLY A O 1
ATOM 3396 N N . ILE A 1 408 ? -35.817 3.903 37.620 1.00 94.31 408 ILE A N 1
ATOM 3397 C CA . ILE A 1 408 ? -35.602 3.657 36.183 1.00 94.31 408 ILE A CA 1
ATOM 3398 C C . ILE A 1 408 ? -36.851 3.071 35.529 1.00 94.31 408 ILE A C 1
ATOM 3400 O O . ILE A 1 408 ? -37.198 3.496 34.429 1.00 94.31 408 ILE A O 1
ATOM 3404 N N . ILE A 1 409 ? -37.494 2.089 36.170 1.00 91.50 409 ILE A N 1
ATOM 3405 C CA . ILE A 1 409 ? -38.694 1.437 35.631 1.00 91.50 409 ILE A CA 1
ATOM 3406 C C . ILE A 1 409 ? -39.828 2.462 35.515 1.00 91.50 409 ILE A C 1
ATOM 3408 O O . ILE A 1 409 ? -40.372 2.627 34.426 1.00 91.50 409 ILE A O 1
ATOM 3412 N N . ASN A 1 410 ? -40.104 3.212 36.585 1.00 91.31 410 ASN A N 1
ATOM 3413 C CA . ASN A 1 410 ? -41.135 4.253 36.610 1.00 91.31 410 ASN A CA 1
ATOM 3414 C C . ASN A 1 410 ? -40.849 5.349 35.573 1.00 91.31 410 ASN A C 1
ATOM 3416 O O . ASN A 1 410 ? -41.728 5.772 34.834 1.00 91.31 410 ASN A O 1
ATOM 3420 N N . ALA A 1 411 ? -39.587 5.764 35.438 1.00 90.56 411 ALA A N 1
ATOM 3421 C CA . ALA A 1 411 ? -39.189 6.757 34.446 1.00 90.56 411 ALA A CA 1
ATOM 3422 C C . ALA A 1 411 ? -39.362 6.293 32.990 1.00 90.56 411 ALA A C 1
ATOM 3424 O O . ALA A 1 411 ? -39.258 7.125 32.092 1.00 90.56 411 ALA A O 1
ATOM 3425 N N . CYS A 1 412 ? -39.563 4.997 32.729 1.00 89.19 412 CYS A N 1
ATOM 3426 C CA . CYS A 1 412 ? -39.835 4.479 31.386 1.00 89.19 412 CYS A CA 1
ATOM 3427 C C . CYS A 1 412 ? -41.329 4.508 31.022 1.00 89.19 412 CYS A C 1
ATOM 3429 O O . CYS A 1 412 ? -41.650 4.365 29.841 1.00 89.19 412 CYS A O 1
ATOM 3431 N N . GLU A 1 413 ? -42.224 4.716 31.989 1.00 86.56 413 GLU A N 1
ATOM 3432 C CA . GLU A 1 413 ? -43.669 4.764 31.768 1.00 86.56 413 GLU A CA 1
ATOM 3433 C C . GLU A 1 413 ? -44.051 5.902 30.804 1.00 86.56 413 GLU A C 1
ATOM 3435 O O . GLU A 1 413 ? -43.604 7.043 30.934 1.00 86.56 413 GLU A O 1
ATOM 3440 N N . GLY A 1 414 ? -44.828 5.574 29.765 1.00 78.56 414 GLY A N 1
ATOM 3441 C CA . GLY A 1 414 ? -45.294 6.535 28.757 1.00 78.56 414 GLY A CA 1
ATOM 3442 C C . GLY A 1 414 ? -44.213 7.128 27.833 1.00 78.56 414 GLY A C 1
ATOM 3443 O O . GLY A 1 414 ? -44.520 8.004 27.020 1.00 78.56 414 GLY A O 1
ATOM 3444 N N . ILE A 1 415 ? -42.949 6.682 27.906 1.00 81.81 415 ILE A N 1
ATOM 3445 C CA . ILE A 1 415 ? -41.867 7.201 27.052 1.00 81.81 415 ILE A CA 1
ATOM 3446 C C . ILE A 1 415 ? -41.741 6.392 25.751 1.00 81.81 415 ILE A C 1
ATOM 3448 O O . ILE A 1 415 ? -41.782 5.168 25.725 1.00 81.81 415 ILE A O 1
ATOM 3452 N N . LYS A 1 416 ? -41.501 7.081 24.627 1.00 79.81 416 LYS A N 1
ATOM 3453 C CA . LYS A 1 416 ? -41.246 6.430 23.330 1.00 79.81 416 LYS A CA 1
ATOM 3454 C C . LYS A 1 416 ? -39.980 5.562 23.359 1.00 79.81 416 LYS A C 1
ATOM 3456 O O . LYS A 1 416 ? -38.923 6.008 23.814 1.00 79.81 416 LYS A O 1
ATOM 3461 N N . TYR A 1 417 ? -40.039 4.396 22.710 1.00 78.44 417 TYR A N 1
ATOM 3462 C CA . TYR A 1 417 ? -38.932 3.435 22.563 1.00 78.44 417 TYR A CA 1
ATOM 3463 C C . TYR A 1 417 ? -37.566 4.074 22.243 1.00 78.44 417 TYR A C 1
ATOM 3465 O O . TYR A 1 417 ? -36.568 3.802 22.913 1.00 78.44 417 TYR A O 1
ATOM 3473 N N . SER A 1 418 ? -37.510 4.957 21.237 1.00 77.69 418 SER A N 1
ATOM 3474 C CA . SER A 1 418 ? -36.260 5.579 20.773 1.00 77.69 418 SER A CA 1
ATOM 3475 C C . SER A 1 418 ? -35.572 6.430 21.843 1.00 77.69 418 SER A C 1
ATOM 3477 O O . SER A 1 418 ? -34.348 6.531 21.854 1.00 77.69 418 SER A O 1
ATOM 3479 N N . LEU A 1 419 ? -36.346 7.036 22.747 1.00 81.81 419 LEU A N 1
ATOM 3480 C CA . LEU A 1 419 ? -35.832 7.802 23.879 1.00 81.81 419 LEU A CA 1
ATOM 3481 C C . LEU A 1 419 ? -35.364 6.860 24.989 1.00 81.81 419 LEU A C 1
ATOM 3483 O O . LEU A 1 419 ? -34.244 7.015 25.477 1.00 81.81 419 LEU A O 1
ATOM 3487 N N . ILE A 1 420 ? -36.152 5.834 25.318 1.00 84.50 420 ILE A N 1
ATOM 3488 C CA . ILE A 1 420 ? -35.837 4.875 26.383 1.00 84.50 420 ILE A CA 1
ATOM 3489 C C . ILE A 1 420 ? -34.469 4.203 26.168 1.00 84.50 420 ILE A C 1
ATOM 3491 O O . ILE A 1 420 ? -33.629 4.209 27.074 1.00 84.50 420 ILE A O 1
ATOM 3495 N N . ILE A 1 421 ? -34.187 3.700 24.958 1.00 86.00 421 ILE A N 1
ATOM 3496 C CA . ILE A 1 421 ? -32.913 3.011 24.659 1.00 86.00 421 ILE A CA 1
ATOM 3497 C C . ILE A 1 421 ? -31.686 3.918 24.825 1.00 86.00 421 ILE A C 1
ATOM 3499 O O . ILE A 1 421 ? -30.573 3.443 25.065 1.00 86.00 421 ILE A O 1
ATOM 3503 N N . THR A 1 422 ? -31.879 5.235 24.714 1.00 85.00 422 THR A N 1
ATOM 3504 C CA . THR A 1 422 ? -30.826 6.221 24.965 1.00 85.00 422 THR A CA 1
ATOM 3505 C C . THR A 1 422 ? -30.755 6.623 26.438 1.00 85.00 422 THR A C 1
ATOM 3507 O O . THR A 1 422 ? -29.656 6.826 26.956 1.00 85.00 422 THR A O 1
ATOM 3510 N N . LEU A 1 423 ? -31.882 6.702 27.140 1.00 88.44 423 LEU A N 1
ATOM 3511 C CA . LEU A 1 423 ? -31.936 7.175 28.522 1.00 88.44 423 LEU A CA 1
ATOM 3512 C C . LEU A 1 423 ? -31.421 6.133 29.516 1.00 88.44 423 LEU A C 1
ATOM 3514 O O . LEU A 1 423 ? -30.591 6.473 30.355 1.00 88.44 423 LEU A O 1
ATOM 3518 N N . ILE A 1 424 ? -31.821 4.863 29.400 1.00 92.19 424 ILE A N 1
ATOM 3519 C CA . ILE A 1 424 ? -31.482 3.830 30.398 1.00 92.19 424 ILE A CA 1
ATOM 3520 C C . ILE A 1 424 ? -29.977 3.706 30.664 1.00 92.19 424 ILE A C 1
ATOM 3522 O O . ILE A 1 424 ? -29.586 3.757 31.831 1.00 92.19 424 ILE A O 1
ATOM 3526 N N . PRO A 1 425 ? -29.087 3.590 29.653 1.00 90.88 425 PRO A N 1
ATOM 3527 C CA . PRO A 1 425 ? -27.650 3.498 29.914 1.00 90.88 425 PRO A CA 1
ATOM 3528 C C . PRO A 1 425 ? -27.095 4.675 30.718 1.00 90.88 425 PRO A C 1
ATOM 3530 O O . PRO A 1 425 ? -26.111 4.507 31.436 1.00 90.88 425 PRO A O 1
ATOM 3533 N N . ARG A 1 426 ? -27.705 5.854 30.570 1.00 92.62 426 ARG A N 1
ATOM 3534 C CA . ARG A 1 426 ? -27.324 7.096 31.247 1.00 92.62 426 ARG A CA 1
ATOM 3535 C C . ARG A 1 426 ? -27.935 7.170 32.646 1.00 92.62 426 ARG A C 1
ATOM 3537 O O . ARG A 1 426 ? -27.230 7.500 33.589 1.00 92.62 426 ARG A O 1
ATOM 3544 N N . MET A 1 427 ? -29.176 6.715 32.828 1.00 95.31 427 MET A N 1
ATOM 3545 C CA . MET A 1 427 ? -29.779 6.571 34.160 1.00 95.31 427 MET A CA 1
ATOM 3546 C C . MET A 1 427 ? -29.000 5.574 35.024 1.00 95.31 427 MET A C 1
ATOM 3548 O O . MET A 1 427 ? -28.708 5.864 36.177 1.00 95.31 427 MET A O 1
ATOM 3552 N N . ILE A 1 428 ? -28.559 4.445 34.452 1.00 94.06 428 ILE A N 1
ATOM 3553 C CA . ILE A 1 428 ? -27.685 3.489 35.150 1.00 94.06 428 ILE A CA 1
ATOM 3554 C C . ILE A 1 428 ? -26.373 4.164 35.576 1.00 94.06 428 ILE A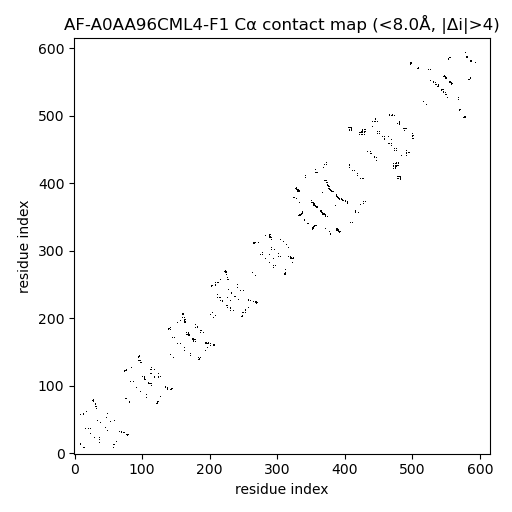 C 1
ATOM 3556 O O . ILE A 1 428 ? -25.888 3.920 36.677 1.00 94.06 428 ILE A O 1
ATOM 3560 N N . LYS A 1 429 ? -25.771 5.009 34.728 1.00 91.69 429 LYS A N 1
ATOM 3561 C CA . LYS A 1 429 ? -24.559 5.756 35.102 1.00 91.69 429 LYS A CA 1
ATOM 3562 C C . LYS A 1 429 ? -24.821 6.767 36.215 1.00 91.69 429 LYS A C 1
ATOM 3564 O O . LYS A 1 429 ? -23.991 6.864 37.111 1.00 91.69 429 LYS A O 1
ATOM 3569 N N . ALA A 1 430 ? -25.933 7.496 36.156 1.00 93.38 430 ALA A N 1
ATOM 3570 C CA . ALA A 1 430 ? -26.328 8.440 37.195 1.00 93.38 430 ALA A CA 1
ATOM 3571 C C . ALA A 1 430 ? -26.564 7.725 38.536 1.00 93.38 430 ALA A C 1
ATOM 3573 O O . ALA A 1 430 ? -26.009 8.140 39.546 1.00 93.38 430 ALA A O 1
ATOM 3574 N N . ALA A 1 431 ? -27.277 6.595 38.533 1.00 95.25 431 ALA A N 1
ATOM 3575 C CA . ALA A 1 431 ? -27.486 5.768 39.723 1.00 95.25 431 ALA A CA 1
ATOM 3576 C C . ALA A 1 431 ? -26.162 5.257 40.320 1.00 95.25 431 ALA A C 1
ATOM 3578 O O . ALA A 1 431 ? -25.953 5.325 41.526 1.00 95.25 431 ALA A O 1
ATOM 3579 N N . LEU A 1 432 ? -25.227 4.803 39.477 1.00 92.62 432 LEU A N 1
ATOM 3580 C CA . LEU A 1 432 ? -23.893 4.386 39.927 1.00 92.62 432 LEU A CA 1
ATOM 3581 C C . LEU A 1 432 ? -23.047 5.547 40.467 1.00 92.62 432 LEU A C 1
ATOM 3583 O O . LEU A 1 432 ? -22.181 5.314 41.300 1.00 92.62 432 LEU A O 1
ATOM 3587 N N . TRP A 1 433 ? -23.259 6.770 39.975 1.00 94.06 433 TRP A N 1
ATOM 3588 C CA . TRP A 1 433 ? -22.595 7.960 40.505 1.00 94.06 433 TRP A CA 1
ATOM 3589 C C . TRP A 1 433 ? -23.161 8.364 41.868 1.00 94.06 433 TRP A C 1
ATOM 3591 O O . TRP A 1 433 ? -22.389 8.727 42.749 1.00 94.06 433 TRP A O 1
ATOM 3601 N N . LEU A 1 434 ? -24.484 8.265 42.047 1.00 93.62 434 LEU A N 1
ATOM 3602 C CA . LEU A 1 434 ? -25.133 8.505 43.338 1.00 93.62 434 LEU A CA 1
ATOM 3603 C C . LEU A 1 434 ? -24.675 7.481 44.386 1.00 93.62 434 LEU A C 1
ATOM 3605 O O . LEU A 1 434 ? -24.423 7.848 45.531 1.00 93.62 434 LEU A O 1
ATOM 3609 N N . GLY A 1 435 ? -24.493 6.218 43.987 1.00 91.44 435 GLY A N 1
ATOM 3610 C CA . GLY A 1 435 ? -23.925 5.185 44.850 1.00 91.44 435 GLY A CA 1
ATOM 3611 C C . GLY A 1 435 ? -24.787 4.950 46.090 1.00 91.44 435 GLY A C 1
ATOM 3612 O O . GLY A 1 435 ? -25.938 4.543 45.969 1.00 91.44 435 GLY A O 1
ATOM 3613 N N . ASP A 1 436 ? -24.233 5.183 47.281 1.00 89.38 436 ASP A N 1
ATOM 3614 C CA . ASP A 1 436 ? -24.970 5.067 48.551 1.00 89.38 436 ASP A CA 1
ATOM 3615 C C . ASP A 1 436 ? -25.657 6.373 48.989 1.00 89.38 436 ASP A C 1
ATOM 3617 O O . ASP A 1 436 ? -26.427 6.362 49.950 1.00 89.38 436 ASP A O 1
ATOM 3621 N N . ASN A 1 437 ? -25.458 7.479 48.261 1.00 91.44 437 ASN A N 1
ATOM 3622 C CA . ASN A 1 437 ? -26.127 8.759 48.509 1.00 91.44 437 ASN A CA 1
ATOM 3623 C C . ASN A 1 437 ? -27.542 8.743 47.912 1.00 91.44 437 ASN A C 1
ATOM 3625 O O . ASN A 1 437 ? -27.855 9.456 46.956 1.00 91.44 437 ASN A O 1
ATOM 3629 N N . ILE A 1 438 ? -28.389 7.868 48.449 1.00 92.62 438 ILE A N 1
ATOM 3630 C CA . ILE A 1 438 ? -29.787 7.719 48.046 1.00 92.62 438 ILE A CA 1
ATOM 3631 C C . ILE A 1 438 ? -30.578 8.928 48.562 1.00 92.62 438 ILE A C 1
ATOM 3633 O O . ILE A 1 438 ? -30.670 9.100 49.778 1.00 92.62 438 ILE A O 1
ATOM 3637 N N . PRO A 1 439 ? -31.175 9.753 47.680 1.00 91.44 439 PRO A N 1
ATOM 3638 C CA . PRO A 1 439 ? -32.032 10.846 48.117 1.00 91.44 439 PRO A CA 1
ATOM 3639 C C . PRO A 1 439 ? -33.275 10.286 48.812 1.00 91.44 439 PRO A C 1
ATOM 3641 O O . PRO A 1 439 ? -33.964 9.440 48.240 1.00 91.44 439 PRO A O 1
ATOM 3644 N N . VAL A 1 440 ? -33.559 10.751 50.031 1.00 90.50 440 VAL A N 1
ATOM 3645 C CA . VAL A 1 440 ? -34.718 10.297 50.821 1.00 90.50 440 VAL A CA 1
ATOM 3646 C C . VAL A 1 440 ? -35.902 11.244 50.639 1.00 90.50 440 VAL A C 1
ATOM 3648 O O . VAL A 1 440 ? -37.048 10.804 50.623 1.00 90.50 440 VAL A O 1
ATOM 3651 N N . THR A 1 441 ? -35.635 12.539 50.452 1.00 91.88 441 THR A N 1
ATOM 3652 C CA . THR A 1 441 ? -36.658 13.567 50.222 1.00 91.88 441 THR A CA 1
ATOM 3653 C C . THR A 1 441 ? -36.560 14.181 48.824 1.00 91.88 441 THR A C 1
ATOM 3655 O O . THR A 1 441 ? -35.522 14.118 48.160 1.00 91.88 441 THR A O 1
ATOM 3658 N N . LEU A 1 442 ? -37.632 14.851 48.384 1.00 87.56 442 LEU A N 1
ATOM 3659 C CA . LEU A 1 442 ? -37.634 15.596 47.119 1.00 87.56 442 LEU A CA 1
ATOM 3660 C C . LEU A 1 442 ? -36.558 16.700 47.096 1.00 87.56 442 LEU A C 1
ATOM 3662 O O . LEU A 1 442 ? -35.942 16.946 46.060 1.00 87.56 442 LEU A O 1
ATOM 3666 N N . ASN A 1 443 ? -36.283 17.339 48.237 1.00 84.38 443 ASN A N 1
ATOM 3667 C CA . ASN A 1 443 ? -35.220 18.343 48.345 1.00 84.38 443 ASN A CA 1
ATOM 3668 C C . ASN A 1 443 ? -33.826 17.722 48.199 1.00 84.38 443 ASN A C 1
ATOM 3670 O O . ASN A 1 443 ? -32.972 18.294 47.517 1.00 84.38 443 ASN A O 1
ATOM 3674 N N . ASP A 1 444 ? -33.607 16.526 48.752 1.00 87.75 444 ASP A N 1
ATOM 3675 C CA . ASP A 1 444 ? -32.361 15.787 48.530 1.00 87.75 444 ASP A CA 1
ATOM 3676 C C . ASP A 1 444 ? -32.195 15.435 47.051 1.00 87.75 444 ASP A C 1
ATOM 3678 O O . ASP A 1 444 ? -31.104 15.566 46.503 1.00 87.75 444 ASP A O 1
ATOM 3682 N N . ALA A 1 445 ? -33.283 15.066 46.367 1.00 88.00 445 ALA A N 1
ATOM 3683 C CA . ALA A 1 445 ? -33.256 14.775 44.936 1.00 88.00 445 ALA A CA 1
ATOM 3684 C C . ALA A 1 445 ? -32.848 16.008 44.116 1.00 88.00 445 ALA A C 1
ATOM 3686 O O . ALA A 1 445 ? -31.964 15.928 43.258 1.00 88.00 445 ALA A O 1
ATOM 3687 N N . LYS A 1 446 ? -33.428 17.176 44.422 1.00 84.12 446 LYS A N 1
ATOM 3688 C CA . LYS A 1 446 ? -33.050 18.463 43.812 1.00 84.12 446 LYS A CA 1
ATOM 3689 C C . LYS A 1 446 ? -31.572 18.791 44.045 1.00 84.12 446 LYS A C 1
ATOM 3691 O O . LYS A 1 446 ? -30.889 19.246 43.122 1.00 84.12 446 LYS A O 1
ATOM 3696 N N . LYS A 1 447 ? -31.053 18.516 45.247 1.00 83.31 447 LYS A N 1
ATOM 3697 C CA . LYS A 1 447 ? -29.632 18.682 45.589 1.00 83.31 447 LYS A CA 1
ATOM 3698 C C . LYS A 1 447 ? -28.736 17.710 44.813 1.00 83.31 447 LYS A C 1
ATOM 3700 O O . LYS A 1 447 ? -27.734 18.131 44.242 1.00 83.31 447 LYS A O 1
ATOM 3705 N N . SER A 1 448 ? -29.112 16.440 44.703 1.00 88.69 448 SER A N 1
ATOM 3706 C CA . SER A 1 448 ? -28.380 15.448 43.908 1.00 88.69 448 SER A CA 1
ATOM 3707 C C . SER A 1 448 ? -28.332 15.806 42.421 1.00 88.69 448 SER A C 1
ATOM 3709 O O . SER A 1 448 ? -27.281 15.688 41.788 1.00 88.69 448 SER A O 1
ATOM 3711 N N . PHE A 1 449 ? -29.440 16.301 41.859 1.00 86.44 449 PHE A N 1
ATOM 3712 C CA . PHE A 1 449 ? -29.467 16.846 40.499 1.00 86.44 449 PHE A CA 1
ATOM 3713 C C . PHE A 1 449 ? -28.465 17.999 40.332 1.00 86.44 449 PHE A C 1
ATOM 3715 O O . PHE A 1 449 ? -27.712 18.043 39.351 1.00 86.44 449 PHE A O 1
ATOM 3722 N N . PHE A 1 450 ? -28.435 18.919 41.297 1.00 77.69 450 PHE A N 1
ATOM 3723 C CA . PHE A 1 450 ? -27.517 20.054 41.308 1.00 77.69 450 PHE A CA 1
ATOM 3724 C C . PHE A 1 450 ? -26.048 19.604 41.331 1.00 77.69 450 PHE A C 1
ATOM 3726 O O . PHE A 1 450 ? -25.259 20.008 40.472 1.00 77.69 450 PHE A O 1
ATOM 3733 N N . GLU A 1 451 ? -25.682 18.713 42.251 1.00 81.06 451 GLU A N 1
ATOM 3734 C CA . GLU A 1 451 ? -24.312 18.208 42.386 1.00 81.06 451 GLU A CA 1
ATOM 3735 C C . GLU A 1 451 ? -23.848 17.451 41.135 1.00 81.06 451 GLU A C 1
ATOM 3737 O O . GLU A 1 451 ? -22.730 17.663 40.649 1.00 81.06 451 GLU A O 1
ATOM 3742 N N . TYR A 1 452 ? -24.723 16.630 40.548 1.00 86.69 452 TYR A N 1
ATOM 3743 C CA . TYR A 1 452 ? -24.414 15.932 39.304 1.00 86.69 452 TYR A CA 1
ATOM 3744 C C . TYR A 1 452 ? -24.218 16.895 38.131 1.00 86.69 452 TYR A C 1
ATOM 3746 O O . TYR A 1 452 ? -23.318 16.716 37.309 1.00 86.69 452 TYR A O 1
ATOM 3754 N N . SER A 1 453 ? -25.016 17.961 38.067 1.00 78.31 453 SER A N 1
ATOM 3755 C CA . SER A 1 453 ? -24.889 18.995 37.035 1.00 78.31 453 SER A CA 1
ATOM 3756 C C . SER A 1 453 ? -23.536 19.713 37.116 1.00 78.31 453 SER A C 1
ATOM 3758 O O . SER A 1 453 ? -22.894 19.943 36.088 1.00 78.31 453 SER A O 1
ATOM 3760 N N . ILE A 1 454 ? -23.045 19.999 38.328 1.00 73.94 454 ILE A N 1
ATOM 3761 C CA . ILE A 1 454 ? -21.692 20.539 38.546 1.00 73.94 454 ILE A CA 1
ATOM 3762 C C . ILE A 1 454 ? -20.626 19.529 38.111 1.00 73.94 454 ILE A C 1
ATOM 3764 O O . ILE A 1 454 ? -19.674 19.893 37.416 1.00 73.94 454 ILE A O 1
ATOM 3768 N N . PHE A 1 455 ? -20.783 18.256 38.479 1.00 84.56 455 PHE A N 1
ATOM 3769 C CA . PHE A 1 455 ? -19.872 17.191 38.059 1.00 84.56 455 PHE A CA 1
ATOM 3770 C C . PHE A 1 455 ? -19.749 17.113 36.527 1.00 84.56 455 PHE A C 1
ATOM 3772 O O . PHE A 1 455 ? -18.636 17.071 35.995 1.00 84.56 455 PHE A O 1
ATOM 3779 N N . LEU A 1 456 ? -20.870 17.172 35.804 1.00 77.50 456 LEU A N 1
ATOM 3780 C CA . LEU A 1 456 ? -20.882 17.171 34.340 1.00 77.50 456 LEU A CA 1
ATOM 3781 C C . LEU A 1 456 ? -20.196 18.413 33.751 1.00 77.50 456 LEU A C 1
ATOM 3783 O O . LEU A 1 456 ? -19.418 18.282 32.805 1.00 77.50 456 LEU A O 1
ATOM 3787 N N . ARG A 1 457 ? -20.408 19.603 34.332 1.00 66.12 457 ARG A N 1
ATOM 3788 C CA . ARG A 1 457 ? -19.704 20.833 33.919 1.00 66.12 457 ARG A CA 1
ATOM 3789 C C . ARG A 1 457 ? -18.191 20.711 34.076 1.00 66.12 457 ARG A C 1
ATOM 3791 O O . ARG A 1 457 ? -17.461 21.093 33.163 1.00 66.12 457 ARG A O 1
ATOM 3798 N N . LYS A 1 458 ? -17.706 20.127 35.176 1.00 71.44 458 LYS A N 1
ATOM 3799 C CA . LYS A 1 458 ? -16.268 19.868 35.371 1.00 71.44 458 LYS A CA 1
ATOM 3800 C C . LYS A 1 458 ? -15.702 18.950 34.288 1.00 71.44 458 LYS A C 1
ATOM 3802 O O . LYS A 1 458 ? -14.634 19.229 33.755 1.00 71.44 458 LYS A O 1
ATOM 3807 N N . LYS A 1 459 ? -16.445 17.904 33.912 1.00 72.12 459 LYS A N 1
ATOM 3808 C CA . LYS A 1 459 ? -16.066 16.986 32.825 1.00 72.12 459 LYS A CA 1
ATOM 3809 C C . LYS A 1 459 ? -16.076 17.639 31.440 1.00 72.12 459 LYS A C 1
ATOM 3811 O O . LYS A 1 459 ? -15.284 17.246 30.588 1.00 72.12 459 LYS A O 1
ATOM 3816 N N . ILE A 1 460 ? -16.940 18.628 31.210 1.00 63.19 460 ILE A N 1
ATOM 3817 C CA . ILE A 1 460 ? -16.895 19.455 29.995 1.00 63.19 460 ILE A CA 1
ATOM 3818 C C . ILE A 1 460 ? -15.639 20.335 30.001 1.00 63.19 460 ILE A C 1
ATOM 3820 O O . ILE A 1 460 ? -14.888 20.314 29.028 1.00 63.19 460 ILE A O 1
ATOM 3824 N N . LYS A 1 461 ? -15.377 21.060 31.104 1.00 57.03 461 LYS A N 1
ATOM 3825 C CA . LYS A 1 461 ? -14.194 21.932 31.258 1.00 57.03 461 LYS A CA 1
ATOM 3826 C C . LYS A 1 461 ? -12.882 21.157 31.056 1.00 57.03 461 LYS A C 1
ATOM 3828 O O . LYS A 1 461 ? -11.965 21.673 30.431 1.00 57.03 461 LYS A O 1
ATOM 3833 N N . SER A 1 462 ? -12.807 19.904 31.514 1.00 59.41 462 SER A N 1
ATOM 3834 C CA . SER A 1 462 ? -11.633 19.036 31.334 1.00 59.41 462 SER A CA 1
ATOM 3835 C C . SER A 1 462 ? -11.558 18.321 29.976 1.00 59.41 462 SER A C 1
ATOM 3837 O O . SER A 1 462 ? -10.679 17.482 29.782 1.00 59.41 462 SER A O 1
ATOM 3839 N N . THR A 1 463 ? -12.449 18.624 29.022 1.00 57.69 463 THR A N 1
ATOM 3840 C CA . THR A 1 463 ? -12.571 17.972 27.696 1.00 57.69 463 THR A CA 1
ATOM 3841 C C . THR A 1 463 ? -12.881 16.467 27.730 1.00 57.69 463 THR A C 1
ATOM 3843 O O . THR A 1 463 ? -12.804 15.777 26.713 1.00 57.69 463 THR A O 1
ATOM 3846 N N . GLU A 1 464 ? -13.282 15.935 28.885 1.00 63.12 464 GLU A N 1
ATOM 3847 C CA . GLU A 1 464 ? -13.628 14.520 29.051 1.00 63.12 464 GLU A CA 1
ATOM 3848 C C . GLU A 1 464 ? -15.021 14.171 28.503 1.00 63.12 464 GLU A C 1
ATOM 3850 O O . GLU A 1 464 ? -15.257 13.026 28.110 1.00 63.12 464 GLU A O 1
ATOM 3855 N N . LEU A 1 465 ? -15.945 15.139 28.473 1.00 67.44 465 LEU A N 1
ATOM 3856 C CA . LEU A 1 465 ? -17.291 14.997 27.911 1.00 67.44 465 LEU A CA 1
ATOM 3857 C C . LEU A 1 465 ? -17.624 16.154 26.967 1.00 67.44 465 LEU A C 1
ATOM 3859 O O . LEU A 1 465 ? -17.292 17.305 27.229 1.00 67.44 465 LEU A O 1
ATOM 3863 N N . SER A 1 466 ? -18.351 15.856 25.889 1.00 66.81 466 SER A N 1
ATOM 3864 C CA . SER A 1 466 ? -18.948 16.898 25.051 1.00 66.81 466 SER A CA 1
ATOM 3865 C C . SER A 1 466 ? -20.235 17.435 25.681 1.00 66.81 466 SER A C 1
ATOM 3867 O O . SER A 1 466 ? -20.941 16.708 26.385 1.00 66.81 466 SER A O 1
ATOM 3869 N N . ASN A 1 467 ? -20.592 18.680 25.355 1.00 61.75 467 ASN A N 1
ATOM 3870 C CA . ASN A 1 467 ? -21.845 19.303 25.803 1.00 61.75 467 ASN A CA 1
ATOM 3871 C C . ASN A 1 467 ? -23.082 18.457 25.463 1.00 61.75 467 ASN A C 1
ATOM 3873 O O . ASN A 1 467 ? -23.961 18.278 26.300 1.00 61.75 467 ASN A O 1
ATOM 3877 N N . SER A 1 468 ? -23.126 17.880 24.257 1.00 65.81 468 SER A N 1
ATOM 3878 C CA . SER A 1 468 ? -24.239 17.028 23.822 1.00 65.81 468 SER A CA 1
ATOM 3879 C C . SER A 1 468 ? -24.382 15.773 24.690 1.00 65.81 468 SER A C 1
ATOM 3881 O O . SER A 1 468 ? -25.489 15.437 25.109 1.00 65.81 468 SER A O 1
ATOM 3883 N N . VAL A 1 469 ? -23.269 15.100 25.006 1.00 74.19 469 VAL A N 1
ATOM 3884 C CA . VAL A 1 469 ? -23.295 13.907 25.864 1.00 74.19 469 VAL A CA 1
ATOM 3885 C C . VAL A 1 469 ? -23.681 14.289 27.291 1.00 74.19 469 VAL A C 1
ATOM 3887 O O . VAL A 1 469 ? -24.516 13.615 27.889 1.00 74.19 469 VAL A O 1
ATOM 3890 N N . ALA A 1 470 ? -23.128 15.382 27.817 1.00 73.62 470 ALA A N 1
ATOM 3891 C CA . ALA A 1 470 ? -23.420 15.858 29.162 1.00 73.62 470 ALA A CA 1
ATOM 3892 C C . ALA A 1 470 ? -24.894 16.265 29.339 1.00 73.62 470 ALA A C 1
ATOM 3894 O O . ALA A 1 470 ? -25.501 15.893 30.336 1.00 73.62 470 ALA A O 1
ATOM 3895 N N . ASN A 1 471 ? -25.512 16.931 28.357 1.00 75.06 471 ASN A N 1
ATOM 3896 C CA . ASN A 1 471 ? -26.948 17.223 28.400 1.00 75.06 471 ASN A CA 1
ATOM 3897 C C . ASN A 1 471 ? -27.793 15.942 28.495 1.00 75.06 471 ASN A C 1
ATOM 3899 O O . ASN A 1 471 ? -28.734 15.873 29.281 1.00 75.06 471 ASN A O 1
ATOM 3903 N N . GLN A 1 472 ? -27.454 14.916 27.713 1.00 80.62 472 GLN A N 1
ATOM 3904 C CA . GLN A 1 472 ? -28.194 13.656 27.746 1.00 80.62 472 GLN A CA 1
ATOM 3905 C C . GLN A 1 472 ? -28.032 12.930 29.091 1.00 80.62 472 GLN A C 1
ATOM 3907 O O . GLN A 1 472 ? -28.977 12.295 29.550 1.00 80.62 472 GLN A O 1
ATOM 3912 N N . GLU A 1 473 ? -26.853 13.003 29.719 1.00 86.00 473 GLU A N 1
ATOM 3913 C CA . GLU A 1 473 ? -26.629 12.481 31.079 1.00 86.00 473 GLU A CA 1
ATOM 3914 C C . GLU A 1 473 ? -27.420 13.298 32.121 1.00 86.00 473 GLU A C 1
ATOM 3916 O O . GLU A 1 473 ? -28.011 12.723 33.032 1.00 86.00 473 GLU A O 1
ATOM 3921 N N . GLN A 1 474 ? -27.514 14.622 31.955 1.00 84.00 474 GLN A N 1
ATOM 3922 C CA . GLN A 1 474 ? -28.296 15.491 32.836 1.00 84.00 474 GLN A CA 1
ATOM 3923 C C . GLN A 1 474 ? -29.804 15.202 32.744 1.00 84.00 474 GLN A C 1
ATOM 3925 O O . GLN A 1 474 ? -30.467 15.051 33.765 1.00 84.00 474 GLN A O 1
ATOM 3930 N N . LEU A 1 475 ? -30.340 15.035 31.532 1.00 86.31 475 LEU A N 1
ATOM 3931 C CA . LEU A 1 475 ? -31.731 14.619 31.330 1.00 86.31 475 LEU A CA 1
ATOM 3932 C C . LEU A 1 475 ? -32.009 13.255 31.979 1.00 86.31 475 LEU A C 1
ATOM 3934 O O . LEU A 1 475 ? -33.075 13.042 32.554 1.00 86.31 475 LEU A O 1
ATOM 3938 N N . ALA A 1 476 ? -31.049 12.333 31.892 1.00 90.25 476 ALA A N 1
ATOM 3939 C CA . ALA A 1 476 ? -31.189 11.009 32.471 1.00 90.25 476 ALA A CA 1
ATOM 3940 C C . ALA A 1 476 ? -31.247 11.048 34.003 1.00 90.25 476 ALA A C 1
ATOM 3942 O O . ALA A 1 476 ? -32.120 10.395 34.568 1.00 90.25 476 ALA A O 1
ATOM 3943 N N . ILE A 1 477 ? -30.392 11.826 34.685 1.00 93.12 477 ILE A N 1
ATOM 3944 C CA . ILE A 1 477 ? -30.506 11.947 36.147 1.00 93.12 477 ILE A CA 1
ATOM 3945 C C . ILE A 1 477 ? -31.833 12.596 36.554 1.00 93.12 477 ILE A C 1
ATOM 3947 O O . ILE A 1 477 ? -32.448 12.148 37.516 1.00 93.12 477 ILE A O 1
ATOM 3951 N N . THR A 1 478 ? -32.325 13.586 35.802 1.00 90.19 478 THR A N 1
ATOM 3952 C CA . THR A 1 478 ? -33.623 14.202 36.096 1.00 90.19 478 THR A CA 1
ATOM 3953 C C . THR A 1 478 ? -34.746 13.175 36.002 1.00 90.19 478 THR A C 1
ATOM 3955 O O . THR A 1 478 ? -35.556 13.076 36.916 1.00 90.19 478 THR A O 1
ATOM 3958 N N . LYS A 1 479 ? -34.775 12.377 34.927 1.00 92.19 479 LYS A N 1
ATOM 3959 C CA . LYS A 1 479 ? -35.785 11.326 34.741 1.00 92.19 479 LYS A CA 1
ATOM 3960 C C . LYS A 1 479 ? -35.684 10.230 35.801 1.00 92.19 479 LYS A C 1
ATOM 3962 O O . LYS A 1 479 ? -36.713 9.830 36.327 1.00 92.19 479 LYS A O 1
ATOM 3967 N N . LEU A 1 480 ? -34.469 9.803 36.151 1.00 95.50 480 LEU A N 1
ATOM 3968 C CA . LEU A 1 480 ? -34.234 8.845 37.233 1.00 95.50 480 LEU A CA 1
ATOM 3969 C C . LEU A 1 480 ? -34.846 9.337 38.549 1.00 95.50 480 LEU A C 1
ATOM 3971 O O . LEU A 1 480 ? -35.628 8.621 39.163 1.00 95.50 480 LEU A O 1
ATOM 3975 N N . LEU A 1 481 ? -34.501 10.558 38.966 1.00 94.56 481 LEU A N 1
ATOM 3976 C CA . LEU A 1 481 ? -34.980 11.136 40.221 1.00 94.56 481 LEU A CA 1
ATOM 3977 C C . LEU A 1 481 ? -36.497 11.352 40.197 1.00 94.56 481 LEU A C 1
ATOM 3979 O O . LEU A 1 481 ? -37.174 11.002 41.155 1.00 94.56 481 LEU A O 1
ATOM 3983 N N . ALA A 1 482 ? -37.048 11.849 39.089 1.00 91.81 482 ALA A N 1
ATOM 3984 C CA . ALA A 1 482 ? -38.490 12.013 38.928 1.00 91.81 482 ALA A CA 1
ATOM 3985 C C . ALA A 1 482 ? -39.235 10.677 39.091 1.00 91.81 482 ALA A C 1
ATOM 3987 O O . ALA A 1 482 ? -40.217 10.603 39.823 1.00 91.81 482 ALA A O 1
ATOM 3988 N N . GLY A 1 483 ? -38.708 9.601 38.495 1.00 92.38 483 GLY A N 1
ATOM 3989 C CA . GLY A 1 483 ? -39.257 8.253 38.639 1.00 92.38 483 GLY A CA 1
ATOM 3990 C C . GLY A 1 483 ? -39.118 7.668 40.049 1.00 92.38 483 GLY A C 1
ATOM 3991 O O . GLY A 1 483 ? -39.992 6.918 40.478 1.00 92.38 483 GLY A O 1
ATOM 3992 N N . MET A 1 484 ? -38.058 8.011 40.795 1.00 94.19 484 MET A N 1
ATOM 3993 C CA . MET A 1 484 ? -37.890 7.578 42.195 1.00 94.19 484 MET A CA 1
ATOM 3994 C C . MET A 1 484 ? -38.958 8.168 43.121 1.00 94.19 484 MET A C 1
ATOM 3996 O O . MET A 1 484 ? -39.401 7.488 44.041 1.00 94.19 484 MET A O 1
ATOM 4000 N N . PHE A 1 485 ? -39.362 9.417 42.877 1.00 93.31 485 PHE A N 1
ATOM 4001 C CA . PHE A 1 485 ? -40.342 10.142 43.696 1.00 93.31 485 PHE A CA 1
ATOM 4002 C C . PHE A 1 485 ? -41.749 10.175 43.085 1.00 93.31 485 PHE A C 1
ATOM 4004 O O . PHE A 1 485 ? -42.660 10.718 43.700 1.00 93.31 485 PHE A O 1
ATOM 4011 N N . ASN A 1 486 ? -41.928 9.586 41.899 1.00 88.94 486 ASN A N 1
ATOM 4012 C CA . ASN A 1 486 ? -43.173 9.580 41.133 1.00 88.94 486 ASN A CA 1
ATOM 4013 C C . ASN A 1 486 ? -43.767 10.989 40.917 1.00 88.94 486 ASN A C 1
ATOM 4015 O O . ASN A 1 486 ? -44.946 11.233 41.163 1.00 88.94 486 ASN A O 1
ATOM 4019 N N . VAL A 1 487 ? -42.918 11.924 40.485 1.00 90.12 487 VAL A N 1
ATOM 4020 C CA . VAL A 1 487 ? -43.269 13.328 40.207 1.00 90.12 487 VAL A CA 1
ATOM 4021 C C . VAL A 1 487 ? -42.958 13.693 38.758 1.00 90.12 487 VAL A C 1
ATOM 4023 O O . VAL A 1 487 ? -42.202 12.993 38.080 1.00 90.12 487 VAL A O 1
ATOM 4026 N N . ASP A 1 488 ? -43.485 14.824 38.282 1.00 86.25 488 ASP A N 1
ATOM 4027 C CA . ASP A 1 488 ? -43.037 15.392 37.011 1.00 86.25 488 ASP A CA 1
ATOM 4028 C C . ASP A 1 488 ? -41.535 15.735 37.083 1.00 86.25 488 ASP A C 1
ATOM 4030 O O . ASP A 1 488 ? -41.017 16.202 38.103 1.00 86.25 488 ASP A O 1
ATOM 4034 N N . TYR A 1 489 ? -40.817 15.529 35.979 1.00 83.19 489 TYR A N 1
ATOM 4035 C CA . TYR A 1 489 ? -39.407 15.892 35.877 1.00 83.19 489 TYR A CA 1
ATOM 4036 C C . TYR A 1 489 ? -39.174 17.391 36.111 1.00 83.19 489 TYR A C 1
ATOM 4038 O O . TYR A 1 489 ? -38.088 17.769 36.557 1.00 83.19 489 TYR A O 1
ATOM 4046 N N . ASP A 1 490 ? -40.178 18.231 35.841 1.00 82.31 490 ASP A N 1
ATOM 4047 C CA . ASP A 1 490 ? -40.151 19.662 36.110 1.00 82.31 490 ASP A CA 1
ATOM 4048 C C . ASP A 1 490 ? -40.016 19.984 37.603 1.00 82.31 490 ASP A C 1
ATOM 4050 O O . ASP A 1 490 ? -39.312 20.934 37.950 1.00 82.31 490 ASP A O 1
ATOM 4054 N N . GLU A 1 491 ? -40.582 19.166 38.495 1.00 84.44 491 GLU A N 1
ATOM 4055 C CA . GLU A 1 491 ? -40.466 19.357 39.947 1.00 84.44 491 GLU A CA 1
ATOM 4056 C C . GLU A 1 491 ? -39.044 19.080 40.461 1.00 84.44 491 GLU A C 1
ATOM 4058 O O . GLU A 1 491 ? -38.592 19.721 41.410 1.00 84.44 491 GLU A O 1
ATOM 4063 N N . ILE A 1 492 ? -38.276 18.211 39.792 1.00 84.00 492 ILE A N 1
ATOM 4064 C CA . ILE A 1 492 ? -36.857 17.975 40.117 1.00 84.00 492 ILE A CA 1
ATOM 4065 C C . ILE A 1 492 ? -35.986 19.180 39.744 1.00 84.00 492 ILE A C 1
ATOM 4067 O O . ILE A 1 492 ? -35.004 19.482 40.424 1.00 84.00 492 ILE A O 1
ATOM 4071 N N . ILE A 1 493 ? -36.317 19.869 38.650 1.00 77.94 493 ILE A N 1
ATOM 4072 C CA . ILE A 1 493 ? -35.483 20.955 38.116 1.00 77.94 493 ILE A CA 1
ATOM 4073 C C . ILE A 1 493 ? -35.976 22.346 38.493 1.00 77.94 493 ILE A C 1
ATOM 4075 O O . ILE A 1 493 ? -35.219 23.286 38.287 1.00 77.94 493 ILE A O 1
ATOM 4079 N N . LYS A 1 494 ? -37.190 22.497 39.032 1.00 71.56 494 LYS A N 1
ATOM 4080 C CA . LYS A 1 494 ? -37.877 23.773 39.308 1.00 71.56 494 LYS A CA 1
ATOM 4081 C C . LYS A 1 494 ? -36.963 24.868 39.863 1.00 71.56 494 LYS A C 1
ATOM 4083 O O . LYS A 1 494 ? -36.904 25.955 39.293 1.00 71.56 494 LYS A O 1
ATOM 4088 N N . ASP A 1 495 ? -36.166 24.534 40.876 1.00 61.56 495 ASP A N 1
ATOM 4089 C CA . ASP A 1 495 ? -35.303 25.487 41.590 1.00 61.56 495 ASP A CA 1
ATOM 4090 C C . ASP A 1 495 ? -33.942 25.713 40.899 1.00 61.56 495 ASP A C 1
ATOM 4092 O O . ASP A 1 495 ? -33.245 26.691 41.166 1.00 61.56 495 ASP A O 1
ATOM 4096 N N . ASN A 1 496 ? -33.574 24.825 39.970 1.00 61.56 496 ASN A N 1
ATOM 4097 C CA . ASN A 1 496 ? -32.250 24.723 39.349 1.00 61.56 496 ASN A CA 1
ATOM 4098 C C . ASN A 1 496 ? -32.299 24.680 37.804 1.00 61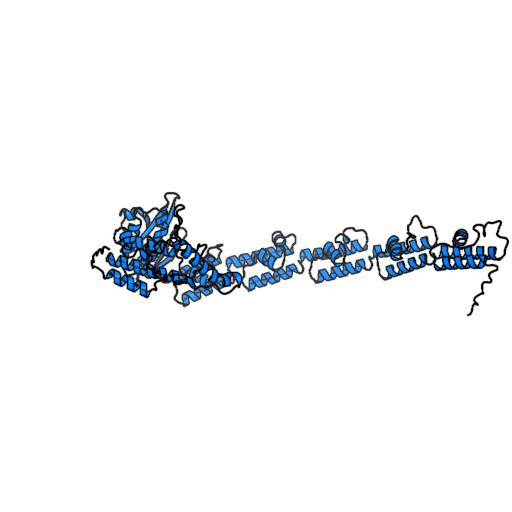.56 496 ASN A C 1
ATOM 4100 O O . ASN A 1 496 ? -31.327 24.270 37.162 1.00 61.56 496 ASN A O 1
ATOM 4104 N N . ARG A 1 497 ? -33.410 25.107 37.178 1.00 57.50 497 ARG A N 1
ATOM 4105 C CA . ARG A 1 497 ? -33.630 25.063 35.712 1.00 57.50 497 ARG A CA 1
ATOM 4106 C C . ARG A 1 497 ? -32.526 25.762 34.917 1.00 57.50 497 ARG A C 1
ATOM 4108 O O . ARG A 1 497 ? -32.147 25.320 33.839 1.00 57.50 497 ARG A O 1
ATOM 4115 N N . SER A 1 498 ? -31.981 26.833 35.469 1.00 48.47 498 SER A N 1
ATOM 4116 C CA . SER A 1 498 ? -30.894 27.640 34.907 1.00 48.47 498 SER A CA 1
ATOM 4117 C C . SER A 1 498 ? -29.540 26.927 34.791 1.00 48.47 498 SER A C 1
ATOM 4119 O O . SER A 1 498 ? -28.611 27.449 34.169 1.00 48.47 498 SER A O 1
ATOM 4121 N N . LEU A 1 499 ? -29.390 25.755 35.415 1.00 53.12 499 LEU A N 1
ATOM 4122 C CA . LEU A 1 499 ? -28.165 24.956 35.382 1.00 53.12 499 LEU A CA 1
ATOM 4123 C C . LEU A 1 499 ? -28.203 23.850 34.323 1.00 53.12 499 LEU A C 1
ATOM 4125 O O . LEU A 1 499 ? -27.223 23.111 34.175 1.00 53.12 499 LEU A O 1
ATOM 4129 N N . LEU A 1 500 ? -29.293 23.767 33.556 1.00 57.62 500 LEU A N 1
ATOM 4130 C CA . LEU A 1 500 ? -29.406 22.876 32.411 1.00 57.62 500 LEU A CA 1
ATOM 4131 C C . LEU A 1 500 ? -28.345 23.213 31.357 1.00 57.62 500 LEU A C 1
ATOM 4133 O O . LEU A 1 500 ? -28.203 24.353 30.920 1.00 57.62 500 LEU A O 1
ATOM 4137 N N . ILE A 1 501 ? -27.586 22.200 30.949 1.00 58.72 501 ILE A N 1
ATOM 4138 C CA . ILE A 1 501 ? -26.622 22.273 29.854 1.00 58.72 501 ILE A CA 1
ATOM 4139 C C . ILE A 1 501 ? -27.449 22.373 28.571 1.00 58.72 501 ILE A C 1
ATOM 4141 O O . ILE A 1 501 ? -28.181 21.433 28.263 1.00 58.72 501 ILE A O 1
ATOM 4145 N N . PRO A 1 502 ? -27.392 23.476 27.816 1.00 48.16 502 PRO A N 1
ATOM 4146 C CA . PRO A 1 502 ? -28.299 23.681 26.696 1.00 48.16 502 PRO A CA 1
ATOM 4147 C C . PRO A 1 502 ? -28.008 22.701 25.542 1.00 48.16 502 PRO A C 1
ATOM 4149 O O . PRO A 1 502 ? -26.856 22.410 25.222 1.00 48.16 502 PRO A O 1
ATOM 4152 N N . GLN A 1 503 ? -29.065 22.182 24.899 1.00 40.69 503 GLN A N 1
ATOM 4153 C CA . GLN A 1 503 ? -28.960 21.224 23.777 1.00 40.69 503 GLN A CA 1
ATOM 4154 C C . GLN A 1 503 ? -28.442 21.846 22.477 1.00 40.69 503 GLN A C 1
ATOM 4156 O O . GLN A 1 503 ? -27.925 21.147 21.605 1.00 40.69 503 GLN A O 1
ATOM 4161 N N . LYS A 1 504 ? -28.613 23.158 22.341 1.00 40.91 504 LYS A N 1
ATOM 4162 C CA . LYS A 1 504 ? -28.122 24.007 21.258 1.00 40.91 504 LYS A CA 1
ATOM 4163 C C . LYS A 1 504 ? -27.690 25.325 21.901 1.00 40.91 504 LYS A C 1
ATOM 4165 O O . LYS A 1 504 ? -28.305 25.685 22.909 1.00 40.91 504 LYS A O 1
ATOM 4170 N N . PRO A 1 505 ? -26.698 26.055 21.355 1.00 39.22 505 PRO A N 1
ATOM 4171 C CA . PRO A 1 505 ? -26.538 27.459 21.726 1.00 39.22 505 PRO A CA 1
ATOM 4172 C C . PRO A 1 505 ? -27.923 28.121 21.657 1.00 39.22 505 PRO A C 1
ATOM 4174 O O . PRO A 1 505 ? -28.711 27.724 20.784 1.00 39.22 505 PRO A O 1
ATOM 4177 N N . PRO A 1 506 ? -28.276 29.030 22.590 1.00 38.12 506 PRO A N 1
ATOM 4178 C CA . PRO A 1 506 ? -29.550 29.731 22.516 1.00 38.12 506 PRO A CA 1
ATOM 4179 C C . PRO A 1 506 ? -29.721 30.189 21.072 1.00 38.12 506 PRO A C 1
ATOM 4181 O O . PRO A 1 506 ? -28.811 30.805 20.519 1.00 38.12 506 PRO A O 1
ATOM 4184 N N . ARG A 1 507 ? -30.818 29.778 20.419 1.00 33.94 507 ARG A N 1
ATOM 4185 C CA . ARG A 1 507 ? -31.124 30.268 19.075 1.00 33.94 507 ARG A CA 1
ATOM 4186 C C . ARG A 1 507 ? -31.200 31.780 19.214 1.00 33.94 507 ARG A C 1
ATOM 4188 O O . ARG A 1 507 ? -32.186 32.295 19.736 1.00 33.94 507 ARG A O 1
ATOM 4195 N N . SER A 1 508 ? -30.152 32.471 18.791 1.00 39.50 508 SER A N 1
ATOM 4196 C CA . SER A 1 508 ? -30.117 33.914 18.644 1.00 39.50 508 SER A CA 1
ATOM 4197 C C . SER A 1 508 ? -30.983 34.271 17.440 1.00 39.50 508 SER A C 1
ATOM 4199 O O . SER A 1 508 ? -30.500 34.718 16.405 1.00 39.50 508 SER A O 1
ATOM 4201 N N . ASN A 1 509 ? -32.285 34.036 17.548 1.00 33.81 509 ASN A N 1
ATOM 4202 C CA . ASN A 1 509 ? -33.241 34.601 16.619 1.00 33.81 509 ASN A CA 1
ATOM 4203 C C . ASN A 1 509 ? -33.653 35.961 17.187 1.00 33.81 509 ASN A C 1
ATOM 4205 O O . ASN A 1 509 ? -34.775 36.133 17.643 1.00 33.81 509 ASN A O 1
ATOM 4209 N N . ALA A 1 510 ? -32.716 36.913 17.171 1.00 38.16 510 ALA A N 1
ATOM 4210 C CA . ALA A 1 510 ? -33.031 38.343 17.206 1.00 38.16 510 ALA A CA 1
ATOM 4211 C C . ALA A 1 510 ? -33.327 38.885 15.792 1.00 38.16 510 ALA A C 1
ATOM 4213 O O . ALA A 1 510 ? -33.406 40.087 15.587 1.00 38.16 510 ALA A O 1
ATOM 4214 N N . PHE A 1 511 ? -33.502 37.997 14.809 1.00 37.38 511 PHE A N 1
ATOM 4215 C CA . PHE A 1 511 ? -33.947 38.343 13.465 1.00 37.38 511 PHE A CA 1
ATOM 4216 C C . PHE A 1 511 ? -35.265 37.624 13.169 1.00 37.38 511 PHE A C 1
ATOM 4218 O O . PHE A 1 511 ? -35.339 36.709 12.349 1.00 37.38 511 PHE A O 1
ATOM 4225 N N . THR A 1 512 ? -36.330 38.022 13.860 1.00 37.12 512 THR A N 1
ATOM 4226 C CA . THR A 1 512 ? -37.638 38.058 13.198 1.00 37.12 512 THR A CA 1
ATOM 4227 C C . THR A 1 512 ? -37.532 39.127 12.116 1.00 37.12 512 THR A C 1
ATOM 4229 O O . THR A 1 512 ? -37.113 40.242 12.410 1.00 37.12 512 THR A O 1
ATOM 4232 N N . LYS A 1 513 ? -37.848 38.784 10.864 1.00 38.69 513 LYS A N 1
ATOM 4233 C CA . LYS A 1 513 ? -37.675 39.617 9.655 1.00 38.69 513 LYS A CA 1
ATOM 4234 C C . LYS A 1 513 ? -38.417 40.976 9.665 1.00 38.69 513 LYS A C 1
ATOM 4236 O O . LYS A 1 513 ? -38.462 41.632 8.634 1.00 38.69 513 LYS A O 1
ATOM 4241 N N . GLU A 1 514 ? -38.983 41.410 10.789 1.00 40.97 514 GLU A N 1
ATOM 4242 C CA . GLU A 1 514 ? -39.980 42.485 10.848 1.00 40.97 514 GLU A CA 1
ATOM 4243 C C . GLU A 1 514 ? -39.697 43.588 11.884 1.00 40.97 514 GLU A C 1
ATOM 4245 O O . GLU A 1 514 ? -40.427 44.574 11.928 1.00 40.97 514 GLU A O 1
ATOM 4250 N N . THR A 1 515 ? -38.633 43.508 12.692 1.00 46.81 515 THR A N 1
ATOM 4251 C CA . THR A 1 515 ? -38.327 44.563 13.680 1.00 46.81 515 THR A CA 1
ATOM 4252 C C . THR A 1 515 ? -37.250 45.522 13.172 1.00 46.81 515 THR A C 1
ATOM 4254 O O . THR A 1 515 ? -36.105 45.121 12.968 1.00 46.81 515 THR A O 1
ATOM 4257 N N . LYS A 1 516 ? -37.607 46.802 12.981 1.00 52.62 516 LYS A N 1
ATOM 4258 C CA . LYS A 1 516 ? -36.647 47.890 12.720 1.00 52.62 516 LYS A CA 1
ATOM 4259 C C . LYS A 1 516 ? -35.699 48.021 13.919 1.00 52.62 516 LYS A C 1
ATOM 4261 O O . LYS A 1 516 ? -36.166 48.206 15.038 1.00 52.62 516 LYS A O 1
ATOM 4266 N N . PHE A 1 517 ? -34.392 47.933 13.682 1.00 51.28 517 PHE A N 1
ATOM 4267 C CA . PHE A 1 517 ? -33.379 48.153 14.717 1.00 51.28 517 PHE A CA 1
ATOM 4268 C C . PHE A 1 517 ? -33.386 49.605 15.196 1.00 51.28 517 PHE A C 1
ATOM 4270 O O . PHE A 1 517 ? -33.502 50.531 14.391 1.00 51.28 517 PHE A O 1
ATOM 4277 N N . THR A 1 518 ? -33.193 49.814 16.496 1.00 60.81 518 THR A N 1
ATOM 4278 C CA . THR A 1 518 ? -32.878 51.140 17.035 1.00 60.81 518 THR A CA 1
ATOM 4279 C C . THR A 1 518 ? -31.412 51.494 16.765 1.00 60.81 518 THR A C 1
ATOM 4281 O O . THR A 1 518 ? -30.541 50.623 16.679 1.00 60.81 518 THR A O 1
ATOM 4284 N N . GLN A 1 519 ? -31.097 52.791 16.691 1.00 59.50 519 GLN A N 1
ATOM 4285 C CA . GLN A 1 519 ? -29.722 53.266 16.483 1.00 59.50 519 GLN A CA 1
ATOM 4286 C C . GLN A 1 519 ? -28.750 52.746 17.560 1.00 59.50 519 GLN A C 1
ATOM 4288 O O . GLN A 1 519 ? -27.604 52.428 17.259 1.00 59.50 519 GLN A O 1
ATOM 4293 N N . LYS A 1 520 ? -29.205 52.596 18.814 1.00 55.75 520 LYS A N 1
ATOM 4294 C CA . LYS A 1 520 ? -28.387 52.042 19.909 1.00 55.75 520 LYS A CA 1
ATOM 4295 C C . LYS A 1 520 ? -28.018 50.574 19.677 1.00 55.75 520 LYS A C 1
ATOM 4297 O O . LYS A 1 520 ? -26.889 50.181 19.964 1.00 55.75 520 LYS A O 1
ATOM 4302 N N . GLU A 1 521 ? -28.940 49.771 19.152 1.00 53.53 521 GLU A N 1
ATOM 4303 C CA . GLU A 1 521 ? -28.700 48.351 18.871 1.00 53.53 521 GLU A CA 1
ATOM 4304 C C . GLU A 1 521 ? -27.731 48.163 17.700 1.00 53.53 521 GLU A C 1
ATOM 4306 O O . GLU A 1 521 ? -26.837 47.314 17.773 1.00 53.53 521 GLU A O 1
ATOM 4311 N N . LEU A 1 522 ? -27.852 49.000 16.663 1.00 56.72 522 LEU A N 1
ATOM 4312 C CA . LEU A 1 522 ? -26.910 49.041 15.542 1.00 56.72 522 LEU A CA 1
ATOM 4313 C C . LEU A 1 522 ? -25.509 49.457 15.993 1.00 56.72 522 LEU A C 1
ATOM 4315 O O . LEU A 1 522 ? -24.545 48.759 15.683 1.00 56.72 522 LEU A O 1
ATOM 4319 N N . SER A 1 523 ? -25.394 50.527 16.786 1.00 59.09 523 SER A N 1
ATOM 4320 C CA . SER A 1 523 ? -24.108 50.966 17.341 1.00 59.09 523 SER A CA 1
ATOM 4321 C C . SER A 1 523 ? -23.460 49.886 18.208 1.00 59.09 523 SER A C 1
ATOM 4323 O O . SER A 1 523 ? -22.255 49.661 18.123 1.00 59.09 523 SER A O 1
ATOM 4325 N N . TYR A 1 524 ? -24.248 49.162 19.007 1.00 58.03 524 TYR A N 1
ATOM 4326 C CA . TYR A 1 524 ? -23.735 48.039 19.789 1.00 58.03 524 TYR A CA 1
ATOM 4327 C C . TYR A 1 524 ? -23.272 46.871 18.905 1.00 58.03 524 TYR A C 1
ATOM 4329 O O . TYR A 1 524 ? -22.192 46.334 19.148 1.00 58.03 524 TYR A O 1
ATOM 4337 N N . ALA A 1 525 ? -24.039 46.504 17.867 1.00 57.97 525 ALA A N 1
ATOM 4338 C CA . ALA A 1 525 ? -23.651 45.460 16.904 1.00 57.97 525 ALA A CA 1
ATOM 4339 C C . ALA A 1 525 ? -22.308 45.789 16.267 1.00 57.97 525 ALA A C 1
ATOM 4341 O O . ALA A 1 525 ? -21.399 44.960 16.225 1.00 57.97 525 ALA A O 1
ATOM 4342 N N . PHE A 1 526 ? -22.217 47.021 15.772 1.00 62.69 526 PHE A N 1
ATOM 4343 C CA . PHE A 1 526 ? -21.054 47.518 15.075 1.00 62.69 526 PHE A CA 1
ATOM 4344 C C . PHE A 1 526 ? -19.832 47.480 15.991 1.00 62.69 526 PHE A C 1
ATOM 4346 O O . PHE A 1 526 ? -18.839 46.853 15.641 1.00 62.69 526 PHE A O 1
ATOM 4353 N N . ASN A 1 527 ? -19.938 48.027 17.206 1.00 64.25 527 ASN A N 1
ATOM 4354 C CA . ASN A 1 527 ? -18.844 48.025 18.180 1.00 64.25 527 ASN A CA 1
ATOM 4355 C C . ASN A 1 527 ? -18.436 46.610 18.614 1.00 64.25 527 ASN A C 1
ATOM 4357 O O . ASN A 1 527 ? -17.250 46.335 18.794 1.00 64.25 527 ASN A O 1
ATOM 4361 N N . PHE A 1 528 ? -19.400 45.699 18.761 1.00 65.38 528 PHE A N 1
ATOM 4362 C CA . PHE A 1 528 ? -19.139 44.298 19.084 1.00 65.38 528 PHE A CA 1
ATOM 4363 C C . PHE A 1 528 ? -18.305 43.615 17.993 1.00 65.38 528 PHE A C 1
ATOM 4365 O O . PHE A 1 528 ? -17.247 43.056 18.290 1.00 65.38 528 PHE A O 1
ATOM 4372 N N . TYR A 1 529 ? -18.748 43.681 16.734 1.00 64.88 529 TYR A N 1
ATOM 4373 C CA . TYR A 1 529 ? -18.033 43.043 15.628 1.00 64.88 529 TYR A CA 1
ATOM 4374 C C . TYR A 1 529 ? -16.711 43.743 15.329 1.00 64.88 529 TYR A C 1
ATOM 4376 O O . TYR A 1 529 ? -15.720 43.063 15.092 1.00 64.88 529 TYR A O 1
ATOM 4384 N N . PHE A 1 530 ? -16.667 45.073 15.401 1.00 72.56 530 PHE A N 1
ATOM 4385 C CA . PHE A 1 530 ? -15.441 45.847 15.232 1.00 72.56 530 PHE A CA 1
ATOM 4386 C C . PHE A 1 530 ? -14.371 45.438 16.254 1.00 72.56 530 PHE A C 1
ATOM 4388 O O . PHE A 1 530 ? -13.241 45.134 15.872 1.00 72.56 530 PHE A O 1
ATOM 4395 N N . SER A 1 531 ? -14.738 45.337 17.539 1.00 69.31 531 SER A N 1
ATOM 4396 C CA . SER A 1 531 ? -13.812 44.894 18.589 1.00 69.31 531 SER A CA 1
ATOM 4397 C C . SER A 1 531 ? -13.341 43.453 18.378 1.00 69.31 531 SER A C 1
ATOM 4399 O O . SER A 1 531 ? -12.150 43.163 18.514 1.00 69.31 531 SER A O 1
ATOM 4401 N N . LEU A 1 532 ? -14.261 42.549 18.018 1.00 69.44 532 LEU A N 1
ATOM 4402 C CA . LEU A 1 532 ? -13.946 41.148 17.740 1.00 69.44 532 LEU A CA 1
ATOM 4403 C C . LEU A 1 532 ? -12.968 41.019 16.568 1.00 69.44 532 LEU A C 1
ATOM 4405 O O . LEU A 1 532 ? -11.946 40.351 16.708 1.00 69.44 532 LEU A O 1
ATOM 4409 N N . PHE A 1 533 ? -13.271 41.661 15.435 1.00 73.19 533 PHE A N 1
ATOM 4410 C CA . PHE A 1 533 ? -12.434 41.605 14.241 1.00 73.19 533 PHE A CA 1
ATOM 4411 C C . PHE A 1 533 ? -11.041 42.149 14.528 1.00 73.19 533 PHE A C 1
ATOM 4413 O O . PHE A 1 533 ? -10.079 41.428 14.298 1.00 73.19 533 PHE A O 1
ATOM 4420 N N . ASN A 1 534 ? -10.913 43.335 15.127 1.00 78.38 534 ASN A N 1
ATOM 4421 C CA . ASN A 1 534 ? -9.601 43.918 15.433 1.00 78.38 534 ASN A CA 1
ATOM 4422 C C . ASN A 1 534 ? -8.692 42.983 16.239 1.00 78.38 534 ASN A C 1
ATOM 4424 O O . ASN A 1 534 ? -7.492 42.932 15.988 1.00 78.38 534 ASN A O 1
ATOM 4428 N N . GLN A 1 535 ? -9.253 42.203 17.161 1.00 74.44 535 GLN A N 1
ATOM 4429 C CA . GLN A 1 535 ? -8.468 41.304 18.005 1.00 74.44 535 GLN A CA 1
ATOM 4430 C C . GLN A 1 535 ? -8.096 39.985 17.321 1.00 74.44 535 GLN A C 1
ATOM 4432 O O . GLN A 1 535 ? -7.051 39.419 17.630 1.00 74.44 535 GLN A O 1
ATOM 4437 N N . ILE A 1 536 ? -8.903 39.496 16.374 1.00 70.81 536 ILE A N 1
ATOM 4438 C CA . ILE A 1 536 ? -8.582 38.278 15.608 1.00 70.81 536 ILE A CA 1
ATOM 4439 C C . ILE A 1 536 ? -7.805 38.571 14.320 1.00 70.81 536 ILE A C 1
ATOM 4441 O O . ILE A 1 536 ? -7.221 37.653 13.747 1.00 70.81 536 ILE A O 1
ATOM 4445 N N . THR A 1 537 ? -7.775 39.822 13.853 1.00 78.62 537 THR A N 1
ATOM 4446 C CA . THR A 1 537 ? -7.111 40.213 12.602 1.00 78.62 537 THR A CA 1
ATOM 4447 C C . THR A 1 537 ? -5.626 39.869 12.616 1.00 78.62 537 THR A C 1
ATOM 4449 O O . THR A 1 537 ? -5.133 39.322 11.635 1.00 78.62 537 THR A O 1
ATOM 4452 N N . ASN A 1 538 ? -4.923 40.083 13.730 1.00 70.44 538 ASN A N 1
ATOM 4453 C CA . ASN A 1 538 ? -3.503 39.729 13.828 1.00 70.44 538 ASN A CA 1
ATOM 4454 C C . ASN A 1 538 ? -3.273 38.212 13.729 1.00 70.44 538 ASN A C 1
ATOM 4456 O O . ASN A 1 538 ? -2.340 37.764 13.066 1.00 70.44 538 ASN A O 1
ATOM 4460 N N . PHE A 1 539 ? -4.165 37.398 14.298 1.00 72.31 539 PHE A N 1
ATOM 4461 C CA . PHE A 1 539 ? -4.144 35.949 14.085 1.00 72.31 539 PHE A CA 1
ATOM 4462 C C . PHE A 1 539 ? -4.381 35.598 12.604 1.00 72.31 539 PHE A C 1
ATOM 4464 O O . PHE A 1 539 ? -3.635 34.807 12.026 1.00 72.31 539 PHE A O 1
ATOM 4471 N N . LEU A 1 540 ? -5.397 36.200 11.975 1.00 68.19 540 LEU A N 1
ATOM 4472 C CA . LEU A 1 540 ? -5.801 35.885 10.599 1.00 68.19 540 LEU A CA 1
ATOM 4473 C C . LEU A 1 540 ? -4.782 36.338 9.545 1.00 68.19 540 LEU A C 1
ATOM 4475 O O . LEU A 1 540 ? -4.560 35.619 8.572 1.00 68.19 540 LEU A O 1
ATOM 4479 N N . LEU A 1 541 ? -4.181 37.514 9.722 1.00 75.06 541 LEU A N 1
ATOM 4480 C CA . LEU A 1 541 ? -3.289 38.136 8.741 1.00 75.06 541 LEU A CA 1
ATOM 4481 C C . LEU A 1 541 ? -1.809 37.885 9.051 1.00 75.06 541 LEU A C 1
ATOM 4483 O O . LEU A 1 541 ? -1.039 37.602 8.134 1.00 75.06 541 LEU A O 1
ATOM 4487 N N . ASN A 1 542 ? -1.419 37.916 10.329 1.00 72.38 542 ASN A N 1
ATOM 4488 C CA . ASN A 1 542 ? -0.011 37.874 10.741 1.00 72.38 542 ASN A CA 1
ATOM 4489 C C . ASN A 1 542 ? 0.418 36.503 11.296 1.00 72.38 542 ASN A C 1
ATOM 4491 O O . ASN A 1 542 ? 1.566 36.345 11.706 1.00 72.38 542 ASN A O 1
ATOM 4495 N N . LYS A 1 543 ? -0.473 35.494 11.287 1.00 71.88 543 LYS A N 1
ATOM 4496 C CA . LYS A 1 543 ? -0.242 34.142 11.845 1.00 71.88 543 LYS A CA 1
ATOM 4497 C C . LYS A 1 543 ? 0.202 34.150 13.315 1.00 71.88 543 LYS A C 1
ATOM 4499 O O . LYS A 1 543 ? 0.907 33.240 13.753 1.00 71.88 543 LYS A O 1
ATOM 4504 N N . GLU A 1 544 ? -0.199 35.171 14.067 1.00 74.19 544 GLU A N 1
ATOM 4505 C CA . GLU A 1 544 ? 0.040 35.232 15.508 1.00 74.19 544 GLU A CA 1
ATOM 4506 C C . GLU A 1 544 ? -0.751 34.145 16.248 1.00 74.19 544 GLU A C 1
ATOM 4508 O O . GLU A 1 544 ? -1.563 33.431 15.660 1.00 74.19 544 GLU A O 1
ATOM 4513 N N . ASN A 1 545 ? -0.508 33.981 17.549 1.00 66.19 545 ASN A N 1
ATOM 4514 C CA . ASN A 1 545 ? -1.253 33.011 18.349 1.00 66.19 545 ASN A CA 1
ATOM 4515 C C . ASN A 1 545 ? -2.742 33.381 18.412 1.00 66.19 545 ASN A C 1
ATOM 4517 O O . ASN A 1 545 ? -3.107 34.553 18.491 1.00 66.19 545 ASN A O 1
ATOM 4521 N N . PHE A 1 546 ? -3.610 32.367 18.403 1.00 60.75 546 PHE A N 1
ATOM 4522 C CA . PHE A 1 546 ? -5.054 32.577 18.478 1.00 60.75 546 PHE A CA 1
ATOM 4523 C C . PHE A 1 546 ? -5.435 33.260 19.807 1.00 60.75 546 PHE A C 1
ATOM 4525 O O . PHE A 1 546 ? -5.070 32.745 20.869 1.00 60.75 546 PHE A O 1
ATOM 4532 N N . PRO A 1 547 ? -6.174 34.387 19.790 1.00 58.62 547 PRO A N 1
ATOM 4533 C CA . PRO A 1 547 ? -6.539 35.096 21.009 1.00 58.62 547 PRO A CA 1
ATOM 4534 C C . PRO A 1 547 ? -7.606 34.301 21.763 1.00 58.62 547 PRO A C 1
ATOM 4536 O O . PRO A 1 547 ? -8.796 34.329 21.451 1.00 58.62 547 PRO A O 1
ATOM 4539 N N . HIS A 1 548 ? -7.170 33.553 22.773 1.00 48.56 548 HIS A N 1
ATOM 4540 C CA . HIS A 1 548 ? -8.071 32.773 23.619 1.00 48.56 548 HIS A CA 1
ATOM 4541 C C . HIS A 1 548 ? -8.958 33.649 24.504 1.00 48.56 548 HIS A C 1
ATOM 4543 O O . HIS A 1 548 ? -10.015 33.192 24.928 1.00 48.56 548 HIS A O 1
ATOM 4549 N N . ILE A 1 549 ? -8.547 34.891 24.760 1.00 57.56 549 ILE A N 1
ATOM 4550 C CA . ILE A 1 549 ? -9.284 35.891 25.530 1.00 57.56 549 ILE A CA 1
ATOM 4551 C C . ILE A 1 549 ? -9.391 37.145 24.665 1.00 57.56 549 ILE A C 1
ATOM 4553 O O . ILE A 1 549 ? -8.384 37.602 24.128 1.00 57.56 549 ILE A O 1
ATOM 4557 N N . ILE A 1 550 ? -10.597 37.686 24.533 1.00 56.19 550 ILE A N 1
ATOM 4558 C CA . ILE A 1 550 ? -10.892 38.920 23.801 1.00 56.19 550 ILE A CA 1
ATOM 4559 C C . ILE A 1 550 ? -11.627 39.914 24.698 1.00 56.19 550 ILE A C 1
ATOM 4561 O O . ILE A 1 550 ? -12.374 39.517 25.586 1.00 56.19 550 ILE A O 1
ATOM 4565 N N . GLN A 1 551 ? -11.456 41.207 24.450 1.00 60.84 551 GLN A N 1
ATOM 4566 C CA . GLN A 1 551 ? -12.193 42.288 25.097 1.00 60.84 551 GLN A CA 1
ATOM 4567 C C . GLN A 1 551 ? -13.395 42.705 24.252 1.00 60.84 551 GLN A C 1
ATOM 4569 O O . GLN A 1 551 ? -13.258 43.183 23.126 1.00 60.84 551 GLN A O 1
ATOM 4574 N N . LEU A 1 552 ? -14.596 42.537 24.783 1.00 61.31 552 LEU A N 1
ATOM 4575 C CA . LEU A 1 552 ? -15.834 42.981 24.151 1.00 61.31 552 LEU A CA 1
ATOM 4576 C C . LEU A 1 552 ? -16.381 44.215 24.884 1.00 61.31 552 LEU A C 1
ATOM 4578 O O . LEU A 1 552 ? -16.026 44.439 26.039 1.00 61.31 552 LEU A O 1
ATOM 4582 N N . PRO A 1 553 ? -17.295 44.998 24.275 1.00 54.62 553 PRO A N 1
ATOM 4583 C CA . PRO A 1 553 ? -17.844 46.212 24.893 1.00 54.62 553 PRO A CA 1
ATOM 4584 C C . PRO A 1 553 ? -18.510 46.027 26.266 1.00 54.62 553 PRO A C 1
ATOM 4586 O O . PRO A 1 553 ? -18.826 47.012 26.922 1.00 54.62 553 PRO A O 1
ATOM 4589 N N . ARG A 1 554 ? -18.782 44.784 26.679 1.00 52.66 554 ARG A N 1
ATOM 4590 C CA . ARG A 1 554 ? -19.361 44.457 27.988 1.00 52.66 554 ARG A CA 1
ATOM 4591 C C . ARG A 1 554 ? -18.413 43.708 28.926 1.00 52.66 554 ARG A C 1
ATOM 4593 O O . ARG A 1 554 ? -18.844 43.396 30.018 1.00 52.66 554 ARG A O 1
ATOM 4600 N N . GLY A 1 555 ? -17.171 43.433 28.526 1.00 52.00 555 GLY A N 1
ATOM 4601 C CA . GLY A 1 555 ? -16.202 42.702 29.345 1.00 52.00 555 GLY A CA 1
ATOM 4602 C C . GLY A 1 555 ? -15.346 41.727 28.539 1.00 52.00 555 GLY A C 1
ATOM 4603 O O . GLY A 1 555 ? -15.487 41.593 27.320 1.00 52.00 555 GLY A O 1
ATOM 4604 N N . SER A 1 556 ? -14.446 41.030 29.229 1.00 48.09 556 SER A N 1
ATOM 4605 C CA . SER A 1 556 ? -13.594 40.005 28.623 1.00 48.09 556 SER A CA 1
ATOM 4606 C C . SER A 1 556 ? -14.381 38.726 28.319 1.00 48.09 556 SER A C 1
ATOM 4608 O O . SER A 1 556 ? -15.215 38.297 29.109 1.00 48.09 556 SER A O 1
ATOM 4610 N N . ALA A 1 557 ? -14.085 38.068 27.200 1.00 49.47 557 ALA A N 1
ATOM 4611 C CA . ALA A 1 557 ? -14.686 36.802 26.795 1.00 49.47 557 ALA A CA 1
ATOM 4612 C C . ALA A 1 557 ? -13.617 35.791 26.367 1.00 49.47 557 ALA A C 1
ATOM 4614 O O . ALA A 1 557 ? -12.607 36.154 25.772 1.00 49.47 557 ALA A O 1
ATOM 4615 N N . ILE A 1 558 ? -13.855 34.507 26.640 1.00 46.19 558 ILE A N 1
ATOM 4616 C CA . ILE A 1 558 ? -12.960 33.410 26.247 1.00 46.19 558 ILE A CA 1
ATOM 4617 C C . ILE A 1 558 ? -13.488 32.758 24.966 1.00 46.19 558 ILE A C 1
ATOM 4619 O O . ILE A 1 558 ? -14.631 32.295 24.933 1.00 46.19 558 ILE A O 1
ATOM 4623 N N . ILE A 1 559 ? -12.658 32.661 23.924 1.00 47.31 559 ILE A N 1
ATOM 4624 C CA . ILE A 1 559 ? -13.022 31.964 22.686 1.00 47.31 559 ILE A CA 1
ATOM 4625 C C . ILE A 1 559 ? -12.700 30.471 22.815 1.00 47.31 559 ILE A C 1
ATOM 4627 O O . ILE A 1 559 ? -11.542 30.049 22.808 1.00 47.31 559 ILE A O 1
ATOM 4631 N N . LEU A 1 560 ? -13.748 29.648 22.879 1.00 43.97 560 LEU A N 1
ATOM 4632 C CA . LEU A 1 560 ? -13.642 28.190 22.851 1.00 43.97 560 LEU A CA 1
ATOM 4633 C C . LEU A 1 560 ? -13.793 27.697 21.404 1.00 43.97 560 LEU A C 1
ATOM 4635 O O . LEU A 1 560 ? -14.891 27.699 20.850 1.00 43.97 560 LEU A O 1
ATOM 4639 N N . GLY A 1 561 ? -12.691 27.267 20.785 1.00 38.34 561 GLY A N 1
ATOM 4640 C CA . GLY A 1 561 ? -12.660 26.760 19.408 1.00 38.34 561 GLY A CA 1
ATOM 4641 C C . GLY A 1 561 ? -13.361 25.407 19.248 1.00 38.34 561 GLY A C 1
ATOM 4642 O O . GLY A 1 561 ? -12.704 24.372 19.151 1.00 38.34 561 GLY A O 1
ATOM 4643 N N . VAL A 1 562 ? -14.697 25.394 19.232 1.00 32.75 562 VAL A N 1
ATOM 4644 C CA . VAL A 1 562 ? -15.496 24.165 19.117 1.00 32.75 562 VAL A CA 1
ATOM 4645 C C . VAL A 1 562 ? -16.603 24.328 18.064 1.00 32.75 562 VAL A C 1
ATOM 4647 O O . VAL A 1 562 ? -17.669 24.861 18.355 1.00 32.75 562 VAL A O 1
ATOM 4650 N N . GLY A 1 563 ? -16.375 23.804 16.852 1.00 38.44 563 GLY A N 1
ATOM 4651 C CA . GLY A 1 563 ? -17.398 23.596 15.807 1.00 38.44 563 GLY A CA 1
ATOM 4652 C C . GLY A 1 563 ? -17.713 24.784 14.876 1.00 38.44 563 GLY A C 1
ATOM 4653 O O . GLY A 1 563 ? -17.144 25.862 15.000 1.00 38.44 563 GLY A O 1
ATOM 4654 N N . GLN A 1 564 ? -18.635 24.566 13.925 1.00 30.45 564 GLN A N 1
ATOM 4655 C CA . GLN A 1 564 ? -19.178 25.573 12.991 1.00 30.45 564 GLN A CA 1
ATOM 4656 C C . GLN A 1 564 ? -20.222 26.476 13.682 1.00 30.45 564 GLN A C 1
ATOM 4658 O O . GLN A 1 564 ? -21.406 26.433 13.351 1.00 30.45 564 GLN A O 1
ATOM 4663 N N . ASN A 1 565 ? -19.814 27.254 14.682 1.00 41.94 565 ASN A N 1
ATOM 4664 C CA . ASN A 1 565 ? -20.722 28.168 15.381 1.00 41.94 565 ASN A CA 1
ATOM 4665 C C . ASN A 1 565 ? -20.567 29.606 14.859 1.00 41.94 565 ASN A C 1
ATOM 4667 O O . ASN A 1 565 ? -19.451 30.103 14.737 1.00 41.94 565 ASN A O 1
ATOM 4671 N N . LEU A 1 566 ? -21.691 30.277 14.579 1.00 40.81 566 LEU A N 1
ATOM 4672 C CA . LEU A 1 566 ? -21.741 31.722 14.332 1.00 40.81 566 LEU A CA 1
ATOM 4673 C C . LEU A 1 566 ? -21.591 32.484 15.659 1.00 40.81 566 LEU A C 1
ATOM 4675 O O . LEU A 1 566 ? -22.261 32.151 16.637 1.00 40.81 566 LEU A O 1
ATOM 4679 N N . ILE A 1 567 ? -20.745 33.516 15.680 1.00 48.84 567 ILE A N 1
ATOM 4680 C CA . ILE A 1 567 ? -20.653 34.482 16.784 1.00 48.84 567 ILE A CA 1
ATOM 4681 C C . ILE A 1 567 ? -21.651 35.607 16.491 1.00 48.84 567 ILE A C 1
ATOM 4683 O O . ILE A 1 567 ? -21.571 36.223 15.432 1.00 48.84 567 ILE A O 1
ATOM 4687 N N . VAL A 1 568 ? -22.594 35.860 17.401 1.00 46.97 568 VAL A N 1
ATOM 4688 C CA . VAL A 1 568 ? -23.681 36.837 17.208 1.00 46.97 568 VAL A CA 1
ATOM 4689 C C . VAL A 1 568 ? -23.948 37.602 18.511 1.00 46.97 568 VAL A C 1
ATOM 4691 O O . VAL A 1 568 ? -24.016 36.962 19.564 1.00 46.97 568 VAL A O 1
ATOM 4694 N N . PRO A 1 569 ? -24.120 38.938 18.479 1.00 44.00 569 PRO A N 1
ATOM 4695 C CA . PRO A 1 569 ? -24.518 39.713 19.648 1.00 44.00 569 PRO A CA 1
ATOM 4696 C C . PRO A 1 569 ? -25.969 39.390 20.036 1.00 44.00 569 PRO A C 1
ATOM 4698 O O . PRO A 1 569 ? -26.840 39.243 19.177 1.00 44.00 569 PRO A O 1
ATOM 4701 N N . SER A 1 570 ? -26.241 39.282 21.340 1.00 44.88 570 SER A N 1
ATOM 4702 C CA . SER A 1 570 ? -27.598 39.096 21.870 1.00 44.88 570 SER A CA 1
ATOM 4703 C C . SER A 1 570 ? -28.132 40.409 22.430 1.00 44.88 570 SER A C 1
ATOM 4705 O O . SER A 1 570 ? -27.518 40.990 23.322 1.00 44.88 570 SER A O 1
ATOM 4707 N N . TYR A 1 571 ? -29.294 40.844 21.940 1.00 44.91 571 TYR A N 1
ATOM 4708 C CA . TYR A 1 571 ? -29.971 42.070 22.390 1.00 44.91 571 TYR A CA 1
ATOM 4709 C C . TYR A 1 571 ? -31.022 41.820 23.471 1.00 44.91 571 TYR A C 1
ATOM 4711 O O . TYR A 1 571 ? -31.310 42.705 24.268 1.00 44.91 571 TYR A O 1
ATOM 4719 N N . ASN A 1 572 ? -31.544 40.594 23.544 1.00 40.31 572 ASN A N 1
ATOM 4720 C CA . ASN A 1 572 ? -32.541 40.200 24.531 1.00 40.31 572 ASN A CA 1
ATOM 4721 C C . ASN A 1 572 ? -31.901 39.371 25.647 1.00 40.31 572 ASN A C 1
ATOM 4723 O O . ASN A 1 572 ? -31.061 38.502 25.386 1.00 40.31 572 ASN A O 1
ATOM 4727 N N . LEU A 1 573 ? -32.350 39.599 26.886 1.00 38.53 573 LEU A N 1
ATOM 4728 C CA . LEU A 1 573 ? -32.138 38.657 27.983 1.00 38.53 573 LEU A CA 1
ATOM 4729 C C . LEU A 1 573 ? -32.737 37.300 27.564 1.00 38.53 573 LEU A C 1
ATOM 4731 O O . LEU A 1 573 ? -33.886 37.256 27.109 1.00 38.53 573 LEU A O 1
ATOM 4735 N N . PRO A 1 574 ? -31.994 36.184 27.656 1.00 38.28 574 PRO A N 1
ATOM 4736 C CA . PRO A 1 574 ? -32.542 34.887 27.294 1.00 38.28 574 PRO A CA 1
ATOM 4737 C C . PRO A 1 574 ? -33.743 34.563 28.192 1.00 38.28 574 PRO A C 1
ATOM 4739 O O . PRO A 1 574 ? -33.684 34.738 29.407 1.00 38.28 574 PRO A O 1
ATOM 4742 N N . LYS A 1 575 ? -34.827 34.027 27.605 1.00 36.91 575 LYS A N 1
ATOM 4743 C CA . LYS A 1 575 ? -36.025 33.570 28.348 1.00 36.91 575 LYS A CA 1
ATOM 4744 C C . LYS A 1 575 ? -35.703 32.529 29.437 1.00 36.91 575 LYS A C 1
ATOM 4746 O O . LYS A 1 575 ? -36.521 32.288 30.316 1.00 36.91 575 LYS A O 1
ATOM 4751 N N . GLN A 1 576 ? -34.522 31.915 29.377 1.00 41.66 576 GLN A N 1
ATOM 4752 C CA . GLN A 1 576 ? -33.934 31.101 30.436 1.00 41.66 576 GLN A CA 1
ATOM 4753 C C . GLN A 1 576 ? -32.580 31.712 30.813 1.00 41.66 576 GLN A C 1
ATOM 4755 O O . GLN A 1 576 ? -31.638 31.666 30.025 1.00 41.66 576 GLN A O 1
ATOM 4760 N N . GLN A 1 577 ? -32.488 32.293 32.009 1.00 39.81 577 GLN A N 1
ATOM 4761 C CA . GLN A 1 577 ? -31.224 32.768 32.573 1.00 39.81 577 GLN A CA 1
ATOM 4762 C C . GLN A 1 577 ? -30.295 31.562 32.790 1.00 39.81 577 GLN A C 1
ATOM 4764 O O . GLN A 1 577 ? -30.602 30.700 33.613 1.00 39.81 577 GLN A O 1
ATOM 4769 N N . CYS A 1 578 ? -29.168 31.473 32.079 1.00 42.53 578 CYS A N 1
ATOM 4770 C CA . CYS A 1 578 ? -28.112 30.520 32.422 1.00 42.53 578 CYS A CA 1
ATOM 4771 C C . CYS A 1 578 ? -27.275 31.126 33.551 1.00 42.53 578 CYS A C 1
ATOM 4773 O O . CYS A 1 578 ? -26.511 32.050 33.311 1.00 42.53 578 CYS A O 1
ATOM 4775 N N . ILE A 1 579 ? -27.322 30.566 34.762 1.00 44.50 579 ILE A N 1
ATOM 4776 C CA . ILE A 1 579 ? -26.525 31.053 35.913 1.00 44.50 579 ILE A CA 1
ATOM 4777 C C . ILE A 1 579 ? -25.013 30.756 35.732 1.00 44.50 579 ILE A C 1
ATOM 4779 O O . ILE A 1 579 ? -24.230 30.861 36.653 1.00 44.50 579 ILE A O 1
ATOM 4783 N N . GLY A 1 580 ? -24.552 30.344 34.548 1.00 40.12 580 GLY A N 1
ATOM 4784 C CA . GLY A 1 580 ? -23.116 30.229 34.260 1.00 40.12 580 GLY A CA 1
ATOM 4785 C C . GLY A 1 580 ? -22.476 31.532 33.786 1.00 40.12 580 GLY A C 1
ATOM 4786 O O . GLY A 1 580 ? -21.285 31.523 33.510 1.00 40.12 580 GLY A O 1
ATOM 4787 N N . ILE A 1 581 ? -23.263 32.595 33.611 1.00 41.22 581 ILE A N 1
ATOM 4788 C CA . ILE A 1 581 ? -22.834 33.885 33.073 1.00 41.22 581 ILE A CA 1
ATOM 4789 C C . ILE A 1 581 ? -23.555 34.961 33.885 1.00 41.22 581 ILE A C 1
ATOM 4791 O O . ILE A 1 581 ? -24.785 34.924 33.971 1.00 41.22 581 ILE A O 1
ATOM 4795 N N . ASP A 1 582 ? -22.820 35.892 34.482 1.00 39.44 582 ASP A N 1
ATOM 4796 C CA . ASP A 1 582 ? -23.407 37.150 34.923 1.00 39.44 582 ASP A CA 1
ATOM 4797 C C . ASP A 1 582 ? -23.700 37.989 33.680 1.00 39.44 582 ASP A C 1
ATOM 4799 O O . ASP A 1 582 ? -22.837 38.284 32.855 1.00 39.44 582 ASP A O 1
ATOM 4803 N N . TYR A 1 583 ? -24.974 38.298 33.480 1.00 39.94 583 TYR A N 1
ATOM 4804 C CA . TYR A 1 583 ? -25.436 38.987 32.283 1.00 39.94 583 TYR A CA 1
ATOM 4805 C C . TYR A 1 583 ? -25.243 40.506 32.352 1.00 39.94 583 TYR A C 1
ATOM 4807 O O . TYR A 1 583 ? -25.480 41.174 31.341 1.00 39.94 583 TYR A O 1
ATOM 4815 N N . LEU A 1 584 ? -24.840 41.047 33.507 1.00 37.03 584 LEU A N 1
ATOM 4816 C CA . LEU A 1 584 ? -24.565 42.472 33.683 1.00 37.03 584 LEU A CA 1
ATOM 4817 C C . LEU A 1 584 ? -23.188 42.858 33.127 1.00 37.03 584 LEU A C 1
ATOM 4819 O O . LEU A 1 584 ? -23.070 43.901 32.489 1.00 37.03 584 LEU A O 1
ATOM 4823 N N . ASP A 1 585 ? -22.186 41.998 33.279 1.00 36.72 585 ASP A N 1
ATOM 4824 C CA . ASP A 1 585 ? -20.792 42.242 32.871 1.00 36.72 585 ASP A CA 1
ATOM 4825 C C . ASP A 1 585 ? -20.180 41.089 32.038 1.00 36.72 585 ASP A C 1
ATOM 4827 O O . ASP A 1 585 ? -19.006 41.106 31.672 1.00 36.72 585 ASP A O 1
ATOM 4831 N N . GLY A 1 586 ? -20.977 40.068 31.714 1.00 34.44 586 GLY A N 1
ATOM 4832 C CA . GLY A 1 586 ? -20.579 38.961 30.850 1.00 34.44 586 GLY A CA 1
ATOM 4833 C C . GLY A 1 586 ? -19.593 37.972 31.473 1.00 34.44 586 GLY A C 1
ATOM 4834 O O . GLY A 1 586 ? -19.122 37.091 30.745 1.00 34.44 586 GLY A O 1
ATOM 4835 N N . HIS A 1 587 ? -19.273 38.075 32.770 1.00 43.47 587 HIS A N 1
ATOM 4836 C CA . HIS A 1 587 ? -18.321 37.160 33.394 1.00 43.47 587 HIS A CA 1
ATOM 4837 C C . HIS A 1 587 ? -18.915 35.755 33.544 1.00 43.47 587 HIS A C 1
ATOM 4839 O O . HIS A 1 587 ? -20.096 35.564 33.836 1.00 43.47 587 HIS A O 1
ATOM 4845 N N . ILE A 1 588 ? -18.095 34.728 33.319 1.00 42.03 588 ILE A N 1
ATOM 4846 C CA . ILE A 1 588 ? -18.499 33.335 33.528 1.00 42.03 588 ILE A CA 1
ATOM 4847 C C . ILE A 1 588 ? -18.321 33.021 35.011 1.00 42.03 588 ILE A C 1
ATOM 4849 O O . ILE A 1 588 ? -17.186 32.953 35.475 1.00 42.03 588 ILE A O 1
ATOM 4853 N N . LEU A 1 589 ? -19.432 32.789 35.713 1.00 46.56 589 LEU A N 1
ATOM 4854 C CA . LEU A 1 589 ? -19.442 32.492 37.146 1.00 46.56 589 LEU A CA 1
ATOM 4855 C C . LEU A 1 589 ? -18.598 31.246 37.454 1.00 46.56 589 LEU A C 1
ATOM 4857 O O . LEU A 1 589 ? -18.766 30.177 36.842 1.00 46.56 589 LEU A O 1
ATOM 4861 N N . ASP A 1 590 ? -17.691 31.381 38.413 1.00 49.81 590 ASP A N 1
ATOM 4862 C CA . ASP A 1 590 ? -16.807 30.317 38.851 1.00 49.81 590 ASP A CA 1
ATOM 4863 C C . ASP A 1 590 ? -17.518 29.298 39.764 1.00 49.81 590 ASP A C 1
ATOM 4865 O O . ASP A 1 590 ? -18.686 29.423 40.148 1.00 49.81 590 ASP A O 1
ATOM 4869 N N . ASP A 1 591 ? -16.824 28.203 40.077 1.00 48.62 591 ASP A N 1
ATOM 4870 C CA . ASP A 1 591 ? -17.396 27.099 40.854 1.00 48.62 591 ASP A CA 1
ATOM 4871 C C . ASP A 1 591 ? -17.758 27.509 42.302 1.00 48.62 591 ASP A C 1
ATOM 4873 O O . ASP A 1 591 ? -18.571 26.835 42.942 1.00 48.62 591 ASP A O 1
ATOM 4877 N N . THR A 1 592 ? -17.162 28.578 42.829 1.00 55.38 592 THR A N 1
ATOM 4878 C CA . THR A 1 592 ? -17.400 29.134 44.168 1.00 55.38 592 THR A CA 1
ATOM 4879 C C . THR A 1 592 ? -18.602 30.076 44.143 1.00 55.38 592 THR A C 1
ATOM 4881 O O . THR A 1 592 ? -19.499 29.962 44.980 1.00 55.38 592 THR A O 1
ATOM 4884 N N . GLU A 1 593 ? -18.686 30.935 43.132 1.00 55.41 593 GLU A N 1
ATOM 4885 C CA . GLU A 1 593 ? -19.793 31.863 42.892 1.00 55.41 593 GLU A CA 1
ATOM 4886 C C . GLU A 1 593 ? -21.105 31.114 42.627 1.00 55.41 593 GLU A C 1
ATOM 4888 O O . GLU A 1 593 ? -22.142 31.414 43.228 1.00 55.41 593 GLU A O 1
ATOM 4893 N N . LEU A 1 594 ? -21.046 30.043 41.827 1.00 53.31 594 LEU A N 1
ATOM 4894 C CA . LEU A 1 594 ? -22.173 29.138 41.588 1.00 53.31 594 LEU A CA 1
ATOM 4895 C C . LEU A 1 594 ? -22.682 28.472 42.876 1.00 53.31 594 LEU A C 1
ATOM 4897 O O . LEU A 1 594 ? -23.893 28.337 43.073 1.00 53.31 594 LEU A O 1
ATOM 4901 N N . LYS A 1 595 ? -21.772 28.054 43.766 1.00 55.22 595 LYS A N 1
ATOM 4902 C CA . LYS A 1 595 ? -22.130 27.461 45.066 1.00 55.22 595 LYS A CA 1
ATOM 4903 C C . LYS A 1 595 ? -22.770 28.492 45.995 1.00 55.22 595 LYS A C 1
ATOM 4905 O O . LYS A 1 595 ? -23.775 28.186 46.635 1.00 55.22 595 LYS A O 1
ATOM 4910 N N . ASN A 1 596 ? -22.241 29.712 46.033 1.00 59.72 596 ASN A N 1
ATOM 4911 C CA . ASN A 1 596 ? -22.755 30.793 46.874 1.00 59.72 596 ASN A CA 1
ATOM 4912 C C . ASN A 1 596 ? -24.158 31.257 46.438 1.00 59.72 596 ASN A C 1
ATOM 4914 O O . ASN A 1 596 ? -25.023 31.497 47.285 1.00 59.72 596 ASN A O 1
ATOM 4918 N N . LEU A 1 597 ? -24.422 31.306 45.128 1.00 55.94 597 LEU A N 1
ATOM 4919 C CA . LEU A 1 597 ? -25.747 31.597 44.566 1.00 55.94 597 LEU A CA 1
ATOM 4920 C C . LEU A 1 597 ? -26.796 30.541 44.946 1.00 55.94 597 LEU A C 1
ATOM 4922 O O . LEU A 1 597 ? -27.930 30.889 45.282 1.00 55.94 597 LEU A O 1
ATOM 4926 N N . ALA A 1 598 ? -26.417 29.261 44.943 1.00 50.28 598 ALA A N 1
ATOM 4927 C CA . ALA A 1 598 ? -27.299 28.171 45.357 1.00 50.28 598 ALA A CA 1
ATOM 4928 C C . ALA A 1 598 ? -27.629 28.234 46.861 1.00 50.28 598 ALA A C 1
ATOM 4930 O O . ALA A 1 598 ? -28.786 28.071 47.247 1.00 50.28 598 ALA 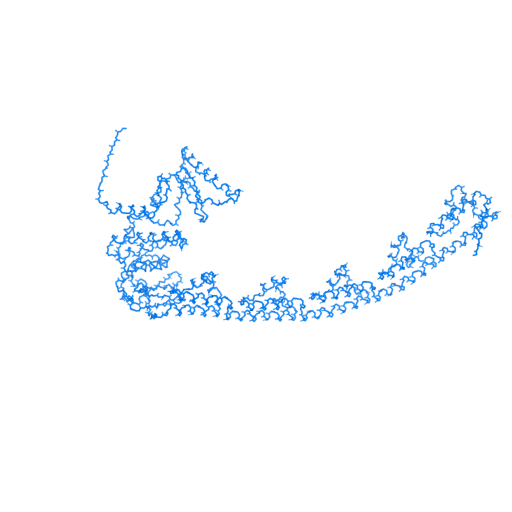A O 1
ATOM 4931 N N . ILE A 1 599 ? -26.646 28.554 47.711 1.00 49.44 599 ILE A N 1
ATOM 4932 C CA . ILE A 1 599 ? -26.839 28.691 49.166 1.00 49.44 599 ILE A CA 1
ATOM 4933 C C . ILE A 1 599 ? -27.785 29.860 49.506 1.00 49.44 599 ILE A C 1
ATOM 4935 O O . ILE A 1 599 ? -28.631 29.718 50.391 1.00 49.44 599 ILE A O 1
ATOM 4939 N N . LYS A 1 600 ? -27.704 30.995 48.790 1.00 50.44 600 LYS A N 1
ATOM 4940 C CA . LYS A 1 600 ? -28.608 32.152 48.979 1.00 50.44 600 LYS A CA 1
ATOM 4941 C C . LYS A 1 600 ? -30.073 31.847 48.624 1.00 50.44 600 LYS A C 1
ATOM 4943 O O . LYS A 1 600 ? -30.971 32.321 49.318 1.00 50.44 600 LYS A O 1
ATOM 4948 N N . LYS A 1 601 ? -30.325 31.042 47.584 1.00 44.22 601 LYS A N 1
ATOM 4949 C CA . LYS A 1 601 ? -31.687 30.663 47.153 1.00 44.22 601 LYS A CA 1
ATOM 4950 C C . LYS A 1 601 ? -32.334 29.580 48.020 1.00 44.22 601 LYS A C 1
ATOM 4952 O O . LYS A 1 601 ? -33.545 29.588 48.178 1.00 44.22 601 LYS A O 1
ATOM 4957 N N . ILE A 1 602 ? -31.548 28.687 48.623 1.00 38.28 602 ILE A N 1
ATOM 4958 C CA . ILE A 1 602 ? -32.070 27.635 49.519 1.00 38.28 602 ILE A CA 1
ATOM 4959 C C . ILE A 1 602 ? -32.483 28.208 50.892 1.00 38.28 602 ILE A C 1
ATOM 4961 O O . ILE A 1 602 ? -33.327 27.630 51.570 1.00 38.28 602 ILE A O 1
ATOM 4965 N N . LYS A 1 603 ? -31.929 29.360 51.304 1.00 30.48 603 LYS A N 1
ATOM 4966 C CA . LYS A 1 603 ? -32.234 30.015 52.592 1.00 30.48 603 LYS A CA 1
ATOM 4967 C C . LYS A 1 603 ? -33.419 30.997 52.572 1.00 30.48 603 LYS A C 1
ATOM 4969 O O . LYS A 1 603 ? -33.803 31.471 53.635 1.00 30.48 603 LYS A O 1
ATOM 4974 N N . SER A 1 604 ? -33.997 31.329 51.418 1.00 29.42 604 SER A N 1
ATOM 4975 C CA . SER A 1 604 ? -35.012 32.390 51.302 1.00 29.42 604 SER A CA 1
ATOM 4976 C C . SER A 1 604 ? -36.448 31.847 51.221 1.00 29.42 604 SER A C 1
ATOM 4978 O O . SER A 1 604 ? -37.059 31.827 50.161 1.00 29.42 604 SER A O 1
ATOM 4980 N N . ASN A 1 605 ? -37.018 31.482 52.375 1.00 32.78 605 ASN A N 1
ATOM 4981 C CA . ASN A 1 605 ? -38.460 31.633 52.625 1.00 32.78 605 ASN A CA 1
ATOM 4982 C C . ASN A 1 605 ? -38.692 33.045 53.183 1.00 32.78 605 ASN A C 1
ATOM 4984 O O . ASN A 1 605 ? -38.856 33.196 54.389 1.00 32.78 605 ASN A O 1
ATOM 4988 N N . VAL A 1 606 ? -38.634 34.094 52.356 1.00 23.12 606 VAL A N 1
ATOM 4989 C CA . VAL A 1 606 ? -38.981 35.455 52.809 1.00 23.12 606 VAL A CA 1
ATOM 4990 C C . VAL A 1 606 ? -39.602 36.250 51.654 1.00 23.12 606 VAL A C 1
ATOM 4992 O O . VAL A 1 606 ? -39.007 36.373 50.585 1.00 23.12 606 VAL A O 1
ATOM 4995 N N . TYR A 1 607 ? -40.819 36.751 51.889 1.00 27.66 607 TYR A N 1
ATOM 4996 C CA . TYR A 1 607 ? -41.549 37.754 51.099 1.00 27.66 607 TYR A CA 1
ATOM 4997 C C . TYR A 1 607 ? -40.760 39.072 50.974 1.00 27.66 607 TYR A C 1
ATOM 4999 O O . TYR A 1 607 ? -39.887 39.297 51.797 1.00 27.66 607 TYR A O 1
ATOM 5007 N N . ILE A 1 608 ? -41.095 39.943 50.005 1.00 23.67 608 ILE A N 1
ATOM 5008 C CA . ILE A 1 608 ? -41.057 41.437 50.045 1.00 23.67 608 ILE A CA 1
ATOM 5009 C C . ILE A 1 608 ? -41.398 41.933 48.618 1.00 23.67 608 ILE A C 1
ATOM 5011 O O . ILE A 1 608 ? -40.692 41.607 47.669 1.00 23.67 608 ILE A O 1
ATOM 5015 N N . VAL A 1 609 ? -42.638 42.378 48.368 1.00 22.33 609 VAL A N 1
ATOM 5016 C CA . VAL A 1 609 ? -43.215 43.746 48.476 1.00 22.33 609 VAL A CA 1
ATOM 5017 C C . VAL A 1 609 ? -42.847 44.654 47.296 1.00 22.33 609 VAL A C 1
ATOM 5019 O O . VAL A 1 609 ? -41.694 45.012 47.075 1.00 22.33 609 VAL A O 1
ATOM 5022 N N . THR A 1 610 ? -43.888 45.051 46.565 1.00 22.50 610 THR A N 1
ATOM 5023 C CA . THR A 1 610 ? -43.881 46.066 45.511 1.00 22.50 610 THR A CA 1
ATOM 5024 C C . THR A 1 610 ? -43.990 47.451 46.145 1.00 22.50 610 THR A C 1
ATOM 5026 O O . THR A 1 610 ? -44.946 47.705 46.874 1.00 22.50 610 THR A O 1
ATOM 5029 N N . ILE A 1 611 ? -43.074 48.367 45.827 1.00 22.20 611 ILE A N 1
ATOM 5030 C CA . ILE A 1 611 ? -43.280 49.804 46.049 1.00 22.20 611 ILE A CA 1
ATOM 5031 C C . ILE A 1 611 ? -43.291 50.481 44.682 1.00 22.20 611 ILE A C 1
ATOM 5033 O O . ILE A 1 611 ? -42.327 50.410 43.922 1.00 22.20 611 ILE A O 1
ATOM 5037 N N . LYS A 1 612 ? -44.432 51.094 44.369 1.00 23.20 612 LYS A N 1
ATOM 5038 C CA . LYS A 1 612 ? -44.654 51.955 43.209 1.00 23.20 612 LYS A CA 1
ATOM 5039 C C . LYS A 1 612 ? -44.206 53.362 43.609 1.00 23.20 612 LYS A C 1
ATOM 5041 O O . LYS A 1 612 ? -44.653 53.852 44.641 1.00 23.20 612 LYS A O 1
ATOM 5046 N N . ILE A 1 613 ? -43.361 54.007 42.812 1.00 23.50 613 ILE A N 1
ATOM 5047 C CA . ILE A 1 613 ? -43.117 55.449 42.936 1.00 23.50 613 ILE A CA 1
ATOM 5048 C C . ILE A 1 613 ? -43.476 56.080 41.594 1.00 23.50 613 ILE A C 1
ATOM 5050 O O . ILE A 1 613 ? -42.866 55.773 40.573 1.00 23.50 613 ILE A O 1
ATOM 5054 N N . GLU A 1 614 ? -44.517 56.910 41.617 1.00 28.12 614 GLU A N 1
ATOM 5055 C CA . GLU A 1 614 ? -44.926 57.801 40.531 1.00 28.12 614 GLU A CA 1
ATOM 5056 C C . GLU A 1 614 ? -44.295 59.182 40.745 1.00 28.12 614 GLU A C 1
ATOM 5058 O O . GLU A 1 614 ? -44.684 59.901 41.664 1.00 28.12 614 GLU A O 1
ATOM 5063 N N . LYS A 1 615 ? -43.324 59.540 39.906 1.00 32.72 615 LYS A N 1
ATOM 5064 C CA . LYS A 1 615 ? -43.364 60.651 38.938 1.00 32.72 615 LYS A CA 1
ATOM 5065 C C . LYS A 1 615 ? -42.026 60.744 38.219 1.00 32.72 615 LYS A C 1
ATOM 5067 O O . LYS A 1 615 ? -40.988 60.750 38.915 1.00 32.72 615 LYS A O 1
#

Mean predicted aligned error: 18.11 Å

Secondary structure (DSSP, 8-state):
----------SSHHHHHHHHHHHHHHHH-SS---HHHHHHHSTT--TTTTSGGG--SHHHHHHHHHHHHHHHHHHHH-HHHHHHHHHHHHHHHHTTPPP-HHHHHHHTT-SS-TT-GGG--SHHHHHHHHHHHHHHHHHHHH-HHHHHHHHHHHHHHHHHT----HHHHHHHTTS-GGGGTS--SHHHHHHHHHHHHHHHHHHHH-HHHHHHHHHHHHHHHHTT----HHHHHHHTT--THHHHS--SHHHHHHHHHHHHHHHHHHHH-HHHHHHHHHHHHHHHHTTPPP-HHHHHHHTT--TTTTTSS--HHHHHHHHHHHHHHTTT-EEE--EEEEHHHHHTT-S---TTTEEEEEE-TTT--EEEEESGGGGBSSEEEEP-SS--EEEE-GGGB-GGGHHHHHHHHHTTTT--HHHHHHHHHHHHHHHHHHTT----SHHHHHHHHHHHHHHHHHHHHTTSS-HHHHHHHHHHHHHHHHHHHTS-HHHHHTTTGGG---SSS-------TT-PPPHHHHHHHHHHHHHHHHHHHHHHHH-PPP-SEEEETTEEEE----SSPPP----SPPSS--TTS-TTT-----HHHHHHHHHHHHT------------

Radius of gyration: 52.16 Å; Cα contacts (8 Å, |Δi|>4): 725; chains: 1; bounding box: 115×77×140 Å

Foldseek 3Di:
DDDDDPPPDQPDPLLVQLVVLVVVCLVVLQDQQDDQVSQVPRPPHDSCCLPPVNCPDDSSVVVNVVSVVSNVVCLQQVHPLLVLLVVLLVVCVVQLHQQDLQVSCVVSVHPDSCQDPVPPDGPSSVVSNVVSVVSNLVCLQAVGVLLVLLVVLQVVCLVQQHQLDCQSSCVSSVHHSCPLVPVRGNSSVVSVVVSVVSNVVCLAVVGPVLVLLVVVLVVCLVQLHQQDLVVSCVVSVHDSVCLVVPPGPSSVVSNVSSVVSNVVCLQAVGVLLVLLVVLLVVCVVVVHQQDQQSSQVSSVHDSCVLVPPPGNSSVVSRVVSVCRNQVQWAWAAADEDELVCVLVVVDDDPLCRYKYWYADPVPRDIDIGTLSQLQFLAKDWDDDPPYIIITGDPVRGHPVLVLLVQLLSQLPPPDDRVLNSLLNVLSSVLSSVCRPVDQPDLVSLLVSLVVLLVVLVVCVVVVNDDLQRSLSSSVSSLSSSCSSVVHPSCSSCVLPVLSRSDNDDQPLCPDPVDDDDDPVRVVLQCQQVVQVCVQCVCCVPVVDDGPQWGAGPLGIDGDDPDDDDDDGDHPDDPPRNNQQADPNRGDGQDPVSVVVVSVVSVPDPDDDDDDDDDD

Organism: NCBI:txid3074453

pLDDT: mean 79.62, std 18.47, range [22.2, 97.12]

Solvent-accessible surface area (backbone atoms only — not comparable to full-atom values): 34853 Å² total; per-residue (Å²): 134,90,76,78,83,76,79,82,81,61,92,42,71,64,54,44,44,44,50,52,38,46,52,49,44,60,71,63,13,77,60,75,59,46,71,71,60,34,39,72,68,24,84,96,48,61,86,59,58,79,39,83,94,51,66,82,50,68,68,55,56,52,49,53,50,51,44,51,53,52,24,51,48,29,42,58,51,35,40,51,50,37,48,41,41,51,52,41,47,51,54,37,58,77,63,28,46,89,58,47,60,66,58,38,30,61,74,44,71,45,93,59,75,61,55,40,86,94,65,52,83,42,60,33,36,50,54,50,43,52,51,51,51,54,53,22,54,52,31,43,54,56,33,41,47,62,42,52,42,45,53,49,34,46,50,53,31,56,73,66,23,49,76,40,41,71,46,55,34,25,45,65,54,75,41,58,55,63,66,73,69,60,72,81,35,58,30,52,51,55,50,48,55,54,37,51,54,49,31,51,52,33,47,57,60,38,40,44,57,46,53,50,52,53,51,54,52,48,51,28,60,75,62,23,48,79,50,45,69,57,63,56,20,58,78,69,75,43,71,42,64,50,42,78,57,46,87,38,62,37,33,46,53,51,40,51,53,41,52,52,51,28,52,53,31,47,52,56,33,37,44,62,41,50,37,40,52,53,25,42,53,50,36,49,73,70,74,42,81,51,43,74,54,58,25,26,53,67,45,75,42,61,84,54,59,69,70,54,81,76,36,56,31,42,51,54,47,51,54,49,40,49,55,64,46,42,62,92,37,46,78,50,77,66,49,71,39,52,52,64,49,58,61,72,60,77,56,89,82,53,60,85,28,32,21,34,33,46,72,38,93,88,73,76,48,76,46,79,46,69,54,26,56,64,29,28,81,48,60,41,76,50,83,52,97,83,64,68,43,42,26,29,33,77,89,42,58,40,77,83,43,50,54,54,53,49,3,47,46,51,46,47,63,96,56,58,67,82,54,47,75,61,34,52,70,30,26,53,50,41,48,55,68,45,55,87,67,68,61,88,45,73,66,44,38,33,48,51,53,51,54,50,45,53,53,44,50,53,33,37,76,71,68,75,37,54,64,68,58,41,28,54,40,51,54,14,40,39,37,28,50,14,22,56,71,74,50,60,48,62,72,50,32,65,94,53,58,40,67,61,60,65,92,54,78,79,82,81,70,85,69,63,98,78,71,82,78,53,71,68,57,50,53,48,51,50,51,42,52,51,42,52,46,66,63,44,43,49,30,74,74,69,68,44,78,76,62,51,64,46,66,45,94,59,37,61,46,72,59,74,95,71,79,99,68,85,88,75,90,78,92,66,84,60,98,66,62,49,69,56,40,44,84,88,46,55,43,66,52,47,83,63,55,50,51,52,55,51,55,58,61,74,70,59,90,71,89,85,87,91,82,90,83,92,132